Protein AF-0000000076760246 (afdb_homodimer)

Secondary structure (DSSP, 8-state):
--EEEEEEEEEEEETTEEEEEEEEEEEETT-EEEEEE-TTSSHHHHHHHHTTSS--SEEEEEETTEETTT-HHHHHTTEEEE-SS--S-TTSBHHHHHHHHHHHTT--HHHHHHHHHHHHHHH--GGGTTSBGGGS-HHHHHHHHHHHHHTT--SEEEEESTTTT--HHHHHHHHHHHHHHHHHH--EEEEEES-HHHHTT-SEEEEEETTEEEEEE-HHHHHHHH--EEEEEES--HHHHHTTTS-EEEETTEEEEEESSHHHHHHHHHH-GGG-SSEEEE---HHHHHHHHHT---------------/--EEEEEEEEEEEETTEEEEEEEEEEEETT-EEEEEE-TTSSHHHHHHHHTTSS--SEEEEEETTEETTT-HHHHHTTEEEE-SS--S-TTSBHHHHHHHHHHHTT--HHHHHHHHHHHHHHH--GGGTTSBGGGS-HHHHHHHHHHHHHTT--SEEEEESTTTT--HHHHHHHHHHHHHHHHHH--EEEEEES-HHHHTT-SEEEEEETTEEEEEE-HHHHHHHH--EEEEEES--HHHHHTTTS-EEEETTEEEEEESSHHHHHHHHHH-GGG-SSEEEE---HHHHHHHHHT---------------

pLDDT: mean 89.94, std 14.27, range [19.67, 98.44]

Structure (mmCIF, N/CA/C/O backbone):
data_AF-0000000076760246-model_v1
#
loop_
_entity.id
_entity.type
_entity.pdbx_description
1 polymer 'ABC transporter, ATP-binding protein'
#
loop_
_atom_site.group_PDB
_atom_site.id
_atom_site.type_symbol
_atom_site.label_atom_id
_atom_site.label_alt_id
_atom_site.label_comp_id
_atom_site.label_asym_id
_atom_site.label_entity_id
_atom_site.label_seq_id
_atom_site.pdbx_PDB_ins_code
_atom_site.Cartn_x
_atom_site.Cartn_y
_atom_site.Cartn_z
_atom_site.occupancy
_atom_site.B_iso_or_equiv
_atom_site.auth_seq_id
_atom_site.auth_comp_id
_atom_site.auth_asym_id
_atom_site.auth_atom_id
_atom_site.pdbx_PDB_model_num
ATOM 1 N N . MET A 1 1 ? -13 29.266 7.855 1 59.44 1 MET A N 1
ATOM 2 C CA . MET A 1 1 ? -11.836 28.562 8.398 1 59.44 1 MET A CA 1
ATOM 3 C C . MET A 1 1 ? -10.547 29.141 7.816 1 59.44 1 MET A C 1
ATOM 5 O O . MET A 1 1 ? -10.516 29.547 6.656 1 59.44 1 MET A O 1
ATOM 9 N N . GLU A 1 2 ? -9.516 29.375 8.695 1 86.94 2 GLU A N 1
ATOM 10 C CA . GLU A 1 2 ? -8.289 30.062 8.297 1 86.94 2 GLU A CA 1
ATOM 11 C C . GLU A 1 2 ? -7.336 29.109 7.586 1 86.94 2 GLU A C 1
ATOM 13 O O . GLU A 1 2 ? -7.293 27.922 7.898 1 86.94 2 GLU A O 1
ATOM 18 N N . ASN A 1 3 ? -6.793 29.578 6.477 1 95.38 3 ASN A N 1
ATOM 19 C CA . ASN A 1 3 ? -5.832 28.781 5.719 1 95.38 3 ASN A CA 1
ATOM 20 C C . ASN A 1 3 ? -4.477 28.719 6.418 1 95.38 3 ASN A C 1
ATOM 22 O O . ASN A 1 3 ? -3.982 29.734 6.914 1 95.38 3 ASN A O 1
ATOM 26 N N . CYS A 1 4 ? -4.02 27.531 6.547 1 97.44 4 CYS A N 1
ATOM 27 C CA . CYS A 1 4 ? -2.688 27.328 7.098 1 97.44 4 CYS A CA 1
ATOM 28 C C . CYS A 1 4 ? -1.62 27.484 6.02 1 97.44 4 CYS A C 1
ATOM 30 O O . CYS A 1 4 ? -0.562 28.062 6.266 1 97.44 4 CYS A O 1
ATOM 32 N N . ILE A 1 5 ? -1.893 26.953 4.84 1 98.12 5 ILE A N 1
ATOM 33 C CA . ILE A 1 5 ? -1.008 27.062 3.686 1 98.12 5 ILE A CA 1
ATOM 34 C C . ILE A 1 5 ? -1.774 27.641 2.504 1 98.12 5 ILE A C 1
ATOM 36 O O . ILE A 1 5 ? -2.924 27.281 2.254 1 98.12 5 ILE A O 1
ATOM 40 N N . GLU A 1 6 ? -1.141 28.609 1.823 1 98.31 6 GLU A N 1
ATOM 41 C CA . GLU A 1 6 ? -1.664 29.172 0.583 1 98.31 6 GLU A CA 1
ATOM 42 C C . GLU A 1 6 ? -0.606 29.172 -0.517 1 98.31 6 GLU A C 1
ATOM 44 O O . GLU A 1 6 ? 0.451 29.781 -0.372 1 98.31 6 GLU A O 1
ATOM 49 N N . ILE A 1 7 ? -0.864 28.453 -1.555 1 98.19 7 ILE A N 1
ATOM 50 C CA . ILE A 1 7 ? 0.007 28.391 -2.723 1 98.19 7 ILE A CA 1
ATOM 51 C C . ILE A 1 7 ? -0.695 29.031 -3.924 1 98.19 7 ILE A C 1
ATOM 53 O O . ILE A 1 7 ? -1.834 28.672 -4.242 1 98.19 7 ILE A O 1
ATOM 57 N N . GLN A 1 8 ? -0.025 29.984 -4.559 1 98.25 8 GLN A N 1
ATOM 58 C CA . GLN A 1 8 ? -0.603 30.656 -5.711 1 98.25 8 GLN A CA 1
ATOM 59 C C . GLN A 1 8 ? 0.329 30.578 -6.918 1 98.25 8 GLN A C 1
ATOM 61 O O . GLN A 1 8 ? 1.428 31.141 -6.898 1 98.25 8 GLN A O 1
ATOM 66 N N . HIS A 1 9 ? -0.128 29.938 -7.992 1 98.25 9 HIS A N 1
ATOM 67 C CA . HIS A 1 9 ? 0.515 29.859 -9.297 1 98.25 9 HIS A CA 1
ATOM 68 C C . HIS A 1 9 ? 1.987 29.484 -9.164 1 98.25 9 HIS A C 1
ATOM 70 O O . HIS A 1 9 ? 2.852 30.125 -9.766 1 98.25 9 HIS A O 1
ATOM 76 N N . LEU A 1 10 ? 2.24 28.516 -8.367 1 98.31 10 LEU A N 1
ATOM 77 C CA . LEU A 1 10 ? 3.598 28.078 -8.062 1 98.31 10 LEU A CA 1
ATOM 78 C C . LEU A 1 10 ? 4.215 27.344 -9.242 1 98.31 10 LEU A C 1
ATOM 80 O O . LEU A 1 10 ? 3.568 26.484 -9.852 1 98.31 10 LEU A O 1
ATOM 84 N N . GLN A 1 11 ? 5.449 27.734 -9.57 1 98.44 11 GLN A N 1
ATOM 85 C CA . GLN A 1 11 ? 6.148 27.125 -10.703 1 98.44 11 GLN A CA 1
ATOM 86 C C . GLN A 1 11 ? 7.598 26.812 -10.344 1 98.44 11 GLN A C 1
ATOM 88 O O . GLN A 1 11 ? 8.242 27.562 -9.609 1 98.44 11 GLN A O 1
ATOM 93 N N . LYS A 1 12 ? 8.102 25.703 -10.805 1 98.31 12 LYS A N 1
ATOM 94 C CA . LYS A 1 12 ? 9.508 25.312 -10.703 1 98.31 12 LYS A CA 1
ATOM 95 C C . LYS A 1 12 ? 9.914 24.406 -11.859 1 98.31 12 LYS A C 1
ATOM 97 O O . LYS A 1 12 ? 9.242 23.422 -12.141 1 98.31 12 LYS A O 1
ATOM 102 N N . SER A 1 13 ? 10.984 24.766 -12.484 1 97.5 13 SER A N 1
ATOM 103 C CA . SER A 1 13 ? 11.516 23.984 -13.586 1 97.5 13 SER A CA 1
ATOM 104 C C . SER A 1 13 ? 12.984 23.625 -13.367 1 97.5 13 SER A C 1
ATOM 106 O O . SER A 1 13 ? 13.703 24.359 -12.688 1 97.5 13 SER A O 1
ATOM 108 N N . PHE A 1 14 ? 13.32 22.5 -13.828 1 95.62 14 PHE A N 1
ATOM 109 C CA . PHE A 1 14 ? 14.711 22.062 -13.938 1 95.62 14 PHE A CA 1
ATOM 110 C C . PHE A 1 14 ? 15.07 21.734 -15.383 1 95.62 14 PHE A C 1
ATOM 112 O O . PHE A 1 14 ? 14.695 20.672 -15.898 1 95.62 14 PHE A O 1
ATOM 119 N N . GLY A 1 15 ? 15.789 22.594 -16.016 1 94.19 15 GLY A N 1
ATOM 120 C CA . GLY A 1 15 ? 15.984 22.422 -17.453 1 94.19 15 GLY A CA 1
ATOM 121 C C . GLY A 1 15 ? 14.688 22.438 -18.234 1 94.19 15 GLY A C 1
ATOM 122 O O . GLY A 1 15 ? 13.914 23.391 -18.141 1 94.19 15 GLY A O 1
ATOM 123 N N . THR A 1 16 ? 14.453 21.25 -18.906 1 91.94 16 THR A N 1
ATOM 124 C CA . THR A 1 16 ? 13.258 21.172 -19.734 1 91.94 16 THR A CA 1
ATOM 125 C C . THR A 1 16 ? 12.094 20.547 -18.969 1 91.94 16 THR A C 1
ATOM 127 O O . THR A 1 16 ? 10.961 20.531 -19.453 1 91.94 16 THR A O 1
ATOM 130 N N . VAL A 1 17 ? 12.344 20.188 -17.766 1 91.56 17 VAL A N 1
ATOM 131 C CA . VAL A 1 17 ? 11.312 19.516 -16.969 1 91.56 17 VAL A CA 1
ATOM 132 C C . VAL A 1 17 ? 10.586 20.547 -16.094 1 91.56 17 VAL A C 1
ATOM 134 O O . VAL A 1 17 ? 11.211 21.234 -15.297 1 91.56 17 VAL A O 1
ATOM 137 N N . HIS A 1 18 ? 9.305 20.672 -16.312 1 95.31 18 HIS A N 1
ATOM 138 C CA . HIS A 1 18 ? 8.469 21.484 -15.445 1 95.31 18 HIS A CA 1
ATOM 139 C C . HIS A 1 18 ? 7.961 20.688 -14.258 1 95.31 18 HIS A C 1
ATOM 141 O O . HIS A 1 18 ? 6.863 20.125 -14.312 1 95.31 18 HIS A O 1
ATOM 147 N N . ALA A 1 19 ? 8.664 20.703 -13.195 1 95.38 19 ALA A N 1
ATOM 148 C CA . ALA A 1 19 ? 8.383 19.859 -12.039 1 95.38 19 ALA A CA 1
ATOM 149 C C . ALA A 1 19 ? 7.113 20.312 -11.328 1 95.38 19 ALA A C 1
ATOM 151 O O . ALA A 1 19 ? 6.332 19.484 -10.844 1 95.38 19 ALA A O 1
ATOM 152 N N . VAL A 1 20 ? 6.93 21.562 -11.156 1 97.75 20 VAL A N 1
ATOM 153 C CA . VAL A 1 20 ? 5.715 22.188 -10.656 1 97.75 20 VAL A CA 1
ATOM 154 C C . VAL A 1 20 ? 5.215 23.234 -11.656 1 97.75 20 VAL A C 1
ATOM 156 O O . VAL A 1 20 ? 5.934 24.172 -11.992 1 97.75 20 VAL A O 1
ATOM 159 N N . ASN A 1 21 ? 4.004 22.984 -12.109 1 97.69 21 ASN A N 1
ATOM 160 C CA . ASN A 1 21 ? 3.496 23.734 -13.25 1 97.69 21 ASN A CA 1
ATOM 161 C C . ASN A 1 21 ? 2.186 24.453 -12.914 1 97.69 21 ASN A C 1
ATOM 163 O O . ASN A 1 21 ? 1.106 23.953 -13.258 1 97.69 21 ASN A O 1
ATOM 167 N N . ASP A 1 22 ? 2.305 25.656 -12.328 1 97.44 22 ASP A N 1
ATOM 168 C CA . ASP A 1 22 ? 1.185 26.531 -12.023 1 97.44 22 ASP A CA 1
ATOM 169 C C . ASP A 1 22 ? 0.274 25.922 -10.961 1 97.44 22 ASP A C 1
ATOM 171 O O . ASP A 1 22 ? -0.935 25.797 -11.164 1 97.44 22 ASP A O 1
ATOM 175 N N . LEU A 1 23 ? 0.842 25.609 -9.891 1 97.88 23 LEU A N 1
ATOM 176 C CA . LEU A 1 23 ? 0.142 24.938 -8.797 1 97.88 23 LEU A CA 1
ATOM 177 C C . LEU A 1 23 ? -0.487 25.969 -7.855 1 97.88 23 LEU A C 1
ATOM 179 O O . LEU A 1 23 ? 0.192 26.875 -7.383 1 97.88 23 LEU A O 1
ATOM 183 N N . SER A 1 24 ? -1.803 25.906 -7.664 1 98.38 24 SER A N 1
ATOM 184 C CA . SER A 1 24 ? -2.516 26.703 -6.672 1 98.38 24 SER A CA 1
ATOM 185 C C . SER A 1 24 ? -3.373 25.828 -5.766 1 98.38 24 SER A C 1
ATOM 187 O O . SER A 1 24 ? -4.141 24.984 -6.25 1 98.38 24 SER A O 1
ATOM 189 N N . LEU A 1 25 ? -3.174 25.969 -4.445 1 97.31 25 LEU A N 1
ATOM 190 C CA . LEU A 1 25 ? -3.986 25.203 -3.506 1 97.31 25 LEU A CA 1
ATOM 191 C C . LEU A 1 25 ? -3.984 25.859 -2.127 1 97.31 25 LEU A C 1
ATOM 193 O O . LEU A 1 25 ? -3.199 26.781 -1.871 1 97.31 25 LEU A O 1
ATOM 197 N N . GLN A 1 26 ? -4.934 25.438 -1.35 1 97.75 26 GLN A N 1
ATOM 198 C CA . GLN A 1 26 ? -5.055 25.906 0.028 1 97.75 26 GLN A CA 1
ATOM 199 C C . GLN A 1 26 ? -5.219 24.734 0.992 1 97.75 26 GLN A C 1
ATOM 201 O O . GLN A 1 26 ? -5.848 23.734 0.653 1 97.75 26 GLN A O 1
ATOM 206 N N . VAL A 1 27 ? -4.605 24.859 2.123 1 97.81 27 VAL A N 1
ATOM 207 C CA . VAL A 1 27 ? -4.75 23.891 3.209 1 97.81 27 VAL A CA 1
ATOM 208 C C . VAL A 1 27 ? -5.34 24.578 4.438 1 97.81 27 VAL A C 1
ATOM 210 O O . VAL A 1 27 ? -4.797 25.578 4.914 1 97.81 27 VAL A O 1
ATOM 213 N N . LYS A 1 28 ? -6.395 24.047 5.008 1 96.88 28 LYS A N 1
ATOM 214 C CA . LYS A 1 28 ? -7.066 24.641 6.164 1 96.88 28 LYS A CA 1
ATOM 215 C C . LYS A 1 28 ? -6.391 24.219 7.465 1 96.88 28 LYS A C 1
ATOM 217 O O . LYS A 1 28 ? -5.809 23.141 7.551 1 96.88 28 LYS A O 1
ATOM 222 N N . GLN A 1 29 ? -6.52 25.094 8.391 1 96.25 29 GLN A N 1
ATOM 223 C CA . GLN A 1 29 ? -5.992 24.781 9.711 1 96.25 29 GLN A CA 1
ATOM 224 C C . GLN A 1 29 ? -6.668 23.547 10.297 1 96.25 29 GLN A C 1
ATOM 226 O O . GLN A 1 29 ? -7.891 23.391 10.203 1 96.25 29 GLN A O 1
ATOM 231 N N . GLY A 1 30 ? -5.852 22.641 10.773 1 94.19 30 GLY A N 1
ATOM 232 C CA . GLY A 1 30 ? -6.367 21.469 11.461 1 94.19 30 GLY A CA 1
ATOM 233 C C . GLY A 1 30 ? -6.703 20.312 10.531 1 94.19 30 GLY A C 1
ATOM 234 O O . GLY A 1 30 ? -7.066 19.234 10.977 1 94.19 30 GLY A O 1
ATOM 235 N N . GLU A 1 31 ? -6.477 20.531 9.297 1 94.25 31 GLU A N 1
ATOM 236 C CA . GLU A 1 31 ? -6.891 19.5 8.336 1 94.25 31 GLU A CA 1
ATOM 237 C C . GLU A 1 31 ? -5.754 18.531 8.047 1 94.25 31 GLU A C 1
ATOM 239 O O . GLU A 1 31 ? -4.582 18.891 8.133 1 94.25 31 GLU A O 1
ATOM 244 N N . LEU A 1 32 ? -6.141 17.281 7.828 1 95.62 32 LEU A N 1
ATOM 245 C CA . LEU A 1 32 ? -5.238 16.312 7.195 1 95.62 32 LEU A CA 1
ATOM 246 C C . LEU A 1 32 ? -5.328 16.406 5.676 1 95.62 32 LEU A C 1
ATOM 248 O O . LEU A 1 32 ? -6.301 15.938 5.078 1 95.62 32 LEU A O 1
ATOM 252 N N . PHE A 1 33 ? -4.312 17.062 5.102 1 97.12 33 PHE A N 1
ATOM 253 C CA . PHE A 1 33 ? -4.266 17.328 3.668 1 97.12 33 PHE A CA 1
ATOM 254 C C . PHE A 1 33 ? -3.354 16.344 2.961 1 97.12 33 PHE A C 1
ATOM 256 O O . PHE A 1 33 ? -2.176 16.219 3.309 1 97.12 33 PHE A O 1
ATOM 263 N N . ALA A 1 34 ? -3.93 15.625 1.967 1 96.69 34 ALA A N 1
ATOM 264 C CA . ALA A 1 34 ? -3.141 14.633 1.237 1 96.69 34 ALA A CA 1
ATOM 265 C C . ALA A 1 34 ? -2.768 15.148 -0.151 1 96.69 34 ALA A C 1
ATOM 267 O O . ALA A 1 34 ? -3.641 15.516 -0.939 1 96.69 34 ALA A O 1
ATOM 268 N N . PHE A 1 35 ? -1.534 15.227 -0.356 1 96.62 35 PHE A N 1
ATOM 269 C CA . PHE A 1 35 ? -0.924 15.555 -1.64 1 96.62 35 PHE A CA 1
ATOM 270 C C . PHE A 1 35 ? -0.485 14.289 -2.367 1 96.62 35 PHE A C 1
ATOM 272 O O . PHE A 1 35 ? 0.632 13.805 -2.168 1 96.62 35 PHE A O 1
ATOM 279 N N . LEU A 1 36 ? -1.397 13.867 -3.254 1 94.25 36 LEU A N 1
ATOM 280 C CA . LEU A 1 36 ? -1.299 12.523 -3.824 1 94.25 36 LEU A CA 1
ATOM 281 C C . LEU A 1 36 ? -0.756 12.578 -5.25 1 94.25 36 LEU A C 1
ATOM 283 O O . LEU A 1 36 ? -1.145 13.445 -6.031 1 94.25 36 LEU A O 1
ATOM 287 N N . GLY A 1 37 ? 0.137 11.664 -5.605 1 89.19 37 GLY A N 1
ATOM 288 C CA . GLY A 1 37 ? 0.708 11.547 -6.938 1 89.19 37 GLY A CA 1
ATOM 289 C C . GLY A 1 37 ? 1.782 10.484 -7.035 1 89.19 37 GLY A C 1
ATOM 290 O O . GLY A 1 37 ? 2.33 10.047 -6.02 1 89.19 37 GLY A O 1
ATOM 291 N N . ILE A 1 38 ? 2.068 10.133 -8.25 1 85.44 38 ILE A N 1
ATOM 292 C CA . ILE A 1 38 ? 3.104 9.125 -8.477 1 85.44 38 ILE A CA 1
ATOM 293 C C . ILE A 1 38 ? 4.48 9.766 -8.32 1 85.44 38 ILE A C 1
ATOM 295 O O . ILE A 1 38 ? 4.594 10.977 -8.141 1 85.44 38 ILE A O 1
ATOM 299 N N . ASN A 1 39 ? 5.469 8.891 -8.352 1 81.31 39 ASN A N 1
ATOM 300 C CA . ASN A 1 39 ? 6.824 9.422 -8.273 1 81.31 39 ASN A CA 1
ATOM 301 C C . ASN A 1 39 ? 7.141 10.336 -9.453 1 81.31 39 ASN A C 1
ATOM 303 O O . ASN A 1 39 ? 6.824 10 -10.602 1 81.31 39 ASN A O 1
ATOM 307 N N . GLY A 1 40 ? 7.645 11.469 -9.18 1 83.81 40 GLY A N 1
ATOM 308 C CA . GLY A 1 40 ? 7.973 12.43 -10.219 1 83.81 40 GLY A CA 1
ATOM 309 C C . GLY A 1 40 ? 6.852 13.414 -10.5 1 83.81 40 GLY A C 1
ATOM 310 O O . GLY A 1 40 ? 6.996 14.312 -11.328 1 83.81 40 GLY A O 1
ATOM 311 N N . ALA A 1 41 ? 5.828 13.336 -9.742 1 89.44 41 ALA A N 1
ATOM 312 C CA . ALA A 1 41 ? 4.656 14.164 -10.008 1 89.44 41 ALA A CA 1
ATOM 313 C C . ALA A 1 41 ? 4.875 15.602 -9.531 1 89.44 41 ALA A C 1
ATOM 315 O O . ALA A 1 41 ? 4.09 16.5 -9.844 1 89.44 41 ALA A O 1
ATOM 316 N N . GLY A 1 42 ? 5.93 15.836 -8.75 1 93.81 42 GLY A N 1
ATOM 317 C CA . GLY A 1 42 ? 6.223 17.172 -8.258 1 93.81 42 GLY A CA 1
ATOM 318 C C . GLY A 1 42 ? 6.043 17.312 -6.762 1 93.81 42 GLY A C 1
ATOM 319 O O . GLY A 1 42 ? 6.16 18.422 -6.219 1 93.81 42 GLY A O 1
ATOM 320 N N . LYS A 1 43 ? 5.715 16.219 -6.051 1 95 43 LYS A N 1
ATOM 321 C CA . LYS A 1 43 ? 5.41 16.25 -4.621 1 95 43 LYS A CA 1
ATOM 322 C C . LYS A 1 43 ? 6.605 16.766 -3.82 1 95 43 LYS A C 1
ATOM 324 O O . LYS A 1 43 ? 6.492 17.75 -3.09 1 95 43 LYS A O 1
ATOM 329 N N . SER A 1 44 ? 7.777 16.156 -4.02 1 93.69 44 SER A N 1
ATOM 330 C CA . SER A 1 44 ? 8.969 16.516 -3.252 1 93.69 44 SER A CA 1
ATOM 331 C C . SER A 1 44 ? 9.438 17.922 -3.598 1 93.69 44 SER A C 1
ATOM 333 O O . SER A 1 44 ? 9.898 18.656 -2.725 1 93.69 44 SER A O 1
ATOM 335 N N . THR A 1 45 ? 9.367 18.312 -4.859 1 95.94 45 THR A N 1
ATOM 336 C CA . THR A 1 45 ? 9.734 19.672 -5.273 1 95.94 45 THR A CA 1
ATOM 337 C C . THR A 1 45 ? 8.867 20.703 -4.559 1 95.94 45 THR A C 1
ATOM 339 O O . THR A 1 45 ? 9.375 21.703 -4.055 1 95.94 45 THR A O 1
ATOM 342 N N . THR A 1 46 ? 7.625 20.391 -4.461 1 97.38 46 THR A N 1
ATOM 343 C CA . THR A 1 46 ? 6.703 21.281 -3.766 1 97.38 46 THR A CA 1
ATOM 344 C C . THR A 1 46 ? 7.055 21.391 -2.285 1 97.38 46 THR A C 1
ATOM 346 O O . THR A 1 46 ? 7.133 22.484 -1.729 1 97.38 46 THR A O 1
ATOM 349 N N . ILE A 1 47 ? 7.324 20.266 -1.669 1 96.69 47 ILE A N 1
ATOM 350 C CA . ILE A 1 47 ? 7.676 20.234 -0.253 1 96.69 47 ILE A CA 1
ATOM 351 C C . ILE A 1 47 ? 8.945 21.047 -0.015 1 96.69 47 ILE A C 1
ATOM 353 O O . ILE A 1 47 ? 9.031 21.812 0.95 1 96.69 47 ILE A O 1
ATOM 357 N N . SER A 1 48 ? 9.883 20.922 -0.879 1 96 48 SER A N 1
ATOM 358 C CA . SER A 1 48 ? 11.141 21.641 -0.737 1 96 48 SER A CA 1
ATOM 359 C C . SER A 1 48 ? 10.906 23.156 -0.781 1 96 48 SER A C 1
ATOM 361 O O . SER A 1 48 ? 11.555 23.906 -0.046 1 96 48 SER A O 1
ATOM 363 N N . MET A 1 49 ? 10.031 23.547 -1.614 1 96.88 49 MET A N 1
ATOM 364 C CA . MET A 1 49 ? 9.711 24.969 -1.693 1 96.88 49 MET A CA 1
ATOM 365 C C . MET A 1 49 ? 8.961 25.422 -0.449 1 96.88 49 MET A C 1
ATOM 367 O O . MET A 1 49 ? 9.211 26.516 0.071 1 96.88 49 MET A O 1
ATOM 371 N N . LEU A 1 50 ? 8.078 24.578 0.114 1 96.88 50 LEU A N 1
ATOM 372 C CA . LEU A 1 50 ? 7.348 24.891 1.338 1 96.88 50 LEU A CA 1
ATOM 373 C C . LEU A 1 50 ? 8.305 25.047 2.518 1 96.88 50 LEU A C 1
ATOM 375 O O . LEU A 1 50 ? 8.078 25.891 3.393 1 96.88 50 LEU A O 1
ATOM 379 N N . CYS A 1 51 ? 9.367 24.281 2.453 1 94.81 51 CYS A N 1
ATOM 380 C CA . CYS A 1 51 ? 10.305 24.266 3.568 1 94.81 51 CYS A CA 1
ATOM 381 C C . CYS A 1 51 ? 11.406 25.297 3.377 1 94.81 51 CYS A C 1
ATOM 383 O O . CYS A 1 51 ? 12.289 25.438 4.227 1 94.81 51 CYS A O 1
ATOM 385 N N . GLY A 1 52 ? 11.438 25.969 2.26 1 93.5 52 GLY A N 1
ATOM 386 C CA . GLY A 1 52 ? 12.43 26.984 1.996 1 93.5 52 GLY A CA 1
ATOM 387 C C . GLY A 1 52 ? 13.75 26.438 1.506 1 93.5 52 GLY A C 1
ATOM 388 O O . GLY A 1 52 ? 14.75 27.156 1.458 1 93.5 52 GLY A O 1
ATOM 389 N N . GLN A 1 53 ? 13.789 25.188 1.162 1 93.5 53 GLN A N 1
ATOM 390 C CA . GLN A 1 53 ? 15.008 24.547 0.694 1 93.5 53 GLN A CA 1
ATOM 391 C C . GLN A 1 53 ? 15.219 24.781 -0.801 1 93.5 53 GLN A C 1
ATOM 393 O O . GLN A 1 53 ? 16.312 24.562 -1.32 1 93.5 53 GLN A O 1
ATOM 398 N N . LEU A 1 54 ? 14.188 25.156 -1.463 1 95.69 54 LEU A N 1
ATOM 399 C CA . LEU A 1 54 ? 14.195 25.422 -2.896 1 95.69 54 LEU A CA 1
ATOM 400 C C . LEU A 1 54 ? 13.391 26.672 -3.221 1 95.69 54 LEU A C 1
ATOM 402 O O . LEU A 1 54 ? 12.305 26.875 -2.684 1 95.69 54 LEU A O 1
ATOM 406 N N . ARG A 1 55 ? 13.969 27.531 -4.055 1 96.88 55 ARG A N 1
ATOM 407 C CA . ARG A 1 55 ? 13.266 28.734 -4.473 1 96.88 55 ARG A CA 1
ATOM 408 C C . ARG A 1 55 ? 12.383 28.453 -5.688 1 96.88 55 ARG A C 1
ATOM 410 O O . ARG A 1 55 ? 12.82 27.812 -6.641 1 96.88 55 ARG A O 1
ATOM 417 N N . GLN A 1 56 ? 11.234 28.938 -5.656 1 97.81 56 GLN A N 1
ATOM 418 C CA . GLN A 1 56 ? 10.336 28.797 -6.797 1 97.81 56 GLN A CA 1
ATOM 419 C C . GLN A 1 56 ? 10.727 29.75 -7.926 1 97.81 56 GLN A C 1
ATOM 421 O O . GLN A 1 56 ? 11.367 30.781 -7.688 1 97.81 56 GLN A O 1
ATOM 426 N N . ASP A 1 57 ? 10.32 29.359 -9.117 1 98.06 57 ASP A N 1
ATOM 427 C CA . ASP A 1 57 ? 10.555 30.219 -10.273 1 98.06 57 ASP A CA 1
ATOM 428 C C . ASP A 1 57 ? 9.5 31.312 -10.359 1 98.06 57 ASP A C 1
ATOM 430 O O . ASP A 1 57 ? 9.797 32.438 -10.781 1 98.06 57 ASP A O 1
ATOM 434 N N . ALA A 1 58 ? 8.328 31.016 -10.039 1 98.06 58 ALA A N 1
ATOM 435 C CA . ALA A 1 58 ? 7.199 31.938 -10.039 1 98.06 58 ALA A CA 1
ATOM 436 C C . ALA A 1 58 ? 6.137 31.516 -9.023 1 98.06 58 ALA A C 1
ATOM 438 O O . ALA A 1 58 ? 6.195 30.422 -8.477 1 98.06 58 ALA A O 1
ATOM 439 N N . GLY A 1 59 ? 5.277 32.406 -8.703 1 98 59 GLY A N 1
ATOM 440 C CA . GLY A 1 59 ? 4.211 32.156 -7.742 1 98 59 GLY A CA 1
ATOM 441 C C . GLY A 1 59 ? 4.605 32.469 -6.312 1 98 59 GLY A C 1
ATOM 442 O O . GLY A 1 59 ? 5.633 33.125 -6.074 1 98 59 GLY A O 1
ATOM 443 N N . SER A 1 60 ? 3.701 32.094 -5.398 1 97.75 60 SER A N 1
ATOM 444 C CA . SER A 1 60 ? 3.971 32.406 -4.004 1 97.75 60 SER A CA 1
ATOM 445 C C . SER A 1 60 ? 3.447 31.328 -3.072 1 97.75 60 SER A C 1
ATOM 447 O O . SER A 1 60 ? 2.529 30.578 -3.43 1 97.75 60 SER A O 1
ATOM 449 N N . VAL A 1 61 ? 4.113 31.234 -1.968 1 97.75 61 VAL A N 1
ATOM 450 C CA . VAL A 1 61 ? 3.717 30.328 -0.901 1 97.75 61 VAL A CA 1
ATOM 451 C C . VAL A 1 61 ? 3.664 31.078 0.428 1 97.75 61 VAL A C 1
ATOM 453 O O . VAL A 1 61 ? 4.621 31.766 0.801 1 97.75 61 VAL A O 1
ATOM 456 N N . ARG A 1 62 ? 2.545 30.953 1.06 1 97.75 62 ARG A N 1
ATOM 457 C CA . ARG A 1 62 ? 2.396 31.5 2.402 1 97.75 62 ARG A CA 1
ATOM 458 C C . ARG A 1 62 ? 2.008 30.422 3.402 1 97.75 62 ARG A C 1
ATOM 460 O O . ARG A 1 62 ? 1.194 29.547 3.094 1 97.75 62 ARG A O 1
ATOM 467 N N . ILE A 1 63 ? 2.596 30.453 4.535 1 97.69 63 ILE A N 1
ATOM 468 C CA . ILE A 1 63 ? 2.291 29.562 5.648 1 97.69 63 ILE A CA 1
ATOM 469 C C . ILE A 1 63 ? 1.917 30.391 6.879 1 97.69 63 ILE A C 1
ATOM 471 O O . ILE A 1 63 ? 2.707 31.203 7.352 1 97.69 63 ILE A O 1
ATOM 475 N N . GLN A 1 64 ? 0.756 30.203 7.301 1 95.44 64 GLN A N 1
ATOM 476 C CA . GLN A 1 64 ? 0.23 31 8.406 1 95.44 64 GLN A CA 1
ATOM 477 C C . GLN A 1 64 ? 0.377 32.5 8.125 1 95.44 64 GLN A C 1
ATOM 479 O O . GLN A 1 64 ? 0.848 33.25 8.984 1 95.44 64 GLN A O 1
ATOM 484 N N . GLY A 1 65 ? 0.177 32.781 6.973 1 95.44 65 GLY A N 1
ATOM 485 C CA . GLY A 1 65 ? 0.162 34.188 6.566 1 95.44 65 GLY A CA 1
ATOM 486 C C . GLY A 1 65 ? 1.542 34.719 6.25 1 95.44 65 GLY A C 1
ATOM 487 O O . GLY A 1 65 ? 1.678 35.875 5.793 1 95.44 65 GLY A O 1
ATOM 488 N N . LYS A 1 66 ? 2.533 34 6.418 1 96.81 66 LYS A N 1
ATOM 489 C CA . LYS A 1 66 ? 3.906 34.469 6.211 1 96.81 66 LYS A CA 1
ATOM 490 C C . LYS A 1 66 ? 4.48 33.906 4.91 1 96.81 66 LYS A C 1
ATOM 492 O O . LYS A 1 66 ? 4.23 32.75 4.559 1 96.81 66 LYS A O 1
ATOM 497 N N . ASP A 1 67 ? 5.273 34.75 4.285 1 96.94 67 ASP A N 1
ATOM 498 C CA . ASP A 1 67 ? 5.84 34.375 2.988 1 96.94 67 ASP A CA 1
ATOM 499 C C . ASP A 1 67 ? 7.09 33.531 3.152 1 96.94 67 ASP A C 1
ATOM 501 O O . ASP A 1 67 ? 7.98 33.844 3.932 1 96.94 67 ASP A O 1
ATOM 505 N N . THR A 1 68 ? 7.234 32.406 2.354 1 95.94 68 THR A N 1
ATOM 506 C CA . THR A 1 68 ? 8.32 31.453 2.543 1 95.94 68 THR A CA 1
ATOM 507 C C . THR A 1 68 ? 9.648 32.031 2.062 1 95.94 68 THR A C 1
ATOM 509 O O . THR A 1 68 ? 10.711 31.547 2.438 1 95.94 68 THR A O 1
ATOM 512 N N . LEU A 1 69 ? 9.656 33.062 1.255 1 95.06 69 LEU A N 1
ATOM 513 C CA . LEU A 1 69 ? 10.898 33.688 0.777 1 95.06 69 LEU A CA 1
ATOM 514 C C . LEU A 1 69 ? 11.367 34.781 1.733 1 95.06 69 LEU A C 1
ATOM 516 O O . LEU A 1 69 ? 12.57 35 1.856 1 95.06 69 LEU A O 1
ATOM 520 N N . GLU A 1 70 ? 10.43 35.344 2.506 1 95.38 70 GLU A N 1
ATOM 521 C CA . GLU A 1 70 ? 10.766 36.5 3.311 1 95.38 70 GLU A CA 1
ATOM 522 C C . GLU A 1 70 ? 10.797 36.156 4.797 1 95.38 70 GLU A C 1
ATOM 524 O O . GLU A 1 70 ? 11.539 36.781 5.57 1 95.38 70 GLU A O 1
ATOM 529 N N . ASP A 1 71 ? 10.016 35.219 5.199 1 96.62 71 ASP A N 1
ATOM 530 C CA . ASP A 1 71 ? 9.75 35.062 6.629 1 96.62 71 ASP A CA 1
ATOM 531 C C . ASP A 1 71 ? 10.117 33.656 7.105 1 96.62 71 ASP A C 1
ATOM 533 O O . ASP A 1 71 ? 9.539 33.156 8.062 1 96.62 71 ASP A O 1
ATOM 537 N N . MET A 1 72 ? 11 32.969 6.504 1 95.5 72 MET A N 1
ATOM 538 C CA . MET A 1 72 ? 11.281 31.562 6.75 1 95.5 72 MET A CA 1
ATOM 539 C C . MET A 1 72 ? 11.711 31.344 8.195 1 95.5 72 MET A C 1
ATOM 541 O O . MET A 1 72 ? 11.328 30.344 8.82 1 95.5 72 MET A O 1
ATOM 545 N N . PRO A 1 73 ? 12.523 32.188 8.828 1 94.88 73 PRO A N 1
ATOM 546 C CA . PRO A 1 73 ? 12.891 31.953 10.227 1 94.88 73 PRO A CA 1
ATOM 547 C C . PRO A 1 73 ? 11.68 31.891 11.156 1 94.88 73 PRO A C 1
ATOM 549 O O . PRO A 1 73 ? 11.633 31.062 12.062 1 94.88 73 PRO A O 1
ATOM 552 N N . GLN A 1 74 ? 10.727 32.719 10.852 1 95.94 74 GLN A N 1
ATOM 553 C CA . GLN A 1 74 ? 9.508 32.688 11.648 1 95.94 74 GLN A CA 1
ATOM 554 C C . GLN A 1 74 ? 8.672 31.438 11.336 1 95.94 74 GLN A C 1
ATOM 556 O O . GLN A 1 74 ? 8.117 30.828 12.25 1 95.94 74 GLN A O 1
ATOM 561 N N . ILE A 1 75 ? 8.602 31.094 10.094 1 96.81 75 ILE A N 1
ATOM 562 C CA . ILE A 1 75 ? 7.832 29.938 9.656 1 96.81 75 ILE A CA 1
ATOM 563 C C . ILE A 1 75 ? 8.398 28.672 10.297 1 96.81 75 ILE A C 1
ATOM 565 O O . ILE A 1 75 ? 7.648 27.797 10.758 1 96.81 75 ILE A O 1
ATOM 569 N N . ARG A 1 76 ? 9.633 28.594 10.461 1 95.5 76 ARG A N 1
ATOM 570 C CA . ARG A 1 76 ? 10.32 27.406 10.969 1 95.5 76 ARG A CA 1
ATOM 571 C C . ARG A 1 76 ? 9.938 27.141 12.422 1 95.5 76 ARG A C 1
ATOM 573 O O . ARG A 1 76 ? 9.961 25.984 12.867 1 95.5 76 ARG A O 1
ATOM 580 N N . GLN A 1 77 ? 9.555 28.125 13.07 1 95.44 77 GLN A N 1
ATOM 581 C CA . GLN A 1 77 ? 9.18 27.969 14.477 1 95.44 77 GLN A CA 1
ATOM 582 C C . GLN A 1 77 ? 7.848 27.234 14.617 1 95.44 77 GLN A C 1
ATOM 584 O O . GLN A 1 77 ? 7.535 26.703 15.68 1 95.44 77 GLN A O 1
ATOM 589 N N . SER A 1 78 ? 7.117 27.219 13.547 1 95.62 78 SER A N 1
ATOM 590 C CA . SER A 1 78 ? 5.793 26.609 13.617 1 95.62 78 SER A CA 1
ATOM 591 C C . SER A 1 78 ? 5.66 25.453 12.633 1 95.62 78 SER A C 1
ATOM 593 O O . SER A 1 78 ? 4.551 24.984 12.352 1 95.62 78 SER A O 1
ATOM 595 N N . LEU A 1 79 ? 6.793 25.031 12.133 1 97.19 79 LEU A N 1
ATOM 596 C CA . LEU A 1 79 ? 6.793 24.031 11.07 1 97.19 79 LEU A CA 1
ATOM 597 C C . LEU A 1 79 ? 7.629 22.828 11.477 1 97.19 79 LEU A C 1
ATOM 599 O O . LEU A 1 79 ? 8.789 22.969 11.867 1 97.19 79 LEU A O 1
ATOM 603 N N . GLY A 1 80 ? 7 21.656 11.516 1 97.31 80 GLY A N 1
ATOM 604 C CA . GLY A 1 80 ? 7.711 20.375 11.594 1 97.31 80 GLY A CA 1
ATOM 605 C C . GLY A 1 80 ? 7.723 19.625 10.273 1 97.31 80 GLY A C 1
ATOM 606 O O . GLY A 1 80 ? 6.738 19.656 9.531 1 97.31 80 GLY A O 1
ATOM 607 N N . VAL A 1 81 ? 8.891 18.953 10.047 1 96.69 81 VAL A N 1
ATOM 608 C CA . VAL A 1 81 ? 8.992 18.25 8.773 1 96.69 81 VAL A CA 1
ATOM 609 C C . VAL A 1 81 ? 9.602 16.859 9.016 1 96.69 81 VAL A C 1
ATOM 611 O O . VAL A 1 81 ? 10.578 16.719 9.742 1 96.69 81 VAL A O 1
ATOM 614 N N . VAL A 1 82 ? 8.922 15.906 8.438 1 95.69 82 VAL A N 1
ATOM 615 C CA . VAL A 1 82 ? 9.477 14.555 8.328 1 95.69 82 VAL A CA 1
ATOM 616 C C . VAL A 1 82 ? 9.711 14.211 6.859 1 95.69 82 VAL A C 1
ATOM 618 O O . VAL A 1 82 ? 8.758 14.086 6.086 1 95.69 82 VAL A O 1
ATOM 621 N N . PHE A 1 83 ? 10.93 13.992 6.543 1 91.62 83 PHE A N 1
ATOM 622 C CA . PHE A 1 83 ? 11.289 13.672 5.164 1 91.62 83 PHE A CA 1
ATOM 623 C C . PHE A 1 83 ? 11.211 12.172 4.918 1 91.62 83 PHE A C 1
ATOM 625 O O . PHE A 1 83 ? 11.172 11.383 5.863 1 91.62 83 PHE A O 1
ATOM 632 N N . GLN A 1 84 ? 11.156 11.867 3.648 1 84.88 84 GLN A N 1
ATOM 633 C CA . GLN A 1 84 ? 11.141 10.461 3.273 1 84.88 84 GLN A CA 1
ATOM 634 C C . GLN A 1 84 ? 12.375 9.734 3.803 1 84.88 84 GLN A C 1
ATOM 636 O O . GLN A 1 84 ? 12.266 8.656 4.387 1 84.88 84 GLN A O 1
ATOM 641 N N . HIS A 1 85 ? 13.492 10.398 3.6 1 85.44 85 HIS A N 1
ATOM 642 C CA . HIS A 1 85 ? 14.727 9.875 4.18 1 85.44 85 HIS A CA 1
ATOM 643 C C . HIS A 1 85 ? 15.031 10.547 5.512 1 85.44 85 HIS A C 1
ATOM 645 O O . HIS A 1 85 ? 14.953 11.773 5.625 1 85.44 85 HIS A O 1
ATOM 651 N N . SER A 1 86 ? 15.375 9.703 6.422 1 90.06 86 SER A N 1
ATOM 652 C CA . SER A 1 86 ? 15.625 10.211 7.77 1 90.06 86 SER A CA 1
ATOM 653 C C . SER A 1 86 ? 16.812 11.164 7.789 1 90.06 86 SER A C 1
ATOM 655 O O . SER A 1 86 ? 17.812 10.93 7.102 1 90.06 86 SER A O 1
ATOM 657 N N . VAL A 1 87 ? 16.75 12.156 8.672 1 89.81 87 VAL A N 1
ATOM 658 C CA . VAL A 1 87 ? 17.828 13.133 8.805 1 89.81 87 VAL A CA 1
ATOM 659 C C . VAL A 1 87 ? 18.547 12.93 10.133 1 89.81 87 VAL A C 1
ATOM 661 O O . VAL A 1 87 ? 19.422 13.719 10.5 1 89.81 87 VAL A O 1
ATOM 664 N N . LEU A 1 88 ? 18.188 11.961 10.812 1 94.12 88 LEU A N 1
ATOM 665 C CA . LEU A 1 88 ? 18.797 11.672 12.109 1 94.12 88 LEU A CA 1
ATOM 666 C C . LEU A 1 88 ? 20.25 11.258 11.945 1 94.12 88 LEU A C 1
ATOM 668 O O . LEU A 1 88 ? 20.609 10.594 10.969 1 94.12 88 LEU A O 1
ATOM 672 N N . ASP A 1 89 ? 21.078 11.68 12.953 1 95.75 89 ASP A N 1
ATOM 673 C CA . ASP A 1 89 ? 22.469 11.234 13 1 95.75 89 ASP A CA 1
ATOM 674 C C . ASP A 1 89 ? 22.562 9.781 13.469 1 95.75 89 ASP A C 1
ATOM 676 O O . ASP A 1 89 ? 22.344 9.484 14.641 1 95.75 89 ASP A O 1
ATOM 680 N N . LYS A 1 90 ? 23.016 8.969 12.688 1 94.94 90 LYS A N 1
ATOM 681 C CA . LYS A 1 90 ? 23 7.527 12.922 1 94.94 90 LYS A CA 1
ATOM 682 C C . LYS A 1 90 ? 23.984 7.133 14.023 1 94.94 90 LYS A C 1
ATOM 684 O O . LYS A 1 90 ? 23.828 6.082 14.648 1 94.94 90 LYS A O 1
ATOM 689 N N . GLN A 1 91 ? 24.984 7.934 14.234 1 95.81 91 GLN A N 1
ATOM 690 C CA . GLN A 1 91 ? 26.031 7.602 15.195 1 95.81 91 GLN A CA 1
ATOM 691 C C . GLN A 1 91 ? 25.641 8.039 16.609 1 95.81 91 GLN A C 1
ATOM 693 O O . GLN A 1 91 ? 26.219 7.57 17.594 1 95.81 91 GLN A O 1
ATOM 698 N N . LEU A 1 92 ? 24.734 8.898 16.703 1 97.19 92 LEU A N 1
ATOM 699 C CA . LEU A 1 92 ? 24.297 9.414 18.016 1 97.19 92 LEU A CA 1
ATOM 700 C C . LEU A 1 92 ? 23.141 8.594 18.562 1 97.19 92 LEU A C 1
ATOM 702 O O . LEU A 1 92 ? 22.453 7.906 17.812 1 97.19 92 LEU A O 1
ATOM 706 N N . SER A 1 93 ? 22.938 8.711 19.812 1 98 93 SER A N 1
ATOM 707 C CA . SER A 1 93 ? 21.766 8.102 20.438 1 98 93 SER A CA 1
ATOM 708 C C . SER A 1 93 ? 20.484 8.859 20.078 1 98 93 SER A C 1
ATOM 710 O O . SER A 1 93 ? 20.547 10.008 19.641 1 98 93 SER A O 1
ATOM 712 N N . VAL A 1 94 ? 19.391 8.172 20.266 1 98 94 VAL A N 1
ATOM 713 C CA . VAL A 1 94 ? 18.094 8.812 20.078 1 98 94 VAL A CA 1
ATOM 714 C C . VAL A 1 94 ? 18 10.055 20.969 1 98 94 VAL A C 1
ATOM 716 O O . VAL A 1 94 ? 17.609 11.133 20.484 1 98 94 VAL A O 1
ATOM 719 N N . LEU A 1 95 ? 18.406 9.875 22.172 1 97.94 95 LEU A N 1
ATOM 720 C CA . LEU A 1 95 ? 18.359 10.969 23.141 1 97.94 95 LEU A CA 1
ATOM 721 C C . LEU A 1 95 ? 19.188 12.156 22.656 1 97.94 95 LEU A C 1
ATOM 723 O O . LEU A 1 95 ? 18.719 13.297 22.688 1 97.94 95 LEU A O 1
ATOM 727 N N . ASP A 1 96 ? 20.344 11.906 22.188 1 97.94 96 ASP A N 1
ATOM 728 C CA . ASP A 1 96 ? 21.234 12.984 21.75 1 97.94 96 ASP A CA 1
ATOM 729 C C . ASP A 1 96 ? 20.672 13.664 20.5 1 97.94 96 ASP A C 1
ATOM 731 O O . ASP A 1 96 ? 20.781 14.883 20.344 1 97.94 96 ASP A O 1
ATOM 735 N N . ASN A 1 97 ? 20.141 12.898 19.625 1 98.12 97 ASN A N 1
ATOM 736 C CA . ASN A 1 97 ? 19.469 13.477 18.453 1 98.12 97 ASN A CA 1
ATOM 737 C C . ASN A 1 97 ? 18.359 14.438 18.859 1 98.12 97 ASN A C 1
ATOM 739 O O . ASN A 1 97 ? 18.281 15.547 18.328 1 98.12 97 ASN A O 1
ATOM 743 N N . LEU A 1 98 ? 17.562 14 19.797 1 98.06 98 LEU A N 1
ATOM 744 C CA . LEU A 1 98 ? 16.422 14.805 20.234 1 98.06 98 LEU A CA 1
ATOM 745 C C . LEU A 1 98 ? 16.891 16.031 21 1 98.06 98 LEU A C 1
ATOM 747 O O . LEU A 1 98 ? 16.344 17.125 20.828 1 98.06 98 LEU A O 1
ATOM 751 N N . LYS A 1 99 ? 17.906 15.875 21.797 1 97.88 99 LYS A N 1
ATOM 752 C CA . LYS A 1 99 ? 18.438 16.984 22.562 1 97.88 99 LYS A CA 1
ATOM 753 C C . LYS A 1 99 ? 19 18.078 21.641 1 97.88 99 LYS A C 1
ATOM 755 O O . LYS A 1 99 ? 18.75 19.266 21.859 1 97.88 99 LYS A O 1
ATOM 760 N N . THR A 1 100 ? 19.688 17.594 20.688 1 97 100 THR A N 1
ATOM 761 C CA . THR A 1 100 ? 20.297 18.531 19.75 1 97 100 THR A CA 1
ATOM 762 C C . THR A 1 100 ? 19.219 19.328 19.016 1 97 100 THR A C 1
ATOM 764 O O . THR A 1 100 ? 19.328 20.547 18.891 1 97 100 THR A O 1
ATOM 767 N N . ARG A 1 101 ? 18.219 18.672 18.625 1 96.69 101 ARG A N 1
ATOM 768 C CA . ARG A 1 101 ? 17.109 19.344 17.922 1 96.69 101 ARG A CA 1
ATOM 769 C C . ARG A 1 101 ? 16.391 20.312 18.844 1 96.69 101 ARG A C 1
ATOM 771 O O . ARG A 1 101 ? 16.109 21.453 18.469 1 96.69 101 ARG A O 1
ATOM 778 N N . ALA A 1 102 ? 16.094 19.891 20.031 1 97.56 102 ALA A N 1
ATOM 779 C CA . ALA A 1 102 ? 15.375 20.703 21 1 97.56 102 ALA A CA 1
ATOM 780 C C . ALA A 1 102 ? 16.141 21.984 21.344 1 97.56 102 ALA A C 1
ATOM 782 O O . ALA A 1 102 ? 15.555 23.062 21.453 1 97.56 102 ALA A O 1
ATOM 783 N N . ALA A 1 103 ? 17.438 21.828 21.391 1 97.12 103 ALA A N 1
ATOM 784 C CA . ALA A 1 103 ? 18.297 22.953 21.766 1 97.12 103 ALA A CA 1
ATOM 785 C C . ALA A 1 103 ? 18.219 24.062 20.719 1 97.12 103 ALA A C 1
ATOM 787 O O . ALA A 1 103 ? 18.312 25.25 21.047 1 97.12 103 ALA A O 1
ATOM 788 N N . LEU A 1 104 ? 18.031 23.672 19.516 1 95.38 104 LEU A N 1
ATOM 789 C CA . LEU A 1 104 ? 17.938 24.641 18.438 1 95.38 104 LEU A CA 1
ATOM 790 C C . LEU A 1 104 ? 16.719 25.547 18.609 1 95.38 104 LEU A C 1
ATOM 792 O O . LEU A 1 104 ? 16.672 26.656 18.078 1 95.38 104 LEU A O 1
ATOM 796 N N . TYR A 1 105 ? 15.797 25.078 19.422 1 96.44 105 TYR A N 1
ATOM 797 C CA . TYR A 1 105 ? 14.578 25.844 19.656 1 96.44 105 TYR A CA 1
ATOM 798 C C . TYR A 1 105 ? 14.539 26.375 21.078 1 96.44 105 TYR A C 1
ATOM 800 O O . TYR A 1 105 ? 13.484 26.797 21.562 1 96.44 105 TYR A O 1
ATOM 808 N N . GLY A 1 106 ? 15.617 26.188 21.75 1 96.25 106 GLY A N 1
ATOM 809 C CA . GLY A 1 106 ? 15.742 26.719 23.094 1 96.25 106 GLY A CA 1
ATOM 810 C C . GLY A 1 106 ? 15.102 25.844 24.141 1 96.25 106 GLY A C 1
ATOM 811 O O . GLY A 1 106 ? 14.852 26.281 25.266 1 96.25 106 GLY A O 1
ATOM 812 N N . ILE A 1 107 ? 14.781 24.734 23.812 1 97.62 107 ILE A N 1
ATOM 813 C CA . ILE A 1 107 ? 14.18 23.797 24.75 1 97.62 107 ILE A CA 1
ATOM 814 C C . ILE A 1 107 ? 15.273 22.953 25.406 1 97.62 107 ILE A C 1
ATOM 816 O O . ILE A 1 107 ? 15.805 22.016 24.781 1 97.62 107 ILE A O 1
ATOM 820 N N . THR A 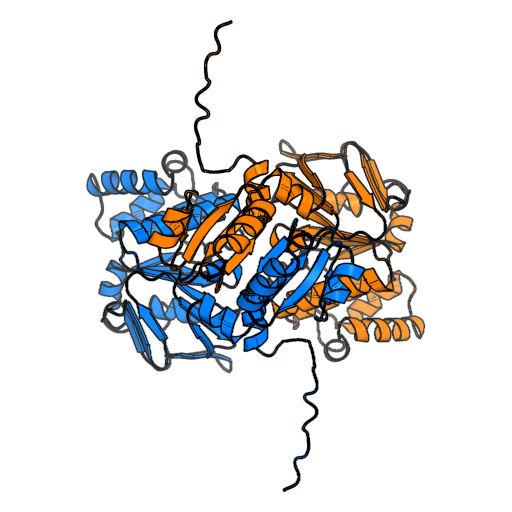1 108 ? 15.609 23.266 26.688 1 97 108 THR A N 1
ATOM 821 C CA . THR A 1 108 ? 16.688 22.594 27.406 1 97 108 THR A CA 1
ATOM 822 C C . THR A 1 108 ? 16.281 22.344 28.859 1 97 108 THR A C 1
ATOM 824 O O . THR A 1 108 ? 15.211 22.766 29.297 1 97 108 THR A O 1
ATOM 827 N N . GLY A 1 109 ? 17.031 21.516 29.531 1 96.31 109 GLY A N 1
ATOM 828 C CA . GLY A 1 109 ? 16.844 21.297 30.969 1 96.31 109 GLY A CA 1
ATOM 829 C C . GLY A 1 109 ? 15.5 20.672 31.297 1 96.31 109 GLY A C 1
ATOM 830 O O . GLY A 1 109 ? 15.133 19.641 30.734 1 96.31 109 GLY A O 1
ATOM 831 N N . ARG A 1 110 ? 14.812 21.406 32.125 1 97.06 110 ARG A N 1
ATOM 832 C CA . ARG A 1 110 ? 13.539 20.891 32.625 1 97.06 110 ARG A CA 1
ATOM 833 C C . ARG A 1 110 ? 12.492 20.859 31.5 1 97.06 110 ARG A C 1
ATOM 835 O O . ARG A 1 110 ? 11.672 19.953 31.438 1 97.06 110 ARG A O 1
ATOM 842 N N . ALA A 1 111 ? 12.578 21.891 30.719 1 97.12 111 ALA A N 1
ATOM 843 C CA . ALA A 1 111 ? 11.625 21.953 29.609 1 97.12 111 ALA A CA 1
ATOM 844 C C . ALA A 1 111 ? 11.789 20.766 28.656 1 97.12 111 ALA A C 1
ATOM 846 O O . ALA A 1 111 ? 10.805 20.219 28.172 1 97.12 111 ALA A O 1
ATOM 847 N N . PHE A 1 112 ? 12.992 20.422 28.422 1 97.81 112 PHE A N 1
ATOM 848 C CA . PHE A 1 112 ? 13.281 19.266 27.578 1 97.81 112 PHE A CA 1
ATOM 849 C C . PHE A 1 112 ? 12.719 18 28.203 1 97.81 112 PHE A C 1
ATOM 851 O O . PHE A 1 112 ? 12.055 17.203 27.516 1 97.81 112 PHE A O 1
ATOM 858 N N . GLN A 1 113 ? 12.992 17.812 29.438 1 97.38 113 GLN A N 1
ATOM 859 C CA . GLN A 1 113 ? 12.555 16.594 30.125 1 97.38 113 GLN A CA 1
ATOM 860 C C . GLN A 1 113 ? 11.031 16.484 30.125 1 97.38 113 GLN A C 1
ATOM 862 O O . GLN A 1 113 ? 10.484 15.414 29.875 1 97.38 113 GLN A O 1
ATOM 867 N N . LYS A 1 114 ? 10.422 17.547 30.375 1 97 114 LYS A N 1
ATOM 868 C CA . LYS A 1 114 ? 8.961 17.562 30.375 1 97 114 LYS A CA 1
ATOM 869 C C . LYS A 1 114 ? 8.414 17.203 29 1 97 114 LYS A C 1
ATOM 871 O O . LYS A 1 114 ? 7.508 16.375 28.875 1 97 114 LYS A O 1
ATOM 876 N N . ARG A 1 115 ? 9 17.844 28.016 1 96.5 115 ARG A N 1
ATOM 877 C CA . ARG A 1 115 ? 8.555 17.594 26.656 1 96.5 115 ARG A CA 1
ATOM 878 C C . ARG A 1 115 ? 8.836 16.156 26.234 1 96.5 115 ARG A C 1
ATOM 880 O O . ARG A 1 115 ? 8.016 15.531 25.562 1 96.5 115 ARG A O 1
ATOM 887 N N . LEU A 1 116 ? 9.93 15.656 26.641 1 97 116 LEU A N 1
ATOM 888 C CA . LEU A 1 116 ? 10.297 14.273 26.328 1 97 116 LEU A CA 1
ATOM 889 C C . LEU A 1 116 ? 9.289 13.305 26.922 1 97 116 LEU A C 1
ATOM 891 O O . LEU A 1 116 ? 8.914 12.312 26.281 1 97 116 LEU A O 1
ATOM 895 N N . ILE A 1 117 ? 8.812 13.539 28.094 1 95.88 117 ILE A N 1
ATOM 896 C CA . ILE A 1 117 ? 7.832 12.695 28.781 1 95.88 117 ILE A CA 1
ATOM 897 C C . ILE A 1 117 ? 6.52 12.711 28 1 95.88 117 ILE A C 1
ATOM 899 O O . ILE A 1 117 ? 5.898 11.664 27.797 1 95.88 117 ILE A O 1
ATOM 903 N N . GLU A 1 118 ? 6.125 13.859 27.547 1 93.31 118 GLU A N 1
ATOM 904 C CA . GLU A 1 118 ? 4.91 13.984 26.75 1 93.31 118 GLU A CA 1
ATOM 905 C C . GLU A 1 118 ? 5.012 13.172 25.453 1 93.31 118 GLU A C 1
ATOM 907 O O . GLU A 1 118 ? 4.074 12.461 25.094 1 93.31 118 GLU A O 1
ATOM 912 N N . LEU A 1 119 ? 6.121 13.312 24.812 1 93 119 LEU A N 1
ATOM 913 C CA . LEU A 1 119 ? 6.309 12.641 23.531 1 93 119 LEU A CA 1
ATOM 914 C C . LEU A 1 119 ? 6.426 11.133 23.719 1 93 119 LEU A C 1
ATOM 916 O O . LEU A 1 119 ? 6.012 10.359 22.859 1 93 119 LEU A O 1
ATOM 920 N N . ASP A 1 120 ? 7.02 10.75 24.828 1 93.31 120 ASP A N 1
ATOM 921 C CA . ASP A 1 120 ? 7.117 9.328 25.141 1 93.31 120 ASP A CA 1
ATOM 922 C C . ASP A 1 120 ? 5.734 8.695 25.25 1 93.31 120 ASP A C 1
ATOM 924 O O . ASP A 1 120 ? 5.52 7.566 24.797 1 93.31 120 ASP A O 1
ATOM 928 N N . LYS A 1 121 ? 4.828 9.359 25.812 1 89.12 121 LYS A N 1
ATOM 929 C CA . LYS A 1 121 ? 3.463 8.867 25.953 1 89.12 121 LYS A CA 1
ATOM 930 C C . LYS A 1 121 ? 2.809 8.672 24.594 1 89.12 121 LYS A C 1
ATOM 932 O O . LYS A 1 121 ? 2.002 7.758 24.406 1 89.12 121 LYS A O 1
ATOM 937 N N . LEU A 1 122 ? 3.254 9.445 23.703 1 85.44 122 LEU A N 1
ATOM 938 C CA . LEU A 1 122 ? 2.631 9.445 22.391 1 85.44 122 LEU A CA 1
ATOM 939 C C . LEU A 1 122 ? 3.344 8.469 21.453 1 85.44 122 LEU A C 1
ATOM 941 O O . LEU A 1 122 ? 2.701 7.805 20.641 1 85.44 122 LEU A O 1
ATOM 945 N N . LEU A 1 123 ? 4.695 8.344 21.578 1 89.06 123 LEU A N 1
ATOM 946 C CA . LEU A 1 123 ? 5.492 7.684 20.547 1 89.06 123 LEU A CA 1
ATOM 947 C C . LEU A 1 123 ? 6.27 6.512 21.125 1 89.06 123 LEU A C 1
ATOM 949 O O . LEU A 1 123 ? 7.012 5.832 20.422 1 89.06 123 LEU A O 1
ATOM 953 N N . GLU A 1 124 ? 6.148 6.301 22.406 1 87.75 124 GLU A N 1
ATOM 954 C CA . GLU A 1 124 ? 6.805 5.18 23.078 1 87.75 124 GLU A CA 1
ATOM 955 C C . GLU A 1 124 ? 8.312 5.203 22.828 1 87.75 124 GLU A C 1
ATOM 957 O O . GLU A 1 124 ? 8.891 4.211 22.375 1 87.75 124 GLU A O 1
ATOM 962 N N . LEU A 1 125 ? 8.922 6.215 23.328 1 93 125 LEU A N 1
ATOM 963 C CA . LEU A 1 125 ? 10.328 6.484 23.047 1 93 125 LEU A CA 1
ATOM 964 C C . LEU A 1 125 ? 11.227 5.914 24.141 1 93 125 LEU A C 1
ATOM 966 O O . LEU A 1 125 ? 12.422 5.727 23.922 1 93 125 LEU A O 1
ATOM 970 N N . LYS A 1 126 ? 10.719 5.656 25.25 1 92.19 126 LYS A N 1
ATOM 971 C CA . LYS A 1 126 ? 11.469 5.418 26.484 1 92.19 126 LYS A CA 1
ATOM 972 C C . LYS A 1 126 ? 12.523 4.34 26.281 1 92.19 126 LYS A C 1
ATOM 974 O O . LYS A 1 126 ? 13.695 4.543 26.609 1 92.19 126 LYS A O 1
ATOM 979 N N . LEU A 1 127 ? 12.188 3.268 25.625 1 91.56 127 LEU A N 1
ATOM 980 C CA . LEU A 1 127 ? 13.086 2.127 25.5 1 91.56 127 LEU A CA 1
ATOM 981 C C . LEU A 1 127 ? 14.109 2.365 24.391 1 91.56 127 LEU A C 1
ATOM 983 O O . LEU A 1 127 ? 15.086 1.62 24.281 1 91.56 127 LEU A O 1
ATOM 987 N N . LEU A 1 128 ? 13.961 3.439 23.672 1 95.25 128 LEU A N 1
ATOM 988 C CA . LEU A 1 128 ? 14.812 3.664 22.516 1 95.25 128 LEU A CA 1
ATOM 989 C C . LEU A 1 128 ? 15.828 4.77 22.781 1 95.25 128 LEU A C 1
ATOM 991 O O . LEU A 1 128 ? 16.797 4.938 22.031 1 95.25 128 LEU A O 1
ATOM 995 N N . LEU A 1 129 ? 15.688 5.449 23.844 1 96.69 129 LEU A N 1
ATOM 996 C CA . LEU A 1 129 ? 16.391 6.711 24.062 1 96.69 129 LEU A CA 1
ATOM 997 C C . LEU A 1 129 ? 17.906 6.496 24.094 1 96.69 129 LEU A C 1
ATOM 999 O O . LEU A 1 129 ? 18.656 7.316 23.578 1 96.69 129 LEU A O 1
ATOM 1003 N N . LYS A 1 130 ? 18.328 5.398 24.594 1 96.5 130 LYS A N 1
ATOM 1004 C CA . LYS A 1 130 ? 19.766 5.18 24.781 1 96.5 130 LYS A CA 1
ATOM 1005 C C . LYS A 1 130 ? 20.375 4.48 23.578 1 96.5 130 LYS A C 1
ATOM 1007 O O . LYS A 1 130 ? 21.594 4.41 23.453 1 96.5 130 LYS A O 1
ATOM 1012 N N . ARG A 1 131 ? 19.578 4.066 22.719 1 96.19 131 ARG A N 1
ATOM 1013 C CA . ARG A 1 131 ? 20.078 3.336 21.547 1 96.19 131 ARG A CA 1
ATOM 1014 C C . ARG A 1 131 ? 20.594 4.297 20.484 1 96.19 131 ARG A C 1
ATOM 1016 O O . ARG A 1 131 ? 20.062 5.402 20.328 1 96.19 131 ARG A O 1
ATOM 1023 N N . SER A 1 132 ? 21.625 3.77 19.812 1 96.81 132 SER A N 1
ATOM 1024 C CA . SER A 1 132 ? 22.062 4.52 18.641 1 96.81 132 SER A CA 1
ATOM 1025 C C . SER A 1 132 ? 21.031 4.438 17.516 1 96.81 132 SER A C 1
ATOM 1027 O O . SER A 1 132 ? 20.438 3.377 17.281 1 96.81 132 SER A O 1
ATOM 1029 N N . VAL A 1 133 ? 20.859 5.492 16.75 1 95.88 133 VAL A N 1
ATOM 1030 C CA . VAL A 1 133 ? 19.844 5.578 15.703 1 95.88 133 VAL A CA 1
ATOM 1031 C C . VAL A 1 133 ? 20.141 4.559 14.609 1 95.88 133 VAL A C 1
ATOM 1033 O O . VAL A 1 133 ? 19.219 3.967 14.039 1 95.88 133 VAL A O 1
ATOM 1036 N N . GLY A 1 134 ? 21.391 4.391 14.312 1 93.62 134 GLY A N 1
ATOM 1037 C CA . GLY A 1 134 ? 21.781 3.457 13.273 1 93.62 134 GLY A CA 1
ATOM 1038 C C . GLY A 1 134 ? 21.344 2.031 13.539 1 93.62 134 GLY A C 1
ATOM 1039 O O . GLY A 1 134 ? 21.281 1.212 12.625 1 93.62 134 GLY A O 1
ATOM 1040 N N . LYS A 1 135 ? 21 1.699 14.75 1 91.62 135 LYS A N 1
ATOM 1041 C CA . LYS A 1 135 ? 20.641 0.341 15.148 1 91.62 135 LYS A CA 1
ATOM 1042 C C . LYS A 1 135 ? 19.125 0.167 15.203 1 91.62 135 LYS A C 1
ATOM 1044 O O . LYS A 1 135 ? 18.641 -0.921 15.508 1 91.62 135 LYS A O 1
ATOM 1049 N N . LEU A 1 136 ? 18.453 1.188 14.914 1 91.44 136 LEU A N 1
ATOM 1050 C CA . LEU A 1 136 ? 16.984 1.146 14.992 1 91.44 136 LEU A CA 1
ATOM 1051 C C . LEU A 1 136 ? 16.406 0.519 13.734 1 91.44 136 LEU A C 1
ATOM 1053 O O . LEU A 1 136 ? 16.984 0.629 12.648 1 91.44 136 LEU A O 1
ATOM 1057 N N . SER A 1 137 ? 15.234 -0.143 13.953 1 80.12 137 SER A N 1
ATOM 1058 C CA . SER A 1 137 ? 14.453 -0.556 12.789 1 80.12 137 SER A CA 1
ATOM 1059 C C . SER A 1 137 ? 13.875 0.649 12.055 1 80.12 137 SER A C 1
ATOM 1061 O O . SER A 1 137 ? 13.883 1.764 12.586 1 80.12 137 SER A O 1
ATOM 1063 N N . GLY A 1 138 ? 13.406 0.435 10.836 1 82.56 138 GLY A N 1
ATOM 1064 C CA . GLY A 1 138 ? 12.789 1.501 10.062 1 82.56 138 GLY A CA 1
ATOM 1065 C C . GLY A 1 138 ? 11.617 2.152 10.781 1 82.56 138 GLY A C 1
ATOM 1066 O O . GLY A 1 138 ? 11.508 3.381 10.805 1 82.56 138 GLY A O 1
ATOM 1067 N N . GLY A 1 139 ? 10.789 1.304 11.391 1 83.44 139 GLY A N 1
ATOM 1068 C CA . GLY A 1 139 ? 9.648 1.822 12.125 1 83.44 139 GLY A CA 1
ATOM 1069 C C . GLY A 1 139 ? 10.039 2.621 13.352 1 83.44 139 GLY A C 1
ATOM 1070 O O . GLY A 1 139 ? 9.445 3.664 13.641 1 83.44 139 GLY A O 1
ATOM 1071 N N . GLN A 1 140 ? 11.008 2.102 14.055 1 86.31 140 GLN A N 1
ATOM 1072 C CA . GLN A 1 140 ? 11.523 2.834 15.211 1 86.31 140 GLN A CA 1
ATOM 1073 C C . GLN A 1 140 ? 12.102 4.18 14.789 1 86.31 140 GLN A C 1
ATOM 1075 O O . GLN A 1 140 ? 11.82 5.207 15.406 1 86.31 140 GLN A O 1
ATOM 1080 N N . ARG A 1 141 ? 12.82 4.141 13.805 1 92.88 141 ARG A N 1
ATOM 1081 C CA . ARG A 1 141 ? 13.438 5.359 13.297 1 92.88 141 ARG A CA 1
ATOM 1082 C C . ARG A 1 141 ? 12.383 6.379 12.883 1 92.88 141 ARG A C 1
ATOM 1084 O O . ARG A 1 141 ? 12.531 7.574 13.148 1 92.88 141 ARG A O 1
ATOM 1091 N N . ARG A 1 142 ? 11.375 5.91 12.312 1 90.75 142 ARG A N 1
ATOM 1092 C CA . ARG A 1 142 ? 10.312 6.809 11.867 1 90.75 142 ARG A CA 1
ATOM 1093 C C . ARG A 1 142 ? 9.633 7.48 13.055 1 90.75 142 ARG A C 1
ATOM 1095 O O . ARG A 1 142 ? 9.297 8.664 13 1 90.75 142 ARG A O 1
ATOM 1102 N N . ARG A 1 143 ? 9.453 6.797 14.078 1 89.38 143 ARG A N 1
ATOM 1103 C CA . ARG A 1 143 ? 8.875 7.367 15.297 1 89.38 143 ARG A CA 1
ATOM 1104 C C . ARG A 1 143 ? 9.766 8.484 15.844 1 89.38 143 ARG A C 1
ATOM 1106 O O . ARG A 1 143 ? 9.258 9.516 16.281 1 89.38 143 ARG A O 1
ATOM 1113 N N . ILE A 1 144 ? 11.062 8.219 15.773 1 95.31 144 ILE A N 1
ATOM 1114 C CA . ILE A 1 144 ? 11.992 9.227 16.25 1 95.31 144 ILE A CA 1
ATOM 1115 C C . ILE A 1 144 ? 11.977 10.43 15.312 1 95.31 144 ILE A C 1
ATOM 1117 O O . ILE A 1 144 ? 12.062 11.578 15.758 1 95.31 144 ILE A O 1
ATOM 1121 N N . ASP A 1 145 ? 11.867 10.141 14.008 1 96.19 145 ASP A N 1
ATOM 1122 C CA . ASP A 1 145 ? 11.75 11.234 13.047 1 96.19 145 ASP A CA 1
ATOM 1123 C C . ASP A 1 145 ? 10.578 12.148 13.391 1 96.19 145 ASP A C 1
ATOM 1125 O O . ASP A 1 145 ? 10.703 13.367 13.344 1 96.19 145 ASP A O 1
ATOM 1129 N N . ILE A 1 146 ? 9.484 11.547 13.742 1 93.88 146 ILE A N 1
ATOM 1130 C CA . ILE A 1 146 ? 8.281 12.305 14.07 1 93.88 146 ILE A CA 1
ATOM 1131 C C . ILE A 1 146 ? 8.5 13.078 15.367 1 93.88 146 ILE A C 1
ATOM 1133 O O . ILE A 1 146 ? 8.18 14.266 15.453 1 93.88 146 ILE A O 1
ATOM 1137 N N . ALA A 1 147 ? 9.055 12.414 16.344 1 95.31 147 ALA A N 1
ATOM 1138 C CA . ALA A 1 147 ? 9.344 13.086 17.609 1 95.31 147 ALA A CA 1
ATOM 1139 C C . ALA A 1 147 ? 10.211 14.32 17.391 1 95.31 147 ALA A C 1
ATOM 1141 O O . ALA A 1 147 ? 9.922 15.391 17.922 1 95.31 147 ALA A O 1
ATOM 1142 N N . ARG A 1 148 ? 11.18 14.109 16.641 1 96.94 148 ARG A N 1
ATOM 1143 C CA . ARG A 1 148 ? 12.094 15.211 16.328 1 96.94 148 ARG A CA 1
ATOM 1144 C C . ARG A 1 148 ? 11.367 16.359 15.641 1 96.94 148 ARG A C 1
ATOM 1146 O O . ARG A 1 148 ? 11.602 17.531 15.953 1 96.94 148 ARG A O 1
ATOM 1153 N N . ALA A 1 149 ? 10.492 15.984 14.781 1 96.56 149 ALA A N 1
ATOM 1154 C CA . ALA A 1 149 ? 9.797 16.984 13.969 1 96.56 149 ALA A CA 1
ATOM 1155 C C . ALA A 1 149 ? 8.805 17.781 14.812 1 96.56 149 ALA A C 1
ATOM 1157 O O . ALA A 1 149 ? 8.5 18.938 14.484 1 96.56 149 ALA A O 1
ATOM 1158 N N . ILE A 1 150 ? 8.359 17.234 15.938 1 95.69 150 ILE A N 1
ATOM 1159 C CA . ILE A 1 150 ? 7.285 17.922 16.641 1 95.69 150 ILE A CA 1
ATOM 1160 C C . ILE A 1 150 ? 7.766 18.344 18.031 1 95.69 150 ILE A C 1
ATOM 1162 O O . ILE A 1 150 ? 6.969 18.766 18.875 1 95.69 150 ILE A O 1
ATOM 1166 N N . PHE A 1 151 ? 9.023 18.219 18.266 1 96.56 151 PHE A N 1
ATOM 1167 C CA . PHE A 1 151 ? 9.539 18.5 19.594 1 96.56 151 PHE A CA 1
ATOM 1168 C C . PHE A 1 151 ? 9.211 19.922 20.016 1 96.56 151 PHE A C 1
ATOM 1170 O O . PHE A 1 151 ? 8.93 20.188 21.188 1 96.56 151 PHE A O 1
ATOM 1177 N N . HIS A 1 152 ? 9.273 20.875 19.109 1 96.31 152 HIS A N 1
ATOM 1178 C CA . HIS A 1 152 ? 9.07 22.297 19.406 1 96.31 152 HIS A CA 1
ATOM 1179 C C . HIS A 1 152 ? 7.598 22.672 19.281 1 96.31 152 HIS A C 1
ATOM 1181 O O . HIS A 1 152 ? 7.258 23.859 19.234 1 96.31 152 HIS A O 1
ATOM 1187 N N . GLN A 1 153 ? 6.754 21.719 19.109 1 94.31 153 GLN A N 1
ATOM 1188 C CA . GLN A 1 153 ? 5.305 21.859 19.125 1 94.31 153 GLN A CA 1
ATOM 1189 C C . GLN A 1 153 ? 4.824 22.75 17.969 1 94.31 153 GLN A C 1
ATOM 1191 O O . GLN A 1 153 ? 4.152 23.75 18.203 1 94.31 153 GLN A O 1
ATOM 1196 N N . PRO A 1 154 ? 5.074 22.344 16.781 1 96.5 154 PRO A N 1
ATOM 1197 C CA . PRO A 1 154 ? 4.621 23.094 15.609 1 96.5 154 PRO A CA 1
ATOM 1198 C C . PRO A 1 154 ? 3.109 23.031 15.406 1 96.5 154 PRO A C 1
ATOM 1200 O O . PRO A 1 154 ? 2.434 22.234 16.062 1 96.5 154 PRO A O 1
ATOM 1203 N N . GLN A 1 155 ? 2.639 23.938 14.5 1 95.75 155 GLN A N 1
ATOM 1204 C CA . GLN A 1 155 ? 1.224 23.953 14.148 1 95.75 155 GLN A CA 1
ATOM 1205 C C . GLN A 1 155 ? 0.983 23.234 12.812 1 95.75 155 GLN A C 1
ATOM 1207 O O . GLN A 1 155 ? -0.152 22.875 12.492 1 95.75 155 GLN A O 1
ATOM 1212 N N . LEU A 1 156 ? 2.014 23.141 12.109 1 97.94 156 LEU A N 1
ATOM 1213 C CA . LEU A 1 156 ? 1.989 22.469 10.812 1 97.94 156 LEU A CA 1
ATOM 1214 C C . LEU A 1 156 ? 3.037 21.359 10.758 1 97.94 156 LEU A C 1
ATOM 1216 O O . LEU A 1 156 ? 4.199 21.578 11.102 1 97.94 156 LEU A O 1
ATOM 1220 N N . LEU A 1 157 ? 2.588 20.188 10.422 1 97.94 157 LEU A N 1
ATOM 1221 C CA . LEU A 1 157 ? 3.475 19.047 10.234 1 97.94 157 LEU A CA 1
ATOM 1222 C C . LEU A 1 157 ? 3.436 18.562 8.789 1 97.94 157 LEU A C 1
ATOM 1224 O O . LEU A 1 157 ? 2.373 18.188 8.281 1 97.94 157 LEU A O 1
ATOM 1228 N N . ILE A 1 158 ? 4.578 18.594 8.125 1 97.94 158 ILE A N 1
ATOM 1229 C CA . ILE A 1 158 ? 4.711 18.062 6.773 1 97.94 158 ILE A CA 1
ATOM 1230 C C . ILE A 1 158 ? 5.316 16.656 6.836 1 97.94 158 ILE A C 1
ATOM 1232 O O . ILE A 1 158 ? 6.363 16.453 7.449 1 97.94 158 ILE A O 1
ATOM 1236 N N . LEU A 1 159 ? 4.594 15.734 6.254 1 96.31 159 LEU A N 1
ATOM 1237 C CA . LEU A 1 159 ? 5.043 14.352 6.176 1 96.31 159 LEU A CA 1
ATOM 1238 C C . LEU A 1 159 ? 5.273 13.938 4.727 1 96.31 159 LEU A C 1
ATOM 1240 O O . LEU A 1 159 ? 4.324 13.789 3.957 1 96.31 159 LEU A O 1
ATOM 1244 N N . ASP A 1 160 ? 6.496 13.75 4.441 1 94.62 160 ASP A N 1
ATOM 1245 C CA . ASP A 1 160 ? 6.852 13.344 3.086 1 94.62 160 ASP A CA 1
ATOM 1246 C C . ASP A 1 160 ? 6.965 11.82 2.979 1 94.62 160 ASP A C 1
ATOM 1248 O O . ASP A 1 160 ? 8.023 11.25 3.26 1 94.62 160 ASP A O 1
ATOM 1252 N N . GLU A 1 161 ? 5.848 11.156 2.568 1 90.94 161 GLU A N 1
ATOM 1253 C CA . GLU A 1 161 ? 5.746 9.711 2.406 1 90.94 161 GLU A CA 1
ATOM 1254 C C . GLU A 1 161 ? 6.164 8.977 3.682 1 90.94 161 GLU A C 1
ATOM 1256 O O . GLU A 1 161 ? 7.012 8.086 3.641 1 90.94 161 GLU A O 1
ATOM 1261 N N . PRO A 1 162 ? 5.469 9.211 4.73 1 90.06 162 PRO A N 1
ATOM 1262 C CA . PRO A 1 162 ? 5.934 8.789 6.051 1 90.06 162 PRO A CA 1
ATOM 1263 C C . PRO A 1 162 ? 5.84 7.281 6.258 1 90.06 162 PRO A C 1
ATOM 1265 O O . PRO A 1 162 ? 6.508 6.73 7.141 1 90.06 162 PRO A O 1
ATOM 1268 N N . THR A 1 163 ? 5.004 6.652 5.477 1 86.75 163 THR A N 1
ATOM 1269 C CA . THR A 1 163 ? 4.781 5.242 5.781 1 86.75 163 THR A CA 1
ATOM 1270 C C . THR A 1 163 ? 5.449 4.352 4.738 1 86.75 163 THR A C 1
ATOM 1272 O O . THR A 1 163 ? 5.312 3.127 4.777 1 86.75 163 THR A O 1
ATOM 1275 N N . THR A 1 164 ? 6.117 4.945 3.844 1 78.75 164 THR A N 1
ATOM 1276 C CA . THR A 1 164 ? 6.797 4.164 2.816 1 78.75 164 THR A CA 1
ATOM 1277 C C . THR A 1 164 ? 7.77 3.17 3.445 1 78.75 164 THR A C 1
ATOM 1279 O O . THR A 1 164 ? 8.547 3.531 4.332 1 78.75 164 THR A O 1
ATOM 1282 N N . GLY A 1 165 ? 7.676 1.952 3.07 1 72.31 165 GLY A N 1
ATOM 1283 C CA . GLY A 1 165 ? 8.617 0.937 3.516 1 72.31 165 GLY A CA 1
ATOM 1284 C C . GLY A 1 165 ? 8.305 0.404 4.902 1 72.31 165 GLY A C 1
ATOM 1285 O O . GLY A 1 165 ? 9.055 -0.416 5.438 1 72.31 165 GLY A O 1
ATOM 1286 N N . LEU A 1 166 ? 7.188 0.878 5.477 1 79.81 166 LEU A N 1
ATOM 1287 C CA . LEU A 1 166 ? 6.848 0.444 6.828 1 79.81 166 LEU A CA 1
ATOM 1288 C C . LEU A 1 166 ? 5.883 -0.735 6.797 1 79.81 166 LEU A C 1
ATOM 1290 O O . LEU A 1 166 ? 5.062 -0.846 5.879 1 79.81 166 LEU A O 1
ATOM 1294 N N . ASP A 1 167 ? 5.996 -1.56 7.816 1 76.19 167 ASP A N 1
ATOM 1295 C CA . ASP A 1 167 ? 5.051 -2.662 7.969 1 76.19 167 ASP A CA 1
ATOM 1296 C C . ASP A 1 167 ? 3.709 -2.166 8.5 1 76.19 167 ASP A C 1
ATOM 1298 O O . ASP A 1 167 ? 3.609 -1.039 8.992 1 76.19 167 ASP A O 1
ATOM 1302 N N . PRO A 1 168 ? 2.672 -2.992 8.43 1 79.12 168 PRO A N 1
ATOM 1303 C CA . PRO A 1 168 ? 1.318 -2.566 8.797 1 79.12 168 PRO A CA 1
ATOM 1304 C C . PRO A 1 168 ? 1.218 -2.096 10.242 1 79.12 168 PRO A C 1
ATOM 1306 O O . PRO A 1 168 ? 0.516 -1.123 10.531 1 79.12 168 PRO A O 1
ATOM 1309 N N . GLN A 1 169 ? 1.923 -2.766 11.07 1 77.81 169 GLN A N 1
ATOM 1310 C CA . GLN A 1 169 ? 1.856 -2.387 12.477 1 77.81 169 GLN A CA 1
ATOM 1311 C C . GLN A 1 169 ? 2.445 -0.998 12.703 1 77.81 169 GLN A C 1
ATOM 1313 O O . GLN A 1 169 ? 1.845 -0.167 13.383 1 77.81 169 GLN A O 1
ATOM 1318 N N . THR A 1 170 ? 3.586 -0.83 12.141 1 79.94 170 THR A N 1
ATOM 1319 C CA . THR A 1 170 ? 4.254 0.458 12.289 1 79.94 170 THR A CA 1
ATOM 1320 C C . THR A 1 170 ? 3.447 1.565 11.617 1 79.94 170 THR A C 1
ATOM 1322 O O . THR A 1 170 ? 3.324 2.666 12.156 1 79.94 170 THR A O 1
ATOM 1325 N N . ARG A 1 171 ? 2.922 1.251 10.5 1 85.25 171 ARG A N 1
ATOM 1326 C CA . ARG A 1 171 ? 2.074 2.219 9.812 1 85.25 171 ARG A CA 1
ATOM 1327 C C . ARG A 1 171 ? 0.901 2.643 10.688 1 85.25 171 ARG A C 1
ATOM 1329 O O . ARG A 1 171 ? 0.617 3.834 10.82 1 85.25 171 ARG A O 1
ATOM 1336 N N . LYS A 1 172 ? 0.241 1.691 11.219 1 84.25 172 LYS A N 1
ATOM 1337 C CA . LYS A 1 172 ? -0.897 1.975 12.094 1 84.25 172 LYS A CA 1
ATOM 1338 C C . LYS A 1 172 ? -0.485 2.861 13.266 1 84.25 172 LYS A C 1
ATOM 1340 O O . LYS A 1 172 ? -1.223 3.771 13.648 1 84.25 172 LYS A O 1
ATOM 1345 N N . SER A 1 173 ? 0.679 2.568 13.789 1 82.75 173 SER A N 1
ATOM 1346 C CA . SER A 1 173 ? 1.182 3.363 14.898 1 82.75 173 SER A CA 1
ATOM 1347 C C . SER A 1 173 ? 1.424 4.809 14.484 1 82.75 173 SER A C 1
ATOM 1349 O O . SER A 1 173 ? 1.097 5.738 15.227 1 82.75 173 SER A O 1
ATOM 1351 N N . VAL A 1 174 ? 1.988 4.977 13.336 1 85.56 174 VAL A N 1
ATOM 1352 C CA . VAL A 1 174 ? 2.246 6.316 12.812 1 85.56 174 VAL A CA 1
ATOM 1353 C C . VAL A 1 174 ? 0.928 7.066 12.641 1 85.56 174 VAL A C 1
ATOM 1355 O O . VAL A 1 174 ? 0.799 8.219 13.07 1 85.56 174 VAL A O 1
ATOM 1358 N N . TRP A 1 175 ? -0.017 6.445 12.141 1 88.19 175 TRP A N 1
ATOM 1359 C CA . TRP A 1 175 ? -1.31 7.078 11.891 1 88.19 175 TRP A CA 1
ATOM 1360 C C . TRP A 1 175 ? -2.018 7.402 13.203 1 88.19 175 TRP A C 1
ATOM 1362 O O . TRP A 1 175 ? -2.717 8.414 13.305 1 88.19 175 TRP A O 1
ATOM 1372 N N . ARG A 1 176 ? -1.848 6.523 14.109 1 85.94 176 ARG A N 1
ATOM 1373 C CA . ARG A 1 176 ? -2.402 6.797 15.43 1 85.94 176 ARG A CA 1
ATOM 1374 C C . ARG A 1 176 ? -1.819 8.078 16.016 1 85.94 176 ARG A C 1
ATOM 1376 O O . ARG A 1 176 ? -2.555 8.914 16.547 1 85.94 176 ARG A O 1
ATOM 1383 N N . VAL A 1 177 ? -0.58 8.18 15.906 1 86.25 177 VAL A N 1
ATOM 1384 C CA . VAL A 1 177 ? 0.1 9.367 16.422 1 86.25 177 VAL A CA 1
ATOM 1385 C C . VAL A 1 177 ? -0.402 10.609 15.703 1 86.25 177 VAL A C 1
ATOM 1387 O O . VAL A 1 177 ? -0.724 11.617 16.344 1 86.25 177 VAL A O 1
ATOM 1390 N N . ILE A 1 178 ? -0.485 10.508 14.438 1 89.56 178 ILE A N 1
ATOM 1391 C CA . ILE A 1 178 ? -0.976 11.625 13.641 1 89.56 178 ILE A CA 1
ATOM 1392 C C . ILE A 1 178 ? -2.396 11.977 14.07 1 89.56 178 ILE A C 1
ATOM 1394 O O . ILE A 1 178 ? -2.723 13.156 14.25 1 89.56 178 ILE A O 1
ATOM 1398 N N . GLY A 1 179 ? -3.178 10.984 14.25 1 89.12 179 GLY A N 1
ATOM 1399 C CA . GLY A 1 179 ? -4.543 11.203 14.711 1 89.12 179 GLY A CA 1
ATOM 1400 C C . GLY A 1 179 ? -4.613 11.906 16.062 1 89.12 179 GLY A C 1
ATOM 1401 O O . GLY A 1 179 ? -5.406 12.828 16.234 1 89.12 179 GLY A O 1
ATOM 1402 N N . GLU A 1 180 ? -3.799 11.477 16.953 1 87.5 180 GLU A N 1
ATOM 1403 C CA . GLU A 1 180 ? -3.766 12.062 18.281 1 87.5 180 GLU A CA 1
ATOM 1404 C C . GLU A 1 180 ? -3.316 13.523 18.234 1 87.5 180 GLU A C 1
ATOM 1406 O O . GLU A 1 180 ? -3.857 14.367 18.953 1 87.5 180 GLU A O 1
ATOM 1411 N N . LEU A 1 181 ? -2.385 13.758 17.469 1 89.19 181 LEU A N 1
ATOM 1412 C CA . LEU A 1 181 ? -1.893 15.125 17.328 1 89.19 181 LEU A CA 1
ATOM 1413 C C . LEU A 1 181 ? -2.98 16.047 16.766 1 89.19 181 LEU A C 1
ATOM 1415 O O . LEU A 1 181 ? -3.133 17.172 17.219 1 89.19 181 LEU A O 1
ATOM 1419 N N . ARG A 1 182 ? -3.691 15.539 15.859 1 91.5 182 ARG A N 1
ATOM 1420 C CA . ARG A 1 182 ? -4.777 16.328 15.281 1 91.5 182 ARG A CA 1
ATOM 1421 C C . ARG A 1 182 ? -5.891 16.547 16.297 1 91.5 182 ARG A C 1
ATOM 1423 O O . ARG A 1 182 ? -6.395 17.672 16.422 1 91.5 182 ARG A O 1
ATOM 1430 N N . LYS A 1 183 ? -6.246 15.555 17 1 87.81 183 LYS A N 1
ATOM 1431 C CA . LYS A 1 183 ? -7.359 15.617 17.938 1 87.81 183 LYS A CA 1
ATOM 1432 C C . LYS A 1 183 ? -7.016 16.5 19.141 1 87.81 183 LYS A C 1
ATOM 1434 O O . LYS A 1 183 ? -7.805 17.359 19.531 1 87.81 183 LYS A O 1
ATOM 1439 N N . LYS A 1 184 ? -5.828 16.359 19.641 1 87.75 184 LYS A N 1
ATOM 1440 C CA . LYS A 1 184 ? -5.469 17 20.891 1 87.75 184 LYS A CA 1
ATOM 1441 C C . LYS A 1 184 ? -4.859 18.375 20.656 1 87.75 184 LYS A C 1
ATOM 1443 O O . LYS A 1 184 ? -5.008 19.281 21.484 1 87.75 184 LYS A O 1
ATOM 1448 N N . LYS A 1 185 ? -4.191 18.516 19.547 1 88.69 185 LYS A N 1
ATOM 1449 C CA . LYS A 1 185 ? -3.443 19.75 19.359 1 88.69 185 LYS A CA 1
ATOM 1450 C C . LYS A 1 185 ? -3.945 20.516 18.141 1 88.69 185 LYS A C 1
ATOM 1452 O O . LYS A 1 185 ? -3.381 21.547 17.766 1 88.69 185 LYS A O 1
ATOM 1457 N N . HIS A 1 186 ? -4.91 20.016 17.469 1 92.25 186 HIS A N 1
ATOM 1458 C CA . HIS A 1 186 ? -5.445 20.641 16.25 1 92.25 186 HIS A CA 1
ATOM 1459 C C . HIS A 1 186 ? -4.348 20.844 15.211 1 92.25 186 HIS A C 1
ATOM 1461 O O . HIS A 1 186 ? -4.305 21.891 14.547 1 92.25 186 HIS A O 1
ATOM 1467 N N . MET A 1 187 ? -3.465 19.938 15.117 1 94.88 187 MET A N 1
ATOM 1468 C CA . MET A 1 187 ? -2.324 19.953 14.203 1 94.88 187 MET A CA 1
ATOM 1469 C C . MET A 1 187 ? -2.787 19.906 12.75 1 94.88 187 MET A C 1
ATOM 1471 O O . MET A 1 187 ? -3.686 19.125 12.414 1 94.88 187 MET A O 1
ATOM 1475 N N . THR A 1 188 ? -2.266 20.875 11.961 1 97.5 188 THR A N 1
ATOM 1476 C CA . THR A 1 188 ? -2.416 20.75 10.516 1 97.5 188 THR A CA 1
ATOM 1477 C C . THR A 1 188 ? -1.372 19.781 9.945 1 97.5 188 THR A C 1
ATOM 1479 O O . THR A 1 188 ? -0.192 19.859 10.297 1 97.5 188 THR A O 1
ATOM 1482 N N . VAL A 1 189 ? -1.838 18.844 9.102 1 97.25 189 VAL A N 1
ATOM 1483 C CA . VAL A 1 189 ? -0.914 17.859 8.555 1 97.25 189 VAL A CA 1
ATOM 1484 C C . VAL A 1 189 ? -0.955 17.906 7.027 1 97.25 189 VAL A C 1
ATOM 1486 O O . VAL A 1 189 ? -2.027 17.828 6.426 1 97.25 189 VAL A O 1
ATOM 1489 N N . PHE A 1 190 ? 0.202 18.141 6.434 1 97.94 190 PHE A N 1
ATOM 1490 C CA . PHE A 1 190 ? 0.408 18.047 4.992 1 97.94 190 PHE A CA 1
ATOM 1491 C C . PHE A 1 190 ? 1.155 16.766 4.637 1 97.94 190 PHE A C 1
ATOM 1493 O O . PHE A 1 190 ? 2.363 16.656 4.867 1 97.94 190 PHE A O 1
ATOM 1500 N N . LEU A 1 191 ? 0.41 15.852 4.012 1 96.31 191 LEU A N 1
ATOM 1501 C CA . LEU A 1 191 ? 0.933 14.516 3.742 1 96.31 191 LEU A CA 1
ATOM 1502 C C . LEU A 1 191 ? 1.134 14.305 2.244 1 96.31 191 LEU A C 1
ATOM 1504 O O . LEU A 1 191 ? 0.223 14.547 1.451 1 96.31 191 LEU A O 1
ATOM 1508 N N . THR A 1 192 ? 2.33 13.984 1.867 1 95.56 192 THR A N 1
ATOM 1509 C CA . THR A 1 192 ? 2.518 13.477 0.512 1 95.56 192 THR A CA 1
ATOM 1510 C C . THR A 1 192 ? 2.537 11.953 0.501 1 95.56 192 THR A C 1
ATOM 1512 O O . THR A 1 192 ? 3.066 11.328 1.423 1 95.56 192 THR A O 1
ATOM 1515 N N . THR A 1 193 ? 1.938 11.391 -0.478 1 91.12 193 THR A N 1
ATOM 1516 C CA . THR A 1 193 ? 1.941 9.938 -0.59 1 91.12 193 THR A CA 1
ATOM 1517 C C . THR A 1 193 ? 1.635 9.5 -2.021 1 91.12 193 THR A C 1
ATOM 1519 O O . THR A 1 193 ? 0.979 10.234 -2.768 1 91.12 193 THR A O 1
ATOM 1522 N N . HIS A 1 194 ? 2.16 8.375 -2.336 1 84.88 194 HIS A N 1
ATOM 1523 C CA . HIS A 1 194 ? 1.747 7.711 -3.568 1 84.88 194 HIS A CA 1
ATOM 1524 C C . HIS A 1 194 ? 0.836 6.523 -3.277 1 84.88 194 HIS A C 1
ATOM 1526 O O . HIS A 1 194 ? 0.422 5.812 -4.195 1 84.88 194 HIS A O 1
ATOM 1532 N N . TYR A 1 195 ? 0.542 6.344 -2.066 1 80.81 195 TYR A N 1
ATOM 1533 C CA . TYR A 1 195 ? -0.365 5.273 -1.657 1 80.81 195 TYR A CA 1
ATOM 1534 C C . TYR A 1 195 ? -1.795 5.789 -1.543 1 80.81 195 TYR A C 1
ATOM 1536 O O . TYR A 1 195 ? -2.117 6.543 -0.623 1 80.81 195 TYR A O 1
ATOM 1544 N N . MET A 1 196 ? -2.602 5.223 -2.318 1 81.62 196 MET A N 1
ATOM 1545 C CA . MET A 1 196 ? -3.971 5.711 -2.445 1 81.62 196 MET A CA 1
ATOM 1546 C C . MET A 1 196 ? -4.77 5.43 -1.177 1 81.62 196 MET A C 1
ATOM 1548 O O . MET A 1 196 ? -5.602 6.242 -0.77 1 81.62 196 MET A O 1
ATOM 1552 N N . GLU A 1 197 ? -4.449 4.387 -0.534 1 78.38 197 GLU A N 1
ATOM 1553 C CA . GLU A 1 197 ? -5.18 4.004 0.669 1 78.38 197 GLU A CA 1
ATOM 1554 C C . GLU A 1 197 ? -4.938 5 1.802 1 78.38 197 GLU A C 1
ATOM 1556 O O . GLU A 1 197 ? -5.832 5.258 2.609 1 78.38 197 GLU A O 1
ATOM 1561 N N . GLU A 1 198 ? -3.857 5.59 1.813 1 84 198 GLU A N 1
ATOM 1562 C CA . GLU A 1 198 ? -3.525 6.57 2.844 1 84 198 GLU A CA 1
ATOM 1563 C C . GLU A 1 198 ? -4.336 7.852 2.666 1 84 198 GLU A C 1
ATOM 1565 O O . GLU A 1 198 ? -4.617 8.555 3.639 1 84 198 GLU A O 1
ATOM 1570 N N . ALA A 1 199 ? -4.664 8.117 1.469 1 87.5 199 ALA A N 1
ATOM 1571 C CA . ALA A 1 199 ? -5.406 9.336 1.152 1 87.5 199 ALA A CA 1
ATOM 1572 C C . ALA A 1 199 ? -6.879 9.195 1.527 1 87.5 199 ALA A C 1
ATOM 1574 O O . ALA A 1 199 ? -7.59 10.195 1.656 1 87.5 199 ALA A O 1
ATOM 1575 N N . ALA A 1 200 ? -7.254 7.969 1.712 1 82.94 200 ALA A N 1
ATOM 1576 C CA . ALA A 1 200 ? -8.672 7.715 1.967 1 82.94 200 ALA A CA 1
ATOM 1577 C C . ALA A 1 200 ? -9.102 8.305 3.305 1 82.94 200 ALA A C 1
ATOM 1579 O O . ALA A 1 200 ? -10.266 8.68 3.479 1 82.94 200 ALA A O 1
ATOM 1580 N N . ASP A 1 201 ? -8.172 8.555 4.23 1 83 201 ASP A N 1
ATOM 1581 C CA . ASP A 1 201 ? -8.5 9.047 5.562 1 83 201 ASP A CA 1
ATOM 1582 C C . ASP A 1 201 ? -8.273 10.547 5.668 1 83 201 ASP A C 1
ATOM 1584 O O . ASP A 1 201 ? -8.508 11.148 6.723 1 83 201 ASP A O 1
ATOM 1588 N N . ALA A 1 202 ? -7.871 11.133 4.566 1 92.5 202 ALA A N 1
ATOM 1589 C CA . ALA A 1 202 ? -7.598 12.562 4.586 1 92.5 202 ALA A CA 1
ATOM 1590 C C . ALA A 1 202 ? -8.891 13.375 4.547 1 92.5 202 ALA A C 1
ATOM 1592 O O . ALA A 1 202 ? -9.93 12.867 4.117 1 92.5 202 ALA A O 1
ATOM 1593 N N . ASP A 1 203 ? -8.781 14.617 5.039 1 93.19 203 ASP A N 1
ATOM 1594 C CA . ASP A 1 203 ? -9.906 15.547 4.941 1 93.19 203 ASP A CA 1
ATOM 1595 C C . ASP A 1 203 ? -10.031 16.109 3.527 1 93.19 203 ASP A C 1
ATOM 1597 O O . ASP A 1 203 ? -11.141 16.391 3.062 1 93.19 203 ASP A O 1
ATOM 1601 N N . HIS A 1 204 ? -8.969 16.312 2.949 1 95.31 204 HIS A N 1
ATOM 1602 C CA . HIS A 1 204 ? -8.867 16.859 1.605 1 95.31 204 HIS A CA 1
ATOM 1603 C C . HIS A 1 204 ? -7.707 16.25 0.837 1 95.31 204 HIS A C 1
ATOM 1605 O O . HIS A 1 204 ? -6.637 16 1.405 1 95.31 204 HIS A O 1
ATOM 1611 N N . VAL A 1 205 ? -8 15.969 -0.436 1 96.38 205 VAL A N 1
ATOM 1612 C CA . VAL A 1 205 ? -7.008 15.312 -1.283 1 96.38 205 VAL A CA 1
ATOM 1613 C C . VAL A 1 205 ? -6.797 16.125 -2.557 1 96.38 205 VAL A C 1
ATOM 1615 O O . VAL A 1 205 ? -7.758 16.656 -3.129 1 96.38 205 VAL A O 1
ATOM 1618 N N . VAL A 1 206 ? -5.559 16.266 -2.896 1 97.12 206 VAL A N 1
ATOM 1619 C CA . VAL A 1 206 ? -5.176 16.766 -4.211 1 97.12 206 VAL A CA 1
ATOM 1620 C C . VAL A 1 206 ? -4.406 15.695 -4.977 1 97.12 206 VAL A C 1
ATOM 1622 O O . VAL A 1 206 ? -3.475 15.094 -4.441 1 97.12 206 VAL A O 1
ATOM 1625 N N . ILE A 1 207 ? -4.801 15.453 -6.18 1 95.31 207 ILE A N 1
ATOM 1626 C CA . ILE A 1 207 ? -4.117 14.492 -7.035 1 95.31 207 ILE A CA 1
ATOM 1627 C C . ILE A 1 207 ? -3.246 15.227 -8.047 1 95.31 207 ILE A C 1
ATOM 1629 O O . ILE A 1 207 ? -3.752 16.031 -8.844 1 95.31 207 ILE A O 1
ATOM 1633 N N . LEU A 1 208 ? -1.995 14.883 -8 1 94.75 208 LEU A N 1
ATOM 1634 C CA . LEU A 1 208 ? -1.014 15.539 -8.859 1 94.75 208 LEU A CA 1
ATOM 1635 C C . LEU A 1 208 ? -0.567 14.609 -9.984 1 94.75 208 LEU A C 1
ATOM 1637 O O . LEU A 1 208 ? -0.388 13.406 -9.766 1 94.75 208 LEU A O 1
ATOM 1641 N N . ASP A 1 209 ? -0.394 15.258 -11.125 1 90.69 209 ASP A N 1
ATOM 1642 C CA . ASP A 1 209 ? 0.217 14.586 -12.266 1 90.69 209 ASP A CA 1
ATOM 1643 C C . ASP A 1 209 ? 1.049 15.555 -13.094 1 90.69 209 ASP A C 1
ATOM 1645 O O . ASP A 1 209 ? 0.536 16.578 -13.57 1 90.69 209 ASP A O 1
ATOM 1649 N N . GLU A 1 210 ? 2.301 15.234 -13.234 1 89.75 210 GLU A N 1
ATOM 1650 C CA . GLU A 1 210 ? 3.232 16.031 -14.023 1 89.75 210 GLU A CA 1
ATOM 1651 C C . GLU A 1 210 ? 3.205 17.5 -13.602 1 89.75 210 GLU A C 1
ATOM 1653 O O . GLU A 1 210 ? 3.088 18.391 -14.438 1 89.75 210 GLU A O 1
ATOM 1658 N N . GLY A 1 211 ? 3.125 17.719 -12.32 1 94.25 211 GLY A N 1
ATOM 1659 C CA . GLY A 1 211 ? 3.277 19.047 -11.75 1 94.25 211 GLY A CA 1
ATOM 1660 C C . GLY A 1 211 ? 1.982 19.828 -11.719 1 94.25 211 GLY A C 1
ATOM 1661 O O . GLY A 1 211 ? 1.971 21 -11.336 1 94.25 211 GLY A O 1
ATOM 1662 N N . ARG A 1 212 ? 0.895 19.156 -12.109 1 95.69 212 ARG A N 1
ATOM 1663 C CA . ARG A 1 212 ? -0.398 19.828 -12.156 1 95.69 212 ARG A CA 1
ATOM 1664 C C . ARG A 1 212 ? -1.433 19.078 -11.32 1 95.69 212 ARG A C 1
ATOM 1666 O O . ARG A 1 212 ? -1.331 17.875 -11.133 1 95.69 212 ARG A O 1
ATOM 1673 N N . ILE A 1 213 ? -2.387 19.891 -10.891 1 96.56 213 ILE A N 1
ATOM 1674 C CA . ILE A 1 213 ? -3.5 19.281 -10.164 1 96.56 213 ILE A CA 1
ATOM 1675 C C . ILE A 1 213 ? -4.516 18.719 -11.164 1 96.56 213 ILE A C 1
ATOM 1677 O O . ILE A 1 213 ? -5.012 19.453 -12.023 1 96.56 213 ILE A O 1
ATOM 1681 N N . LEU A 1 214 ? -4.84 17.531 -10.977 1 94.56 214 LEU A N 1
ATOM 1682 C CA . LEU A 1 214 ? -5.828 16.891 -11.844 1 94.56 214 LEU A CA 1
ATOM 1683 C C . LEU A 1 214 ? -7.207 16.891 -11.195 1 94.56 214 LEU A C 1
ATOM 1685 O O . LEU A 1 214 ? -8.227 16.969 -11.883 1 94.56 214 LEU A O 1
ATOM 1689 N N . ALA A 1 215 ? -7.246 16.688 -9.969 1 95.81 215 ALA A N 1
ATOM 1690 C CA . ALA A 1 215 ? -8.492 16.641 -9.203 1 95.81 215 ALA A CA 1
ATOM 1691 C C . ALA A 1 215 ? -8.234 16.969 -7.73 1 95.81 215 ALA A C 1
ATOM 1693 O O . ALA A 1 215 ? -7.129 16.766 -7.227 1 95.81 215 ALA A O 1
ATOM 1694 N N . GLU A 1 216 ? -9.242 17.484 -7.145 1 96.88 216 GLU A N 1
ATOM 1695 C CA . GLU A 1 216 ? -9.156 17.781 -5.715 1 96.88 216 GLU A CA 1
ATOM 1696 C C . GLU A 1 216 ? -10.531 17.703 -5.055 1 96.88 216 GLU A C 1
ATOM 1698 O O . GLU A 1 216 ? -11.555 17.875 -5.715 1 96.88 216 GLU A O 1
ATOM 1703 N N . GLY A 1 217 ? -10.586 17.391 -3.805 1 95.69 217 GLY A N 1
ATOM 1704 C CA . GLY A 1 217 ? -11.805 17.25 -3.016 1 95.69 217 GLY A CA 1
ATOM 1705 C C . GLY A 1 217 ? -11.648 16.297 -1.846 1 95.69 217 GLY A C 1
ATOM 1706 O O . GLY A 1 217 ? -10.539 15.883 -1.519 1 95.69 217 GLY A O 1
ATOM 1707 N N . THR A 1 218 ? -12.727 16.062 -1.192 1 94.06 218 THR A N 1
ATOM 1708 C CA . THR A 1 218 ? -12.711 15.008 -0.189 1 94.06 218 THR A CA 1
ATOM 1709 C C . THR A 1 218 ? -12.641 13.633 -0.852 1 94.06 218 THR A C 1
ATOM 1711 O O . THR A 1 218 ? -13.07 13.469 -1.997 1 94.06 218 THR A O 1
ATOM 1714 N N . PRO A 1 219 ? -12.109 12.664 -0.141 1 92.12 219 PRO A N 1
ATOM 1715 C CA . PRO A 1 219 ? -12.094 11.312 -0.711 1 92.12 219 PRO A CA 1
ATOM 1716 C C . PRO A 1 219 ? -13.477 10.844 -1.161 1 92.12 219 PRO A C 1
ATOM 1718 O O . PRO A 1 219 ? -13.617 10.281 -2.252 1 92.12 219 PRO A O 1
ATOM 1721 N N . LEU A 1 220 ? -14.453 11.164 -0.412 1 90.94 220 LEU A N 1
ATOM 1722 C CA . LEU A 1 220 ? -15.812 10.75 -0.765 1 90.94 220 LEU A CA 1
ATOM 1723 C C . LEU A 1 220 ? -16.266 11.43 -2.051 1 90.94 220 LEU A C 1
ATOM 1725 O O . LEU A 1 220 ? -16.812 10.781 -2.943 1 90.94 220 LEU A O 1
ATOM 1729 N N . GLU A 1 221 ? -16.031 12.688 -2.115 1 93.12 221 GLU A N 1
ATOM 1730 C CA . GLU A 1 221 ? -16.391 13.43 -3.312 1 93.12 221 GLU A CA 1
ATOM 1731 C C . GLU A 1 221 ? -15.703 12.875 -4.551 1 93.12 221 GLU A C 1
ATOM 1733 O O . GLU A 1 221 ? -16.328 12.703 -5.598 1 93.12 221 GLU A O 1
ATOM 1738 N N . LEU A 1 222 ? -14.477 12.578 -4.375 1 93.75 222 LEU A N 1
ATOM 1739 C CA . LEU A 1 222 ? -13.688 12.07 -5.496 1 93.75 222 LEU A CA 1
ATOM 1740 C C . LEU A 1 222 ? -14.156 10.68 -5.91 1 93.75 222 LEU A C 1
ATOM 1742 O O . LEU A 1 222 ? -14.281 10.391 -7.102 1 93.75 222 LEU A O 1
ATOM 1746 N N . LYS A 1 223 ? -14.406 9.828 -4.957 1 91.5 223 LYS A N 1
ATOM 1747 C CA . LYS A 1 223 ? -14.922 8.5 -5.258 1 91.5 223 LYS A CA 1
ATOM 1748 C C . LYS A 1 223 ? -16.266 8.578 -5.965 1 91.5 223 LYS A C 1
ATOM 1750 O O . LYS A 1 223 ? -16.5 7.887 -6.961 1 91.5 223 LYS A O 1
ATOM 1755 N N . ASN A 1 224 ? -17.125 9.469 -5.52 1 90.56 224 ASN A N 1
ATOM 1756 C CA . ASN A 1 224 ? -18.453 9.602 -6.113 1 90.56 224 ASN A CA 1
ATOM 1757 C C . ASN A 1 224 ? -18.375 10.156 -7.535 1 90.56 224 ASN A C 1
ATOM 1759 O O . ASN A 1 224 ? -19.156 9.758 -8.398 1 90.56 224 ASN A O 1
ATOM 1763 N N . ARG A 1 225 ? -17.453 10.969 -7.734 1 91.88 225 ARG A N 1
ATOM 1764 C CA . ARG A 1 225 ? -17.344 11.656 -9.016 1 91.88 225 ARG A CA 1
ATOM 1765 C C . ARG A 1 225 ? -16.672 10.766 -10.055 1 91.88 225 ARG A C 1
ATOM 1767 O O . ARG A 1 225 ? -17.031 10.797 -11.234 1 91.88 225 ARG A O 1
ATOM 1774 N N . TYR A 1 226 ? -15.719 9.93 -9.57 1 91.25 226 TYR A N 1
ATOM 1775 C CA . TYR A 1 226 ? -14.844 9.328 -10.57 1 91.25 226 TYR A CA 1
ATOM 1776 C C . TYR A 1 226 ? -14.961 7.812 -10.555 1 91.25 226 TYR A C 1
ATOM 1778 O O . TYR A 1 226 ? -14.375 7.133 -11.406 1 91.25 226 TYR A O 1
ATOM 1786 N N . THR A 1 227 ? -15.578 7.285 -9.617 1 89.12 227 THR A N 1
ATOM 1787 C CA . THR A 1 227 ? -15.703 5.836 -9.531 1 89.12 227 THR A CA 1
ATOM 1788 C C . THR A 1 227 ? -17.172 5.426 -9.383 1 89.12 227 THR A C 1
ATOM 1790 O O . THR A 1 227 ? -18.062 6.277 -9.359 1 89.12 227 THR A O 1
ATOM 1793 N N . GLY A 1 228 ? -17.422 4.09 -9.5 1 87.62 228 GLY A N 1
ATOM 1794 C CA . GLY A 1 228 ? -18.734 3.521 -9.25 1 87.62 228 GLY A CA 1
ATOM 1795 C C . GLY A 1 228 ? -18.781 2.639 -8.016 1 87.62 228 GLY A C 1
ATOM 1796 O O . GLY A 1 228 ? -17.734 2.221 -7.508 1 87.62 228 GLY A O 1
ATOM 1797 N N . ASP A 1 229 ? -20.016 2.498 -7.582 1 93.38 229 ASP A N 1
ATOM 1798 C CA . ASP A 1 229 ? -20.203 1.61 -6.438 1 93.38 229 ASP A CA 1
ATOM 1799 C C . ASP A 1 229 ? -20.266 0.151 -6.879 1 93.38 229 ASP A C 1
ATOM 1801 O O . ASP A 1 229 ? -20.734 -0.148 -7.984 1 93.38 229 ASP A O 1
ATOM 1805 N N . THR A 1 230 ? -19.766 -0.701 -6.035 1 95.25 230 THR A N 1
ATOM 1806 C CA . THR A 1 230 ? -19.734 -2.119 -6.371 1 95.25 230 THR A CA 1
ATOM 1807 C C . THR A 1 230 ? -20.219 -2.969 -5.207 1 95.25 230 THR A C 1
ATOM 1809 O O . THR A 1 230 ? -19.906 -2.689 -4.047 1 95.25 230 THR A O 1
ATOM 1812 N N . ILE A 1 231 ? -21 -3.973 -5.586 1 97 231 ILE A N 1
ATOM 1813 C CA . ILE A 1 231 ? -21.406 -5.004 -4.637 1 97 231 ILE A CA 1
ATOM 1814 C C . ILE A 1 231 ? -20.641 -6.297 -4.926 1 97 231 ILE A C 1
ATOM 1816 O O . ILE A 1 231 ? -20.625 -6.777 -6.062 1 97 231 ILE A O 1
ATOM 1820 N N . THR A 1 232 ? -20 -6.789 -3.961 1 95.5 232 THR A N 1
ATOM 1821 C CA . THR A 1 232 ? -19.359 -8.094 -4.086 1 95.5 232 THR A CA 1
ATOM 1822 C C . THR A 1 232 ? -20.109 -9.148 -3.283 1 95.5 232 THR A C 1
ATOM 1824 O O . THR A 1 232 ? -20.281 -9 -2.072 1 95.5 232 THR A O 1
ATOM 1827 N N . LEU A 1 233 ? -20.562 -10.18 -3.945 1 96.75 233 LEU A N 1
ATOM 1828 C CA . LEU A 1 233 ? -21.281 -11.281 -3.311 1 96.75 233 LEU A CA 1
ATOM 1829 C C . LEU A 1 233 ? -20.406 -12.523 -3.221 1 96.75 233 LEU A C 1
ATOM 1831 O O . LEU A 1 233 ? -19.781 -12.922 -4.207 1 96.75 233 LEU A O 1
ATOM 1835 N N . TYR A 1 234 ? -20.406 -12.992 -1.999 1 94.19 234 TYR A N 1
ATOM 1836 C CA . TYR A 1 234 ? -19.672 -14.242 -1.798 1 94.19 234 TYR A CA 1
ATOM 1837 C C . TYR A 1 234 ? -20.641 -15.422 -1.684 1 94.19 234 TYR A C 1
ATOM 1839 O O . TYR A 1 234 ? -21.703 -15.297 -1.091 1 94.19 234 TYR A O 1
ATOM 1847 N N . HIS A 1 235 ? -20.281 -16.547 -2.287 1 90.69 235 HIS A N 1
ATOM 1848 C CA . HIS A 1 235 ? -21.031 -17.797 -2.205 1 90.69 235 HIS A CA 1
ATOM 1849 C C . HIS A 1 235 ? -22.438 -17.641 -2.777 1 90.69 235 HIS A C 1
ATOM 1851 O O . HIS A 1 235 ? -23.375 -18.281 -2.316 1 90.69 235 HIS A O 1
ATOM 1857 N N . ALA A 1 236 ? -22.594 -16.672 -3.605 1 92.38 236 ALA A N 1
ATOM 1858 C CA . ALA A 1 236 ? -23.906 -16.5 -4.238 1 92.38 236 ALA A CA 1
ATOM 1859 C C . ALA A 1 236 ? -24.016 -17.328 -5.508 1 92.38 236 ALA A C 1
ATOM 1861 O O . ALA A 1 236 ? -23.016 -17.547 -6.207 1 92.38 236 ALA A O 1
ATOM 1862 N N . GLU A 1 237 ? -25.188 -17.797 -5.73 1 92.62 237 GLU A N 1
ATOM 1863 C CA . GLU A 1 237 ? -25.438 -18.516 -6.977 1 92.62 237 GLU A CA 1
ATOM 1864 C C . GLU A 1 237 ? -25.469 -17.547 -8.164 1 92.62 237 GLU A C 1
ATOM 1866 O O . GLU A 1 237 ? -26.203 -16.562 -8.141 1 92.62 237 GLU A O 1
ATOM 1871 N N . GLU A 1 238 ? -24.719 -17.938 -9.133 1 93.31 238 GLU A N 1
ATOM 1872 C CA . GLU A 1 238 ? -24.625 -17.047 -10.297 1 93.31 238 GLU A CA 1
ATOM 1873 C C . GLU A 1 238 ? -25.984 -16.828 -10.938 1 93.31 238 GLU A C 1
ATOM 1875 O O . GLU A 1 238 ? -26.281 -15.727 -11.414 1 93.31 238 GLU A O 1
ATOM 1880 N N . SER A 1 239 ? -26.797 -17.844 -10.922 1 94.19 239 SER A N 1
ATOM 1881 C CA . SER A 1 239 ? -28.125 -17.719 -11.516 1 94.19 239 SER A CA 1
ATOM 1882 C C . SER A 1 239 ? -28.953 -16.672 -10.797 1 94.19 239 SER A C 1
ATOM 1884 O O . SER A 1 239 ? -29.703 -15.922 -11.43 1 94.19 239 SER A O 1
ATOM 1886 N N . ALA A 1 240 ? -28.844 -16.609 -9.508 1 93.31 240 ALA A N 1
ATOM 1887 C CA . ALA A 1 240 ? -29.594 -15.633 -8.719 1 93.31 240 ALA A CA 1
ATOM 1888 C C . ALA A 1 240 ? -29.094 -14.211 -9.016 1 93.31 240 ALA A C 1
ATOM 1890 O O . ALA A 1 240 ? -29.891 -13.273 -9.07 1 93.31 240 ALA A O 1
ATOM 1891 N N . VAL A 1 241 ? -27.812 -14.094 -9.195 1 94.44 241 VAL A N 1
ATOM 1892 C CA . VAL A 1 241 ? -27.219 -12.797 -9.492 1 94.44 241 VAL A CA 1
ATOM 1893 C C . VAL A 1 241 ? -27.625 -12.344 -10.891 1 94.44 241 VAL A C 1
ATOM 1895 O O . VAL A 1 241 ? -27.938 -11.172 -11.109 1 94.44 241 VAL A O 1
ATOM 1898 N N . ALA A 1 242 ? -27.594 -13.32 -11.781 1 93.75 242 ALA A N 1
ATOM 1899 C CA . ALA A 1 242 ? -28 -13.023 -13.148 1 93.75 242 ALA A CA 1
ATOM 1900 C C . ALA A 1 242 ? -29.453 -12.531 -13.195 1 93.75 242 ALA A C 1
ATOM 1902 O O . ALA A 1 242 ? -29.797 -11.688 -14.023 1 93.75 242 ALA A O 1
ATOM 1903 N N . ALA A 1 243 ? -30.234 -13 -12.312 1 92.44 243 ALA A N 1
ATOM 1904 C CA . ALA A 1 243 ? -31.656 -12.672 -12.289 1 92.44 243 ALA A CA 1
ATOM 1905 C C . ALA A 1 243 ? -31.875 -11.219 -11.867 1 92.44 243 ALA A C 1
ATOM 1907 O O . ALA A 1 243 ? -32.938 -10.656 -12.102 1 92.44 243 ALA A O 1
ATOM 1908 N N . LEU A 1 244 ? -30.906 -10.594 -11.227 1 91.81 244 LEU A N 1
ATOM 1909 C CA . LEU A 1 244 ? -31.031 -9.195 -10.82 1 91.81 244 LEU A CA 1
ATOM 1910 C C . LEU A 1 244 ? -31.047 -8.281 -12.039 1 91.81 244 LEU A C 1
ATOM 1912 O O . LEU A 1 244 ? -31.453 -7.117 -11.945 1 91.81 244 LEU A O 1
ATOM 1916 N N . GLY A 1 245 ? -30.5 -8.719 -13.18 1 90.62 245 GLY A N 1
ATOM 1917 C CA . GLY A 1 245 ? -30.531 -7.965 -14.422 1 90.62 245 GLY A CA 1
ATOM 1918 C C . GLY A 1 245 ? -29.484 -6.875 -14.492 1 90.62 245 GLY A C 1
ATOM 1919 O O . GLY A 1 245 ? -29.625 -5.918 -15.258 1 90.62 245 GLY A O 1
ATOM 1920 N N . LEU A 1 246 ? -28.516 -6.941 -13.648 1 93 246 LEU A N 1
ATOM 1921 C CA . LEU A 1 246 ? -27.422 -5.973 -13.641 1 93 246 LEU A CA 1
ATOM 1922 C C . LEU A 1 246 ? -26.141 -6.605 -14.141 1 93 246 LEU A C 1
ATOM 1924 O O . LEU A 1 246 ? -25.953 -7.82 -14.031 1 93 246 LEU A O 1
ATOM 1928 N N . PRO A 1 247 ? -25.297 -5.738 -14.711 1 93.06 247 PRO A N 1
ATOM 1929 C CA . PRO A 1 247 ? -24 -6.27 -15.117 1 93.06 247 PRO A CA 1
ATOM 1930 C C . PRO A 1 247 ? -23.188 -6.805 -13.938 1 93.06 247 PRO A C 1
ATOM 1932 O O . PRO A 1 247 ? -23.172 -6.199 -12.859 1 93.06 247 PRO A O 1
ATOM 1935 N N . TYR A 1 248 ? -22.609 -8.008 -14.125 1 94 248 TYR A N 1
ATOM 1936 C CA . TYR A 1 248 ? -21.766 -8.578 -13.078 1 94 248 TYR A CA 1
ATOM 1937 C C . TYR A 1 248 ? -20.562 -9.312 -13.68 1 94 248 TYR A C 1
ATOM 1939 O O . TYR A 1 248 ? -20.562 -9.641 -14.867 1 94 248 TYR A O 1
ATOM 1947 N N . GLU A 1 249 ? -19.516 -9.414 -12.93 1 90.44 249 GLU A N 1
ATOM 1948 C CA . GLU A 1 249 ? -18.312 -10.141 -13.32 1 90.44 249 GLU A CA 1
ATOM 1949 C C . GLU A 1 249 ? -17.859 -11.102 -12.227 1 90.44 249 GLU A C 1
ATOM 1951 O O . GLU A 1 249 ? -18.078 -10.844 -11.039 1 90.44 249 GLU A O 1
ATOM 1956 N N . LYS A 1 250 ? -17.328 -12.156 -12.703 1 85.75 250 LYS A N 1
ATOM 1957 C CA . LYS A 1 250 ? -16.75 -13.117 -11.766 1 85.75 250 LYS A CA 1
ATOM 1958 C C . LYS A 1 250 ? -15.32 -12.75 -11.398 1 85.75 250 LYS A C 1
ATOM 1960 O O . LYS A 1 250 ? -14.484 -12.539 -12.281 1 85.75 250 LYS A O 1
ATOM 1965 N N . VAL A 1 251 ? -15.023 -12.602 -10.148 1 78.75 251 VAL A N 1
ATOM 1966 C CA . VAL A 1 251 ? -13.68 -12.328 -9.641 1 78.75 251 VAL A CA 1
ATOM 1967 C C . VAL A 1 251 ? -13.305 -13.383 -8.602 1 78.75 251 VAL A C 1
ATOM 1969 O O . VAL A 1 251 ? -13.664 -13.258 -7.43 1 78.75 251 VAL A O 1
ATOM 1972 N N . GLY A 1 252 ? -12.484 -14.242 -9 1 72.5 252 GLY A N 1
ATOM 1973 C CA . GLY A 1 252 ? -12.242 -15.375 -8.117 1 72.5 252 GLY A CA 1
ATOM 1974 C C . GLY A 1 252 ? -13.508 -16.156 -7.797 1 72.5 252 GLY A C 1
ATOM 1975 O O . GLY A 1 252 ? -14.234 -16.578 -8.695 1 72.5 252 GLY A O 1
ATOM 1976 N N . ALA A 1 253 ? -13.703 -16.25 -6.492 1 77.38 253 ALA A N 1
ATOM 1977 C CA . ALA A 1 253 ? -14.867 -17.016 -6.055 1 77.38 253 ALA A CA 1
ATOM 1978 C C . ALA A 1 253 ? -16.047 -16.094 -5.77 1 77.38 253 ALA A C 1
ATOM 1980 O O . ALA A 1 253 ? -17.094 -16.531 -5.293 1 77.38 253 ALA A O 1
ATOM 1981 N N . ALA A 1 254 ? -15.875 -14.859 -6.152 1 90.12 254 ALA A N 1
ATOM 1982 C CA . ALA A 1 254 ? -16.906 -13.875 -5.836 1 90.12 254 ALA A CA 1
ATOM 1983 C C . ALA A 1 254 ? -17.547 -13.328 -7.109 1 90.12 254 ALA A C 1
ATOM 1985 O O . ALA A 1 254 ? -17.016 -13.5 -8.203 1 90.12 254 ALA A O 1
ATOM 1986 N N . LEU A 1 255 ? -18.781 -12.812 -6.957 1 94.88 255 LEU A N 1
ATOM 1987 C CA . LEU A 1 255 ? -19.484 -12.102 -8.023 1 94.88 255 LEU A CA 1
ATOM 1988 C C . LEU A 1 255 ? -19.594 -10.617 -7.711 1 94.88 255 LEU A C 1
ATOM 1990 O O . LEU A 1 255 ? -20.047 -10.234 -6.629 1 94.88 255 LEU A O 1
ATOM 1994 N N . GLN A 1 256 ? -19.109 -9.844 -8.602 1 94.5 256 GLN A N 1
ATOM 1995 C CA . GLN A 1 256 ? -19.125 -8.398 -8.398 1 94.5 256 GLN A CA 1
ATOM 1996 C C . GLN A 1 256 ? -20.172 -7.727 -9.297 1 94.5 256 GLN A C 1
ATOM 1998 O O . GLN A 1 256 ? -20.188 -7.949 -10.508 1 94.5 256 GLN A O 1
ATOM 2003 N N . ILE A 1 257 ? -21.016 -6.914 -8.656 1 96 257 ILE A N 1
ATOM 2004 C CA . ILE A 1 257 ? -22.094 -6.219 -9.359 1 96 257 ILE A CA 1
ATOM 2005 C C . ILE A 1 257 ? -21.828 -4.711 -9.328 1 96 257 ILE A C 1
ATOM 2007 O O . ILE A 1 257 ? -21.609 -4.133 -8.266 1 96 257 ILE A O 1
ATOM 2011 N N . ALA A 1 258 ? -21.844 -4.129 -10.5 1 93.06 258 ALA A N 1
ATOM 2012 C CA . ALA A 1 258 ? -21.75 -2.676 -10.578 1 93.06 258 ALA A CA 1
ATOM 2013 C C . ALA A 1 258 ? -23.125 -2.023 -10.367 1 93.06 258 ALA A C 1
ATOM 2015 O O . ALA A 1 258 ? -24.109 -2.434 -10.977 1 93.06 258 ALA A O 1
ATOM 2016 N N . VAL A 1 259 ? -23.188 -1.043 -9.477 1 94.38 259 VAL A N 1
ATOM 2017 C CA . VAL A 1 259 ? -24.422 -0.3 -9.25 1 94.38 259 VAL A CA 1
ATOM 2018 C C . VAL A 1 259 ? -24.156 1.198 -9.375 1 94.38 259 VAL A C 1
ATOM 2020 O O . VAL A 1 259 ? -23.047 1.662 -9.125 1 94.38 259 VAL A O 1
ATOM 2023 N N . PRO A 1 260 ? -25.094 1.94 -9.789 1 89.75 260 PRO A N 1
ATOM 2024 C CA . PRO A 1 260 ? -24.875 3.381 -9.953 1 89.75 260 PRO A CA 1
ATOM 2025 C C . PRO A 1 260 ? -24.609 4.094 -8.633 1 89.75 260 PRO A C 1
ATOM 2027 O O . PRO A 1 260 ? -23.875 5.086 -8.609 1 89.75 260 PRO A O 1
ATOM 2030 N N . ASP A 1 261 ? -25.266 3.635 -7.605 1 91.75 261 ASP A N 1
ATOM 2031 C CA . ASP A 1 261 ? -25.062 4.203 -6.277 1 91.75 261 ASP A CA 1
ATOM 2032 C C . ASP A 1 261 ? -25.5 3.234 -5.188 1 91.75 261 ASP A C 1
ATOM 2034 O O . ASP A 1 261 ? -26.062 2.172 -5.48 1 91.75 261 ASP A O 1
ATOM 2038 N N . THR A 1 262 ? -25.219 3.648 -3.967 1 95.19 262 THR A N 1
ATOM 2039 C CA . THR A 1 262 ? -25.5 2.744 -2.857 1 95.19 262 THR A CA 1
ATOM 2040 C C . THR A 1 262 ? -27 2.711 -2.553 1 95.19 262 THR A C 1
ATOM 2042 O O . THR A 1 262 ? -27.484 1.788 -1.896 1 95.19 262 THR A O 1
ATOM 2045 N N . ARG A 1 263 ? -27.766 3.645 -3.043 1 94.69 263 ARG A N 1
ATOM 2046 C CA . ARG A 1 263 ? -29.219 3.568 -2.918 1 94.69 263 ARG A CA 1
ATOM 2047 C C . ARG A 1 263 ? -29.766 2.369 -3.682 1 94.69 263 ARG A C 1
ATOM 2049 O O . ARG A 1 263 ? -30.688 1.7 -3.215 1 94.69 263 ARG A O 1
ATOM 2056 N N . THR A 1 264 ? -29.172 2.188 -4.816 1 95.31 264 THR A N 1
ATOM 2057 C CA . THR A 1 264 ? -29.547 1.021 -5.605 1 95.31 264 THR A CA 1
ATOM 2058 C C . THR A 1 264 ? -29.219 -0.268 -4.859 1 95.31 264 THR A C 1
ATOM 2060 O O . THR A 1 264 ? -30 -1.225 -4.891 1 95.31 264 THR A O 1
ATOM 2063 N N . ALA A 1 265 ? -28.094 -0.291 -4.234 1 96.75 265 ALA A N 1
ATOM 2064 C CA . ALA A 1 265 ? -27.719 -1.456 -3.438 1 96.75 265 ALA A CA 1
ATOM 2065 C C . ALA A 1 265 ? -28.75 -1.729 -2.348 1 96.75 265 ALA A C 1
ATOM 2067 O O . ALA A 1 265 ? -29.141 -2.879 -2.131 1 96.75 265 ALA A O 1
ATOM 2068 N N . THR A 1 266 ? -29.156 -0.667 -1.718 1 97.69 266 THR A N 1
ATOM 2069 C CA . THR A 1 266 ? -30.172 -0.788 -0.68 1 97.69 266 THR A CA 1
ATOM 2070 C C . THR A 1 266 ? -31.469 -1.37 -1.251 1 97.69 266 THR A C 1
ATOM 2072 O O . THR A 1 266 ? -32.062 -2.254 -0.646 1 97.69 266 THR A O 1
ATOM 2075 N N . GLN A 1 267 ? -31.844 -0.928 -2.398 1 96.69 267 GLN A N 1
ATOM 2076 C CA . GLN A 1 267 ? -33.062 -1.429 -3.043 1 96.69 267 GLN A CA 1
ATOM 2077 C C . GLN A 1 267 ? -32.938 -2.916 -3.363 1 96.69 267 GLN A C 1
ATOM 2079 O O . GLN A 1 267 ? -33.875 -3.68 -3.166 1 96.69 267 GLN A O 1
ATOM 2084 N N . LEU A 1 268 ? -31.812 -3.293 -3.826 1 96.56 268 LEU A N 1
ATOM 2085 C CA . LEU A 1 268 ? -31.578 -4.699 -4.145 1 96.56 268 LEU A CA 1
ATOM 2086 C C . LEU A 1 268 ? -31.672 -5.562 -2.891 1 96.56 268 LEU A C 1
ATOM 2088 O O . LEU A 1 268 ? -32.219 -6.66 -2.928 1 96.56 268 LEU A O 1
ATOM 2092 N N . ILE A 1 269 ? -31.109 -5.027 -1.829 1 97.19 269 ILE A N 1
ATOM 2093 C CA . ILE A 1 269 ? -31.125 -5.754 -0.563 1 97.19 269 ILE A CA 1
ATOM 2094 C C . ILE A 1 269 ? -32.562 -5.891 -0.061 1 97.19 269 ILE A C 1
ATOM 2096 O O . ILE A 1 269 ? -32.969 -6.949 0.425 1 97.19 269 ILE A O 1
ATOM 2100 N N . LEU A 1 270 ? -33.344 -4.859 -0.194 1 96.88 270 LEU A N 1
ATOM 2101 C CA . LEU A 1 270 ? -34.75 -4.883 0.219 1 96.88 270 LEU A CA 1
ATOM 2102 C C . LEU A 1 270 ? -35.531 -5.891 -0.607 1 96.88 270 LEU A C 1
ATOM 2104 O O . LEU A 1 270 ? -36.438 -6.555 -0.088 1 96.88 270 LEU A O 1
ATOM 2108 N N . GLN A 1 271 ? -35.156 -6.07 -1.847 1 95.12 271 GLN A N 1
ATOM 2109 C CA . GLN A 1 271 ? -35.906 -6.926 -2.77 1 95.12 271 GLN A CA 1
ATOM 2110 C C . GLN A 1 271 ? -35.5 -8.391 -2.594 1 95.12 271 GLN A C 1
ATOM 2112 O O . GLN A 1 271 ? -36.344 -9.281 -2.664 1 95.12 271 GLN A O 1
ATOM 2117 N N . GLN A 1 272 ? -34.25 -8.594 -2.393 1 95.06 272 GLN A N 1
ATOM 2118 C CA . GLN A 1 272 ? -33.75 -9.969 -2.297 1 95.06 272 GLN A CA 1
ATOM 2119 C C . GLN A 1 272 ? -32.75 -10.117 -1.144 1 95.06 272 GLN A C 1
ATOM 2121 O O . GLN A 1 272 ? -31.609 -10.492 -1.354 1 95.06 272 GLN A O 1
ATOM 2126 N N . PRO A 1 273 ? -33.281 -9.984 0.03 1 95.56 273 PRO A N 1
ATOM 2127 C CA . PRO A 1 273 ? -32.375 -10.023 1.181 1 95.56 273 PRO A CA 1
ATOM 2128 C C . PRO A 1 273 ? -31.625 -11.344 1.304 1 95.56 273 PRO A C 1
ATOM 2130 O O . PRO A 1 273 ? -30.531 -11.391 1.862 1 95.56 273 PRO A O 1
ATOM 2133 N N . GLU A 1 274 ? -32.094 -12.445 0.769 1 94.12 274 GLU A N 1
ATOM 2134 C CA . GLU A 1 274 ? -31.5 -13.773 0.896 1 94.12 274 GLU A CA 1
ATOM 2135 C C . GLU A 1 274 ? -30.188 -13.859 0.133 1 94.12 274 GLU A C 1
ATOM 2137 O O . GLU A 1 274 ? -29.344 -14.711 0.433 1 94.12 274 GLU A O 1
ATOM 2142 N N . LEU A 1 275 ? -30.062 -12.961 -0.808 1 95.19 275 LEU A N 1
ATOM 2143 C CA . LEU A 1 275 ? -28.844 -12.953 -1.618 1 95.19 275 LEU A CA 1
ATOM 2144 C C . LEU A 1 275 ? -27.703 -12.25 -0.884 1 95.19 275 LEU A C 1
ATOM 2146 O O . LEU A 1 275 ? -26.531 -12.414 -1.235 1 95.19 275 LEU A O 1
ATOM 2150 N N . PHE A 1 276 ? -28.078 -11.477 0.106 1 96.38 276 PHE A N 1
ATOM 2151 C CA . PHE A 1 276 ? -27.094 -10.602 0.753 1 96.38 276 PHE A CA 1
ATOM 2152 C C . PHE A 1 276 ? -26.781 -11.094 2.162 1 96.38 276 PHE A C 1
ATOM 2154 O O . PHE A 1 276 ? -27.047 -10.391 3.141 1 96.38 276 PHE A O 1
ATOM 2161 N N . THR A 1 277 ? -26.141 -12.242 2.182 1 93.75 277 THR A N 1
ATOM 2162 C CA . THR A 1 277 ? -25.766 -12.867 3.441 1 93.75 277 THR A CA 1
ATOM 2163 C C . THR A 1 277 ? -24.25 -12.75 3.672 1 93.75 277 THR A C 1
ATOM 2165 O O . THR A 1 277 ? -23.797 -12.734 4.816 1 93.75 277 THR A O 1
ATOM 2168 N N . ASP A 1 278 ? -23.469 -12.75 2.629 1 94.88 278 ASP A N 1
ATOM 2169 C CA . ASP A 1 278 ? -22.016 -12.602 2.611 1 94.88 278 ASP A CA 1
ATOM 2170 C C . ASP A 1 278 ? -21.578 -11.711 1.452 1 94.88 278 ASP A C 1
ATOM 2172 O O . ASP A 1 278 ? -21.484 -12.172 0.312 1 94.88 278 ASP A O 1
ATOM 2176 N N . TYR A 1 279 ? -21.359 -10.391 1.888 1 96.5 279 TYR A N 1
ATOM 2177 C CA . TYR A 1 279 ? -21.172 -9.445 0.79 1 96.5 279 TYR A CA 1
ATOM 2178 C C . TYR A 1 279 ? -20.438 -8.195 1.263 1 96.5 279 TYR A C 1
ATOM 2180 O O . TYR A 1 279 ? -20.188 -8.039 2.457 1 96.5 279 TYR A O 1
ATOM 2188 N N . GLU A 1 280 ? -20.031 -7.402 0.377 1 96.5 280 GLU A N 1
ATOM 2189 C CA . GLU A 1 280 ? -19.438 -6.086 0.599 1 96.5 280 GLU A CA 1
ATOM 2190 C C . GLU A 1 280 ? -20.062 -5.043 -0.334 1 96.5 280 GLU A C 1
ATOM 2192 O O . GLU A 1 280 ? -20.516 -5.375 -1.432 1 96.5 280 GLU A O 1
ATOM 2197 N N . ILE A 1 281 ? -20.203 -3.893 0.123 1 97.19 281 ILE A N 1
ATOM 2198 C CA . ILE A 1 281 ? -20.562 -2.725 -0.673 1 97.19 281 ILE A CA 1
ATOM 2199 C C . ILE A 1 281 ? -19.469 -1.662 -0.55 1 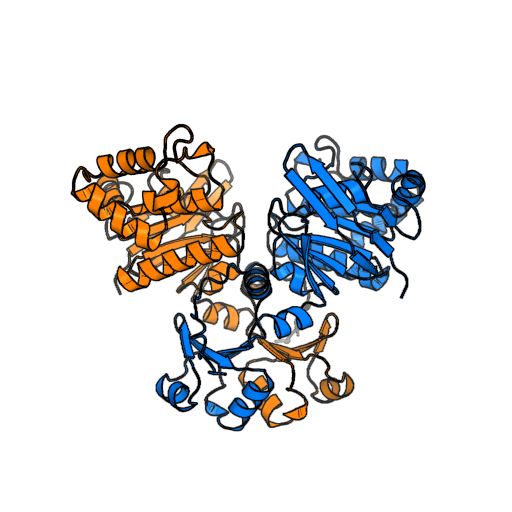97.19 281 ILE A C 1
ATOM 2201 O O . ILE A 1 281 ? -19.25 -1.116 0.533 1 97.19 281 ILE A O 1
ATOM 2205 N N . ILE A 1 282 ? -18.875 -1.297 -1.712 1 93.88 282 ILE A N 1
ATOM 2206 C CA . ILE A 1 282 ? -17.734 -0.387 -1.677 1 93.88 282 ILE A CA 1
ATOM 2207 C C . ILE A 1 282 ? -17.938 0.728 -2.701 1 93.88 282 ILE A C 1
ATOM 2209 O O . ILE A 1 282 ? -18.375 0.476 -3.822 1 93.88 282 ILE A O 1
ATOM 2213 N N . LYS A 1 283 ? -17.781 2.059 -2.373 1 91.12 283 LYS A N 1
ATOM 2214 C CA . LYS A 1 283 ? -17.906 3.213 -3.258 1 91.12 283 LYS A CA 1
ATOM 2215 C C . LYS A 1 283 ? -16.672 3.371 -4.141 1 91.12 283 LYS A C 1
ATOM 2217 O O . LYS A 1 283 ? -16.578 4.332 -4.906 1 91.12 283 LYS A O 1
ATOM 2222 N N . GLY A 1 284 ? -15.844 2.424 -4.242 1 85.12 284 GLY A N 1
ATOM 2223 C CA . GLY A 1 284 ? -14.625 2.508 -5.035 1 85.12 284 GLY A CA 1
ATOM 2224 C C . GLY A 1 284 ? -13.383 2.73 -4.191 1 85.12 284 GLY A C 1
ATOM 2225 O O . GLY A 1 284 ? -13.477 2.902 -2.975 1 85.12 284 GLY A O 1
ATOM 2226 N N . ARG A 1 285 ? -12.266 2.738 -4.891 1 85.88 285 ARG A N 1
ATOM 2227 C CA . ARG A 1 285 ? -10.977 2.953 -4.234 1 85.88 285 ARG A CA 1
ATOM 2228 C C . ARG A 1 285 ? -10.273 4.176 -4.801 1 85.88 285 ARG A C 1
ATOM 2230 O O . ARG A 1 285 ? -10.555 4.602 -5.922 1 85.88 285 ARG A O 1
ATOM 2237 N N . MET A 1 286 ? -9.445 4.742 -4.012 1 88.69 286 MET A N 1
ATOM 2238 C CA . MET A 1 286 ? -8.703 5.914 -4.469 1 88.69 286 MET A CA 1
ATOM 2239 C C . MET A 1 286 ? -7.82 5.562 -5.66 1 88.69 286 MET A C 1
ATOM 2241 O O . MET A 1 286 ? -7.57 6.41 -6.523 1 88.69 286 MET A O 1
ATOM 2245 N N . ASP A 1 287 ? -7.43 4.328 -5.758 1 86.75 287 ASP A N 1
ATOM 2246 C CA . ASP A 1 287 ? -6.707 3.861 -6.938 1 86.75 287 ASP A CA 1
ATOM 2247 C C . ASP A 1 287 ? -7.539 4.062 -8.203 1 86.75 287 ASP A C 1
ATOM 2249 O O . ASP A 1 287 ? -7.02 4.512 -9.227 1 86.75 287 ASP A O 1
ATOM 2253 N N . ASP A 1 288 ? -8.781 3.771 -8.078 1 86.94 288 ASP A N 1
ATOM 2254 C CA . ASP A 1 288 ? -9.68 3.904 -9.227 1 86.94 288 ASP A CA 1
ATOM 2255 C C . ASP A 1 288 ? -9.898 5.371 -9.586 1 86.94 288 ASP A C 1
ATOM 2257 O O . ASP A 1 288 ? -9.992 5.719 -10.766 1 86.94 288 ASP A O 1
ATOM 2261 N N . VAL A 1 289 ? -9.992 6.145 -8.539 1 90.94 289 VAL A N 1
ATOM 2262 C CA . VAL A 1 289 ? -10.117 7.578 -8.773 1 90.94 289 VAL A CA 1
ATOM 2263 C C . VAL A 1 289 ? -8.906 8.078 -9.555 1 90.94 289 VAL A C 1
ATOM 2265 O O . VAL A 1 289 ? -9.055 8.773 -10.562 1 90.94 289 VAL A O 1
ATOM 2268 N N . PHE A 1 290 ? -7.777 7.691 -9.141 1 88.25 290 PHE A N 1
ATOM 2269 C CA . PHE A 1 290 ? -6.531 8.117 -9.773 1 88.25 290 PHE A CA 1
ATOM 2270 C C . PHE A 1 290 ? -6.496 7.688 -11.234 1 88.25 290 PHE A C 1
ATOM 2272 O O . PHE A 1 290 ? -6.152 8.484 -12.117 1 88.25 290 PHE A O 1
ATOM 2279 N N . LEU A 1 291 ? -6.801 6.512 -11.438 1 87.69 291 LEU A N 1
ATOM 2280 C CA . LEU A 1 291 ? -6.805 5.984 -12.797 1 87.69 291 LEU A CA 1
ATOM 2281 C C . LEU A 1 291 ? -7.801 6.742 -13.672 1 87.69 291 LEU A C 1
ATOM 2283 O O . LEU A 1 291 ? -7.508 7.051 -14.828 1 87.69 291 LEU A O 1
ATOM 2287 N N . ALA A 1 292 ? -8.906 7.055 -13.141 1 88.81 292 ALA A N 1
ATOM 2288 C CA . ALA A 1 292 ? -9.938 7.773 -13.875 1 88.81 292 ALA A CA 1
ATOM 2289 C C . ALA A 1 292 ? -9.484 9.188 -14.234 1 88.81 292 ALA A C 1
ATOM 2291 O O . ALA A 1 292 ? -9.672 9.641 -15.359 1 88.81 292 ALA A O 1
ATOM 2292 N N . VAL A 1 293 ? -8.898 9.82 -13.297 1 90.75 293 VAL A N 1
ATOM 2293 C CA . VAL A 1 293 ? -8.555 11.227 -13.461 1 90.75 293 VAL A CA 1
ATOM 2294 C C . VAL A 1 293 ? -7.352 11.352 -14.398 1 90.75 293 VAL A C 1
ATOM 2296 O O . VAL A 1 293 ? -7.215 12.344 -15.109 1 90.75 293 VAL A O 1
ATOM 2299 N N . THR A 1 294 ? -6.523 10.367 -14.367 1 85.62 294 THR A N 1
ATOM 2300 C CA . THR A 1 294 ? -5.324 10.438 -15.188 1 85.62 294 THR A CA 1
ATOM 2301 C C . THR A 1 294 ? -5.594 9.859 -16.578 1 85.62 294 THR A C 1
ATOM 2303 O O . THR A 1 294 ? -4.781 10.023 -17.484 1 85.62 294 THR A O 1
ATOM 2306 N N . GLY A 1 295 ? -6.812 9.445 -16.891 1 72.62 295 GLY A N 1
ATOM 2307 C CA . GLY A 1 295 ? -7.18 8.891 -18.188 1 72.62 295 GLY A CA 1
ATOM 2308 C C . GLY A 1 295 ? -6.516 7.559 -18.469 1 72.62 295 GLY A C 1
ATOM 2309 O O . GLY A 1 295 ? -6.496 7.102 -19.625 1 72.62 295 GLY A O 1
ATOM 2310 N N . LYS A 1 296 ? -5.875 7.137 -17.719 1 62.69 296 LYS A N 1
ATOM 2311 C CA . LYS A 1 296 ? -5.133 5.895 -17.922 1 62.69 296 LYS A CA 1
ATOM 2312 C C . LYS A 1 296 ? -6.008 4.68 -17.641 1 62.69 296 LYS A C 1
ATOM 2314 O O . LYS A 1 296 ? -5.504 3.611 -17.297 1 62.69 296 LYS A O 1
ATOM 2319 N N . ASN A 1 297 ? -7.426 4.953 -17.734 1 54.41 297 ASN A N 1
ATOM 2320 C CA . ASN A 1 297 ? -8.328 3.812 -17.594 1 54.41 297 ASN A CA 1
ATOM 2321 C C . ASN A 1 297 ? -8.164 2.83 -18.766 1 54.41 297 ASN A C 1
ATOM 2323 O O . ASN A 1 297 ? -8.039 3.24 -19.906 1 54.41 297 ASN A O 1
ATOM 2327 N N . MET A 1 298 ? -7.711 1.804 -18.688 1 42.97 298 MET A N 1
ATOM 2328 C CA . MET A 1 298 ? -7.582 0.814 -19.75 1 42.97 298 MET A CA 1
ATOM 2329 C C . MET A 1 298 ? -8.914 0.592 -20.453 1 42.97 298 MET A C 1
ATOM 2331 O O . MET A 1 298 ? -9.008 -0.204 -21.391 1 42.97 298 MET A O 1
ATOM 2335 N N . GLY A 1 299 ? -10.141 0.587 -19.875 1 38.69 299 GLY A N 1
ATOM 2336 C CA . GLY A 1 299 ? -11.234 0.14 -20.719 1 38.69 299 GLY A CA 1
ATOM 2337 C C . GLY A 1 299 ? -11.609 1.146 -21.797 1 38.69 299 GLY A C 1
ATOM 2338 O O . GLY A 1 299 ? -11.836 2.318 -21.5 1 38.69 299 GLY A O 1
ATOM 2339 N N . GLY A 1 300 ? -11.109 1.092 -23.031 1 33.66 300 GLY A N 1
ATOM 2340 C CA . GLY A 1 300 ? -11.695 1.595 -24.266 1 33.66 300 GLY A CA 1
ATOM 2341 C C . GLY A 1 300 ? -13.203 1.456 -24.297 1 33.66 300 GLY A C 1
ATOM 2342 O O . GLY A 1 300 ? -13.727 0.428 -24.734 1 33.66 300 GLY A O 1
ATOM 2343 N N . ALA A 1 301 ? -14.148 1.715 -23.516 1 29.81 301 ALA A N 1
ATOM 2344 C CA . ALA A 1 301 ? -15.414 1.921 -24.219 1 29.81 301 ALA A CA 1
ATOM 2345 C C . ALA A 1 301 ? -15.297 3.031 -25.25 1 29.81 301 ALA A C 1
ATOM 2347 O O . ALA A 1 301 ? -14.914 4.156 -24.922 1 29.81 301 ALA A O 1
ATOM 2348 N N . ASP A 1 302 ? -15.094 2.744 -26.531 1 29.81 302 ASP A N 1
ATOM 2349 C CA . ASP A 1 302 ? -15.523 3.502 -27.703 1 29.81 302 ASP A CA 1
ATOM 2350 C C . ASP A 1 302 ? -16.875 4.168 -27.469 1 29.81 302 ASP A C 1
ATOM 2352 O O . ASP A 1 302 ? -17.875 3.484 -27.219 1 29.81 302 ASP A O 1
ATOM 2356 N N . ASN A 1 303 ? -17.047 5.191 -26.844 1 28.72 303 ASN A N 1
ATOM 2357 C CA . ASN A 1 303 ? -18.188 6.043 -27.172 1 28.72 303 ASN A CA 1
ATOM 2358 C C . ASN A 1 303 ? -18.438 6.066 -28.688 1 28.72 303 ASN A C 1
ATOM 2360 O O . ASN A 1 303 ? -17.594 6.539 -29.453 1 28.72 303 ASN A O 1
ATOM 2364 N N . VAL A 1 304 ? -19.422 5.191 -29.312 1 27.62 304 VAL A N 1
ATOM 2365 C CA . VAL A 1 304 ? -20.172 5.418 -30.531 1 27.62 304 VAL A CA 1
ATOM 2366 C C . VAL A 1 304 ? -20.719 6.844 -30.547 1 27.62 304 VAL A C 1
ATOM 2368 O O . VAL A 1 304 ? -21.5 7.23 -29.688 1 27.62 304 VAL A O 1
ATOM 2371 N N . GLU A 1 305 ? -20.016 7.812 -30.953 1 26.33 305 GLU A N 1
ATOM 2372 C CA . GLU A 1 305 ? -20.484 9.086 -31.469 1 26.33 305 GLU A CA 1
ATOM 2373 C C . GLU A 1 305 ? -21.734 8.906 -32.312 1 26.33 305 GLU A C 1
ATOM 2375 O O . GLU A 1 305 ? -21.703 8.234 -33.344 1 26.33 305 GLU A O 1
ATOM 2380 N N . SER A 1 306 ? -22.922 8.656 -31.797 1 25.38 306 SER A N 1
ATOM 2381 C CA . SER A 1 306 ? -24.125 8.977 -32.562 1 25.38 306 SER A CA 1
ATOM 2382 C C . SER A 1 306 ? -24.016 10.359 -33.188 1 25.38 306 SER A C 1
ATOM 2384 O O . SER A 1 306 ? -23.594 11.32 -32.562 1 25.38 306 SER A O 1
ATOM 2386 N N . HIS A 1 307 ? -23.719 10.359 -34.594 1 25.47 307 HIS A N 1
ATOM 2387 C CA . HIS A 1 307 ? -24 11.367 -35.594 1 25.47 307 HIS A CA 1
ATOM 2388 C C . HIS A 1 307 ? -25.406 11.953 -35.406 1 25.47 307 HIS A C 1
ATOM 2390 O O . HIS A 1 307 ? -26.391 11.312 -35.75 1 25.47 307 HIS A O 1
ATOM 2396 N N . VAL A 1 308 ? -25.766 12.547 -34.5 1 21.39 308 VAL A N 1
ATOM 2397 C CA . VAL A 1 308 ? -26.922 13.406 -34.656 1 21.39 308 VAL A CA 1
ATOM 2398 C C . VAL A 1 308 ? -26.672 14.414 -35.781 1 21.39 308 VAL A C 1
ATOM 2400 O O . VAL A 1 308 ? -25.688 15.156 -35.75 1 21.39 308 VAL A O 1
ATOM 2403 N N . SER A 1 309 ? -27.109 14.102 -36.938 1 22.05 309 SER A N 1
ATOM 2404 C CA . SER A 1 309 ? -27.625 14.922 -38.031 1 22.05 309 SER A CA 1
ATOM 2405 C C . SER A 1 309 ? -28.453 16.094 -37.531 1 22.05 309 SER A C 1
ATOM 2407 O O . SER A 1 309 ? -29.438 15.898 -36.812 1 22.05 309 SER A O 1
ATOM 2409 N N . ALA A 1 310 ? -27.609 17.172 -37.375 1 19.67 310 ALA A N 1
ATOM 2410 C CA . ALA A 1 310 ? -28.219 18.359 -37.969 1 19.67 310 ALA A CA 1
ATOM 2411 C C . ALA A 1 310 ? -27.938 18.453 -39.469 1 19.67 310 ALA A C 1
ATOM 2413 O O . ALA A 1 310 ? -26.828 18.109 -39.906 1 19.67 310 ALA A O 1
ATOM 2414 N N . MET B 1 1 ? -6.922 -31.828 -6.859 1 59.47 1 MET B N 1
ATOM 2415 C CA . MET B 1 1 ? -6.094 -30.906 -7.625 1 59.47 1 MET B CA 1
ATOM 2416 C C . MET B 1 1 ? -4.613 -31.125 -7.336 1 59.47 1 MET B C 1
ATOM 2418 O O . MET B 1 1 ? -4.242 -31.484 -6.219 1 59.47 1 MET B O 1
ATOM 2422 N N . GLU B 1 2 ? -3.766 -31.141 -8.43 1 87.06 2 GLU B N 1
ATOM 2423 C CA . GLU B 1 2 ? -2.354 -31.5 -8.305 1 87.06 2 GLU B CA 1
ATOM 2424 C C . GLU B 1 2 ? -1.534 -30.328 -7.781 1 87.06 2 GLU B C 1
ATOM 2426 O O . GLU B 1 2 ? -1.853 -29.172 -8.062 1 87.06 2 GLU B O 1
ATOM 2431 N N . ASN B 1 3 ? -0.676 -30.609 -6.824 1 95.31 3 ASN B N 1
ATOM 2432 C CA . ASN B 1 3 ? 0.198 -29.594 -6.262 1 95.31 3 ASN B CA 1
ATOM 2433 C C . ASN B 1 3 ? 1.315 -29.219 -7.227 1 95.31 3 ASN B C 1
ATOM 2435 O O . ASN B 1 3 ? 1.928 -30.094 -7.848 1 95.31 3 ASN B O 1
ATOM 2439 N N . CYS B 1 4 ? 1.428 -27.969 -7.43 1 97.44 4 CYS B N 1
ATOM 2440 C CA . CYS B 1 4 ? 2.521 -27.453 -8.242 1 97.44 4 CYS B CA 1
ATOM 2441 C C . CYS B 1 4 ? 3.795 -27.312 -7.422 1 97.44 4 CYS B C 1
ATOM 2443 O O . CYS B 1 4 ? 4.887 -27.625 -7.898 1 97.44 4 CYS B O 1
ATOM 2445 N N . ILE B 1 5 ? 3.658 -26.828 -6.18 1 98.12 5 ILE B N 1
ATOM 2446 C CA . ILE B 1 5 ? 4.77 -26.688 -5.242 1 98.12 5 ILE B CA 1
ATOM 2447 C C . ILE B 1 5 ? 4.441 -27.422 -3.943 1 98.12 5 ILE B C 1
ATOM 2449 O O . ILE B 1 5 ? 3.316 -27.328 -3.441 1 98.12 5 ILE B O 1
ATOM 2453 N N . GLU B 1 6 ? 5.414 -28.172 -3.439 1 98.31 6 GLU B N 1
ATOM 2454 C CA . GLU B 1 6 ? 5.324 -28.812 -2.133 1 98.31 6 GLU B CA 1
ATOM 2455 C C . GLU B 1 6 ? 6.555 -28.516 -1.283 1 98.31 6 GLU B C 1
ATOM 2457 O O . GLU B 1 6 ? 7.676 -28.859 -1.667 1 98.31 6 GLU B O 1
ATOM 2462 N N . ILE B 1 7 ? 6.363 -27.875 -0.198 1 98.19 7 ILE B N 1
ATOM 2463 C CA . ILE B 1 7 ? 7.422 -27.562 0.76 1 98.19 7 ILE B CA 1
ATOM 2464 C C . ILE B 1 7 ? 7.164 -28.312 2.066 1 98.19 7 ILE B C 1
ATOM 2466 O O . ILE B 1 7 ? 6.07 -28.25 2.625 1 98.19 7 ILE B O 1
ATOM 2470 N N . GLN B 1 8 ? 8.164 -29.047 2.523 1 98.25 8 GLN B N 1
ATOM 2471 C CA . GLN B 1 8 ? 8.031 -29.828 3.754 1 98.25 8 GLN B CA 1
ATOM 2472 C C . GLN B 1 8 ? 9.148 -29.484 4.738 1 98.25 8 GLN B C 1
ATOM 2474 O O . GLN B 1 8 ? 10.32 -29.766 4.473 1 98.25 8 GLN B O 1
ATOM 2479 N N . HIS B 1 9 ? 8.789 -28.938 5.898 1 98.25 9 HIS B N 1
ATOM 2480 C CA . HIS B 1 9 ? 9.656 -28.672 7.043 1 98.25 9 HIS B CA 1
ATOM 2481 C C . HIS B 1 9 ? 10.93 -27.953 6.609 1 98.25 9 HIS B C 1
ATOM 2483 O O . HIS B 1 9 ? 12.031 -28.344 7 1 98.25 9 HIS B O 1
ATOM 2489 N N . LEU B 1 10 ? 10.766 -26.969 5.805 1 98.31 10 LEU B N 1
ATOM 2490 C CA . LEU B 1 10 ? 11.875 -26.234 5.223 1 98.31 10 LEU B CA 1
ATOM 2491 C C . LEU B 1 10 ? 12.531 -25.328 6.266 1 98.31 10 LEU B C 1
ATOM 2493 O O . LEU B 1 10 ? 11.844 -24.641 7.023 1 98.31 10 LEU B O 1
ATOM 2497 N N . GLN B 1 11 ? 13.867 -25.391 6.316 1 98.44 11 GLN B N 1
ATOM 2498 C CA . GLN B 1 11 ? 14.617 -24.609 7.285 1 98.44 11 GLN B CA 1
ATOM 2499 C C . GLN B 1 11 ? 15.828 -23.953 6.637 1 98.44 11 GLN B C 1
ATOM 2501 O O . GLN B 1 11 ? 16.469 -24.547 5.766 1 98.44 11 GLN B O 1
ATOM 2506 N N . LYS B 1 12 ? 16.125 -22.75 7.004 1 98.38 12 LYS B N 1
ATOM 2507 C CA . LYS B 1 12 ? 17.344 -22.047 6.613 1 98.38 12 LYS B CA 1
ATOM 2508 C C . LYS B 1 12 ? 17.766 -21.031 7.676 1 98.38 12 LYS B C 1
ATOM 2510 O O . LYS B 1 12 ? 16.938 -20.219 8.125 1 98.38 12 LYS B O 1
ATOM 2515 N N . SER B 1 13 ? 18.984 -21.094 8.055 1 97.5 13 SER B N 1
ATOM 2516 C CA . SER B 1 13 ? 19.531 -20.156 9.047 1 97.5 13 SER B CA 1
ATOM 2517 C C . SER B 1 13 ? 20.781 -19.469 8.531 1 97.5 13 SER B C 1
ATOM 2519 O O . SER B 1 13 ? 21.5 -20.016 7.699 1 97.5 13 SER B O 1
ATOM 2521 N N . PHE B 1 14 ? 20.922 -18.281 8.938 1 95.62 14 PHE B N 1
ATOM 2522 C CA . PHE B 1 14 ? 22.156 -17.516 8.758 1 95.62 14 PHE B CA 1
ATOM 2523 C C . PHE B 1 14 ? 22.719 -17.078 10.102 1 95.62 14 PHE B C 1
ATOM 2525 O O . PHE B 1 14 ? 22.219 -16.125 10.711 1 95.62 14 PHE B O 1
ATOM 2532 N N . GLY B 1 15 ? 23.734 -17.703 10.555 1 94.25 15 GLY B N 1
ATOM 2533 C CA . GLY B 1 15 ? 24.188 -17.453 11.914 1 94.25 15 GLY B CA 1
ATOM 2534 C C . GLY B 1 15 ? 23.125 -17.766 12.953 1 94.25 15 GLY B C 1
ATOM 2535 O O . GLY B 1 15 ? 22.594 -18.891 13 1 94.25 15 GLY B O 1
ATOM 2536 N N . THR B 1 16 ? 22.75 -16.656 13.695 1 91.94 16 THR B N 1
ATOM 2537 C CA . THR B 1 16 ? 21.781 -16.844 14.766 1 91.94 16 THR B CA 1
ATOM 2538 C C . THR B 1 16 ? 20.359 -16.562 14.266 1 91.94 16 THR B C 1
ATOM 2540 O O . THR B 1 16 ? 19.391 -16.797 14.977 1 91.94 16 THR B O 1
ATOM 2543 N N . VAL B 1 17 ? 20.266 -16.172 13.047 1 91.62 17 VAL B N 1
ATOM 2544 C CA . VAL B 1 17 ? 18.953 -15.797 12.508 1 91.62 17 VAL B CA 1
ATOM 2545 C C . VAL B 1 17 ? 18.328 -16.984 11.781 1 91.62 17 VAL B C 1
ATOM 2547 O O . VAL B 1 17 ? 18.922 -17.531 10.852 1 91.62 17 VAL B O 1
ATOM 2550 N N . HIS B 1 18 ? 17.203 -17.438 12.266 1 95.38 18 HIS B N 1
ATOM 2551 C CA . HIS B 1 18 ? 16.438 -18.453 11.57 1 95.38 18 HIS B CA 1
ATOM 2552 C C . HIS B 1 18 ? 15.5 -17.844 10.539 1 95.38 18 HIS B C 1
ATOM 2554 O O . HIS B 1 18 ? 14.328 -17.578 10.836 1 95.38 18 HIS B O 1
ATOM 2560 N N . ALA B 1 19 ? 15.938 -17.703 9.352 1 95.38 19 ALA B N 1
ATOM 2561 C CA . ALA B 1 19 ? 15.219 -16.984 8.305 1 95.38 19 ALA B CA 1
ATOM 2562 C C . ALA B 1 19 ? 13.977 -17.75 7.863 1 95.38 19 ALA B C 1
ATOM 2564 O O . ALA B 1 19 ? 12.938 -17.156 7.586 1 95.38 19 ALA B O 1
ATOM 2565 N N . VAL B 1 20 ? 14.086 -19.016 7.711 1 97.75 20 VAL B N 1
ATOM 2566 C CA . VAL B 1 20 ? 12.984 -19.938 7.461 1 97.75 20 VAL B CA 1
ATOM 2567 C C . VAL B 1 20 ? 12.977 -21.047 8.516 1 97.75 20 VAL B C 1
ATOM 2569 O O . VAL B 1 20 ? 13.961 -21.766 8.672 1 97.75 20 VAL B O 1
ATOM 2572 N N . ASN B 1 21 ? 11.875 -21.094 9.227 1 97.75 21 ASN B N 1
ATOM 2573 C CA . ASN B 1 21 ? 11.82 -21.906 10.43 1 97.75 21 ASN B CA 1
ATOM 2574 C C . ASN B 1 21 ? 10.688 -22.922 10.359 1 97.75 21 ASN B C 1
ATOM 2576 O O . ASN B 1 21 ? 9.617 -22.703 10.938 1 97.75 21 ASN B O 1
ATOM 2580 N N . ASP B 1 22 ? 10.969 -24.078 9.727 1 97.44 22 ASP B N 1
ATOM 2581 C CA . ASP B 1 22 ? 10.055 -25.219 9.648 1 97.44 22 ASP B CA 1
ATOM 2582 C C . ASP B 1 22 ? 8.82 -24.875 8.82 1 97.44 22 ASP B C 1
ATOM 2584 O O . ASP B 1 22 ? 7.688 -25.047 9.281 1 97.44 22 ASP B O 1
ATOM 2588 N N . LEU B 1 23 ? 9.047 -24.469 7.668 1 97.88 23 LEU B N 1
ATOM 2589 C CA . LEU B 1 23 ? 7.992 -24.016 6.766 1 97.88 23 LEU B CA 1
ATOM 2590 C C . LEU B 1 23 ? 7.449 -25.188 5.949 1 97.88 23 LEU B C 1
ATOM 2592 O O . LEU B 1 23 ? 8.219 -25.922 5.32 1 97.88 23 LEU B O 1
ATOM 2596 N N . SER B 1 24 ? 6.156 -25.453 6.027 1 98.38 24 SER B N 1
ATOM 2597 C CA . SER B 1 24 ? 5.465 -26.438 5.191 1 98.38 24 SER B CA 1
ATOM 2598 C C . SER B 1 24 ? 4.246 -25.812 4.512 1 98.38 24 SER B C 1
ATOM 2600 O O . SER B 1 24 ? 3.42 -25.188 5.172 1 98.38 24 SER B O 1
ATOM 2602 N N . LEU B 1 25 ? 4.176 -25.953 3.186 1 97.31 25 LEU B N 1
ATOM 2603 C CA . LEU B 1 25 ? 3.02 -25.438 2.461 1 97.31 25 LEU B CA 1
ATOM 2604 C C . LEU B 1 25 ? 2.893 -26.109 1.095 1 97.31 25 LEU B C 1
ATOM 2606 O O . LEU B 1 25 ? 3.807 -26.797 0.653 1 97.31 25 LEU B O 1
ATOM 2610 N N . GLN B 1 26 ? 1.743 -25.953 0.538 1 97.75 26 GLN B N 1
ATOM 2611 C CA . GLN B 1 26 ? 1.452 -26.469 -0.796 1 97.75 26 GLN B CA 1
ATOM 2612 C C . GLN B 1 26 ? 0.801 -25.391 -1.669 1 97.75 26 GLN B C 1
ATOM 2614 O O . GLN B 1 26 ? 0.034 -24.562 -1.176 1 97.75 26 GLN B O 1
ATOM 2619 N N . VAL B 1 27 ? 1.165 -25.391 -2.908 1 97.88 27 VAL B N 1
ATOM 2620 C CA . VAL B 1 27 ? 0.559 -24.531 -3.91 1 97.88 27 VAL B CA 1
ATOM 2621 C C . VAL B 1 27 ? -0.09 -25.375 -5.004 1 97.88 27 VAL B C 1
ATOM 2623 O O . VAL B 1 27 ? 0.568 -26.219 -5.617 1 97.88 27 VAL B O 1
ATOM 2626 N N . LYS B 1 28 ? -1.34 -25.109 -5.316 1 96.88 28 LYS B N 1
ATOM 2627 C CA . LYS B 1 28 ? -2.076 -25.875 -6.316 1 96.88 28 LYS B CA 1
ATOM 2628 C C . LYS B 1 28 ? -1.816 -25.344 -7.723 1 96.88 28 LYS B C 1
ATOM 2630 O O . LYS B 1 28 ? -1.549 -24.156 -7.898 1 96.88 28 LYS B O 1
ATOM 2635 N N . GLN B 1 29 ? -1.919 -26.25 -8.633 1 96.31 29 GLN B N 1
ATOM 2636 C CA . GLN B 1 29 ? -1.779 -25.859 -10.023 1 96.31 29 GLN B CA 1
ATOM 2637 C C . GLN B 1 29 ? -2.85 -24.844 -10.414 1 96.31 29 GLN B C 1
ATOM 2639 O O . GLN B 1 29 ? -4.02 -24.984 -10.062 1 96.31 29 GLN B O 1
ATOM 2644 N N . GLY B 1 30 ? -2.398 -23.766 -11.023 1 94.31 30 GLY B N 1
ATOM 2645 C CA . GLY B 1 30 ? -3.32 -22.781 -11.555 1 94.31 30 GLY B CA 1
ATOM 2646 C C . GLY B 1 30 ? -3.723 -21.734 -10.539 1 94.31 30 GLY B C 1
ATOM 2647 O O . GLY B 1 30 ? -4.43 -20.781 -10.875 1 94.31 30 GLY B O 1
ATOM 2648 N N . GLU B 1 31 ? -3.201 -21.828 -9.391 1 94.31 31 GLU B N 1
ATOM 2649 C CA . GLU B 1 31 ? -3.643 -20.922 -8.344 1 94.31 31 GLU B CA 1
ATOM 2650 C C . GLU B 1 31 ? -2.744 -19.688 -8.266 1 94.31 31 GLU B C 1
ATOM 2652 O O . GLU B 1 31 ? -1.562 -19.75 -8.609 1 94.31 31 GLU B O 1
ATOM 2657 N N . LEU B 1 32 ? -3.367 -18.578 -7.941 1 95.69 32 LEU B N 1
ATOM 2658 C CA . LEU B 1 32 ? -2.615 -17.406 -7.488 1 95.69 32 LEU B CA 1
ATOM 2659 C C . LEU B 1 32 ? -2.354 -17.469 -5.988 1 95.69 32 LEU B C 1
ATOM 2661 O O . LEU B 1 32 ? -3.26 -17.25 -5.184 1 95.69 32 LEU B O 1
ATOM 2665 N N . PHE B 1 33 ? -1.113 -17.844 -5.66 1 97.12 33 PHE B N 1
ATOM 2666 C CA . PHE B 1 33 ? -0.7 -18.047 -4.277 1 97.12 33 PHE B CA 1
ATOM 2667 C C . PHE B 1 33 ? 0.072 -16.844 -3.754 1 97.12 33 PHE B C 1
ATOM 2669 O O . PHE B 1 33 ? 1.079 -16.438 -4.344 1 97.12 33 PHE B O 1
ATOM 2676 N N . ALA B 1 34 ? -0.432 -16.281 -2.631 1 96.75 34 ALA B N 1
ATOM 2677 C CA . ALA B 1 34 ? 0.228 -15.109 -2.061 1 96.75 34 ALA B CA 1
ATOM 2678 C C . ALA B 1 34 ? 1.002 -15.477 -0.797 1 96.75 34 ALA B C 1
ATOM 2680 O O . ALA B 1 34 ? 0.435 -16.031 0.147 1 96.75 34 ALA B O 1
ATOM 2681 N N . PHE B 1 35 ? 2.232 -15.242 -0.858 1 96.69 35 PHE B N 1
ATOM 2682 C CA . PHE B 1 35 ? 3.162 -15.375 0.257 1 96.69 35 PHE B CA 1
ATOM 2683 C C . PHE B 1 35 ? 3.422 -14.023 0.911 1 96.69 35 PHE B C 1
ATOM 2685 O O . PHE B 1 35 ? 4.32 -13.289 0.493 1 96.69 35 PHE B O 1
ATOM 2692 N N . LEU B 1 36 ? 2.645 -13.812 1.99 1 94.25 36 LEU B N 1
ATOM 2693 C CA . LEU B 1 36 ? 2.529 -12.477 2.562 1 94.25 36 LEU B CA 1
ATOM 2694 C C . LEU B 1 36 ? 3.357 -12.359 3.838 1 94.25 36 LEU B C 1
ATOM 2696 O O . LEU B 1 36 ? 3.365 -13.273 4.664 1 94.25 36 LEU B O 1
ATOM 2700 N N . GLY B 1 37 ? 4.062 -11.234 4.02 1 89.19 37 GLY B N 1
ATOM 2701 C CA . GLY B 1 37 ? 4.855 -10.945 5.203 1 89.19 37 GLY B CA 1
ATOM 2702 C C . GLY B 1 37 ? 5.629 -9.648 5.102 1 89.19 37 GLY B C 1
ATOM 2703 O O . GLY B 1 37 ? 5.824 -9.117 4.004 1 89.19 37 GLY B O 1
ATOM 2704 N N . ILE B 1 38 ? 6.07 -9.203 6.227 1 85.38 38 ILE B N 1
ATOM 2705 C CA . ILE B 1 38 ? 6.848 -7.969 6.258 1 85.38 38 ILE B CA 1
ATOM 2706 C C . ILE B 1 38 ? 8.273 -8.25 5.793 1 85.38 38 ILE B C 1
ATOM 2708 O O . ILE B 1 38 ? 8.641 -9.398 5.555 1 85.38 38 ILE B O 1
ATOM 2712 N N . ASN B 1 39 ? 9.008 -7.164 5.637 1 81.44 39 ASN B N 1
ATOM 2713 C CA . ASN B 1 39 ? 10.398 -7.352 5.258 1 81.44 39 ASN B CA 1
ATOM 2714 C C . ASN B 1 39 ? 11.172 -8.125 6.32 1 81.44 39 ASN B C 1
ATOM 2716 O O . ASN B 1 39 ? 11.031 -7.863 7.512 1 81.44 39 ASN B O 1
ATOM 2720 N N . GLY B 1 40 ? 11.883 -9.109 5.914 1 83.94 40 GLY B N 1
ATOM 2721 C CA . GLY B 1 40 ? 12.648 -9.938 6.828 1 83.94 40 GLY B CA 1
ATOM 2722 C C . GLY B 1 40 ? 11.883 -11.156 7.309 1 83.94 40 GLY B C 1
ATOM 2723 O O . GLY B 1 40 ? 12.414 -11.977 8.07 1 83.94 40 GLY B O 1
ATOM 2724 N N . ALA B 1 41 ? 10.734 -11.352 6.793 1 89.56 41 ALA B N 1
ATOM 2725 C CA . ALA B 1 41 ? 9.883 -12.438 7.277 1 89.56 41 ALA B CA 1
ATOM 2726 C C . ALA B 1 41 ? 10.336 -13.781 6.723 1 89.56 41 ALA B C 1
ATOM 2728 O O . ALA B 1 41 ? 9.883 -14.836 7.176 1 89.56 41 ALA B O 1
ATOM 2729 N N . GLY B 1 42 ? 11.227 -13.781 5.727 1 93.88 42 GLY B N 1
ATOM 2730 C CA . GLY B 1 42 ? 11.727 -15.016 5.152 1 93.88 42 GLY B CA 1
ATOM 2731 C C . GLY B 1 42 ? 11.281 -15.242 3.723 1 93.88 42 GLY B C 1
ATOM 2732 O O . GLY B 1 42 ? 11.539 -16.297 3.139 1 93.88 42 GLY B O 1
ATOM 2733 N N . LYS B 1 43 ? 10.539 -14.273 3.129 1 95 43 LYS B N 1
ATOM 2734 C CA . LYS B 1 43 ? 9.961 -14.422 1.796 1 95 43 LYS B CA 1
ATOM 2735 C C . LYS B 1 43 ? 11.047 -14.648 0.749 1 95 43 LYS B C 1
ATOM 2737 O O . LYS B 1 43 ? 11.031 -15.648 0.034 1 95 43 LYS B O 1
ATOM 2742 N N . SER B 1 44 ? 12.047 -13.758 0.704 1 93.75 44 SER B N 1
ATOM 2743 C CA . SER B 1 44 ? 13.102 -13.836 -0.305 1 93.75 44 SER B CA 1
ATOM 2744 C C . SER B 1 44 ? 13.969 -15.07 -0.107 1 93.75 44 SER B C 1
ATOM 2746 O O . SER B 1 44 ? 14.406 -15.695 -1.078 1 93.75 44 SER B O 1
ATOM 2748 N N . THR B 1 45 ? 14.273 -15.438 1.13 1 96 45 THR B N 1
ATOM 2749 C CA . THR B 1 45 ? 15.031 -16.641 1.418 1 96 45 THR B CA 1
ATOM 2750 C C . THR B 1 45 ? 14.312 -17.875 0.873 1 96 45 THR B C 1
ATOM 2752 O O . THR B 1 45 ? 14.938 -18.734 0.245 1 96 45 THR B O 1
ATOM 2755 N N . THR B 1 46 ? 13.039 -17.891 1.054 1 97.44 46 THR B N 1
ATOM 2756 C CA . THR B 1 46 ? 12.242 -19 0.546 1 97.44 46 THR B CA 1
ATOM 2757 C C . THR B 1 46 ? 12.289 -19.047 -0.979 1 97.44 46 THR B C 1
ATOM 2759 O O . THR B 1 46 ? 12.516 -20.109 -1.567 1 97.44 46 THR B O 1
ATOM 2762 N N . ILE B 1 47 ? 12.125 -17.922 -1.607 1 96.75 47 ILE B N 1
ATOM 2763 C CA . ILE B 1 47 ? 12.148 -17.828 -3.064 1 96.75 47 ILE B CA 1
ATOM 2764 C C . ILE B 1 47 ? 13.5 -18.312 -3.588 1 96.75 47 ILE B C 1
ATOM 2766 O O . ILE B 1 47 ? 13.562 -19.062 -4.57 1 96.75 47 ILE B O 1
ATOM 2770 N N . SER B 1 48 ? 14.539 -17.922 -2.936 1 96.06 48 SER B N 1
ATOM 2771 C CA . SER B 1 48 ? 15.875 -18.328 -3.359 1 96.06 48 SER B CA 1
ATOM 2772 C C . SER B 1 48 ? 16.031 -19.844 -3.311 1 96.06 48 SER B C 1
ATOM 2774 O O . SER B 1 48 ? 16.672 -20.438 -4.188 1 96.06 48 SER B O 1
ATOM 2776 N N . MET B 1 49 ? 15.484 -20.422 -2.326 1 96.94 49 MET B N 1
ATOM 2777 C CA . MET B 1 49 ? 15.539 -21.875 -2.221 1 96.94 49 MET B CA 1
ATOM 2778 C C . MET B 1 49 ? 14.68 -22.547 -3.289 1 96.94 49 MET B C 1
ATOM 2780 O O . MET B 1 49 ? 15.07 -23.547 -3.881 1 96.94 49 MET B O 1
ATOM 2784 N N . LEU B 1 50 ? 13.523 -21.953 -3.631 1 96.94 50 LEU B N 1
ATOM 2785 C CA . LEU B 1 50 ? 12.641 -22.469 -4.676 1 96.94 50 LEU B CA 1
ATOM 2786 C C . LEU B 1 50 ? 13.328 -22.422 -6.035 1 96.94 50 LEU B C 1
ATOM 2788 O O . LEU B 1 50 ? 13.133 -23.312 -6.867 1 96.94 50 LEU B O 1
ATOM 2792 N N . CYS B 1 51 ? 14.164 -21.406 -6.18 1 94.88 51 CYS B N 1
ATOM 2793 C CA . CYS B 1 51 ? 14.805 -21.188 -7.469 1 94.88 51 CYS B CA 1
ATOM 2794 C C . CYS B 1 51 ? 16.141 -21.922 -7.547 1 94.88 51 CYS B C 1
ATOM 2796 O O . CYS B 1 51 ? 16.828 -21.859 -8.57 1 94.88 51 CYS B O 1
ATOM 2798 N N . GLY B 1 52 ? 16.562 -22.516 -6.477 1 93.62 52 GLY B N 1
ATOM 2799 C CA . GLY B 1 52 ? 17.812 -23.266 -6.461 1 93.62 52 GLY B CA 1
ATOM 2800 C C . GLY B 1 52 ? 19.031 -22.391 -6.246 1 93.62 52 GLY B C 1
ATOM 2801 O O . GLY B 1 52 ? 20.172 -22.844 -6.438 1 93.62 52 GLY B O 1
ATOM 2802 N N . GLN B 1 53 ? 18.844 -21.188 -5.883 1 93.56 53 GLN B N 1
ATOM 2803 C CA . GLN B 1 53 ? 19.938 -20.25 -5.668 1 93.56 53 GLN B CA 1
ATOM 2804 C C . GLN B 1 53 ? 20.516 -20.375 -4.258 1 93.56 53 GLN B C 1
ATOM 2806 O O . GLN B 1 53 ? 21.609 -19.891 -3.977 1 93.56 53 GLN B O 1
ATOM 2811 N N . LEU B 1 54 ? 19.766 -20.969 -3.395 1 95.69 54 LEU B N 1
ATOM 2812 C CA . LEU B 1 54 ? 20.156 -21.188 -2.002 1 95.69 54 LEU B CA 1
ATOM 2813 C C . LEU B 1 54 ? 19.766 -22.594 -1.551 1 95.69 54 LEU B C 1
ATOM 2815 O O . LEU B 1 54 ? 18.672 -23.078 -1.848 1 95.69 54 LEU B O 1
ATOM 2819 N N . ARG B 1 55 ? 20.703 -23.266 -0.887 1 96.94 55 ARG B N 1
ATOM 2820 C CA . ARG B 1 55 ? 20.422 -24.594 -0.36 1 96.94 55 ARG B CA 1
ATOM 2821 C C . ARG B 1 55 ? 19.781 -24.516 1.024 1 96.94 55 ARG B C 1
ATOM 2823 O O . ARG B 1 55 ? 20.234 -23.75 1.875 1 96.94 55 ARG B O 1
ATOM 2830 N N . GLN B 1 56 ? 18.812 -25.266 1.225 1 97.88 56 GLN B N 1
ATOM 2831 C CA . GLN B 1 56 ? 18.172 -25.312 2.533 1 97.88 56 GLN B CA 1
ATOM 2832 C C . GLN B 1 56 ? 19.016 -26.109 3.529 1 97.88 56 GLN B C 1
ATOM 2834 O O . GLN B 1 56 ? 19.812 -26.953 3.135 1 97.88 56 GLN B O 1
ATOM 2839 N N . ASP B 1 57 ? 18.781 -25.781 4.793 1 98.06 57 ASP B N 1
ATOM 2840 C CA . ASP B 1 57 ? 19.453 -26.531 5.848 1 98.06 57 ASP B CA 1
ATOM 2841 C C . ASP B 1 57 ? 18.75 -27.859 6.121 1 98.06 57 ASP B C 1
ATOM 2843 O O . ASP B 1 57 ? 19.391 -28.859 6.43 1 98.06 57 ASP B O 1
ATOM 2847 N N . ALA B 1 58 ? 17.484 -27.859 6.059 1 98.06 58 ALA B N 1
ATOM 2848 C CA . ALA B 1 58 ? 16.656 -29.031 6.273 1 98.06 58 ALA B CA 1
ATOM 2849 C C . ALA B 1 58 ? 15.328 -28.906 5.523 1 98.06 58 ALA B C 1
ATOM 2851 O O . ALA B 1 58 ? 14.992 -27.844 5.02 1 98.06 58 ALA B O 1
ATOM 2852 N N . GLY B 1 59 ? 14.672 -30 5.363 1 98.06 59 GLY B N 1
ATOM 2853 C CA . GLY B 1 59 ? 13.398 -30.031 4.664 1 98.06 59 GLY B CA 1
ATOM 2854 C C . GLY B 1 59 ? 13.539 -30.281 3.174 1 98.06 59 GLY B C 1
ATOM 2855 O O . GLY B 1 59 ? 14.617 -30.656 2.703 1 98.06 59 GLY B O 1
ATOM 2856 N N . SER B 1 60 ? 12.391 -30.156 2.48 1 97.81 60 SER B N 1
ATOM 2857 C CA . SER B 1 60 ? 12.422 -30.438 1.051 1 97.81 60 SER B CA 1
ATOM 2858 C C . SER B 1 60 ? 11.461 -29.531 0.283 1 97.81 60 SER B C 1
ATOM 2860 O O . SER B 1 60 ? 10.492 -29.031 0.848 1 97.81 60 SER B O 1
ATOM 2862 N N . VAL B 1 61 ? 11.844 -29.328 -0.935 1 97.75 61 VAL B N 1
ATOM 2863 C CA . VAL B 1 61 ? 11.016 -28.562 -1.868 1 97.75 61 VAL B CA 1
ATOM 2864 C C . VAL B 1 61 ? 10.867 -29.328 -3.176 1 97.75 61 VAL B C 1
ATOM 2866 O O . VAL B 1 61 ? 11.859 -29.766 -3.766 1 97.75 61 VAL B O 1
ATOM 2869 N N . ARG B 1 62 ? 9.641 -29.5 -3.549 1 97.69 62 ARG B N 1
ATOM 2870 C CA . ARG B 1 62 ? 9.352 -30.109 -4.844 1 97.69 62 ARG B CA 1
ATOM 2871 C C . ARG B 1 62 ? 8.5 -29.188 -5.707 1 97.69 62 ARG B C 1
ATOM 2873 O O . ARG B 1 62 ? 7.586 -28.531 -5.207 1 97.69 62 ARG B O 1
ATOM 2880 N N . ILE B 1 63 ? 8.828 -29.109 -6.941 1 97.69 63 ILE B N 1
ATOM 2881 C CA . ILE B 1 63 ? 8.086 -28.344 -7.941 1 97.69 63 ILE B CA 1
ATOM 2882 C C . ILE B 1 63 ? 7.668 -29.266 -9.086 1 97.69 63 ILE B C 1
ATOM 2884 O O . ILE B 1 63 ? 8.516 -29.875 -9.742 1 97.69 63 ILE B O 1
ATOM 2888 N N . GLN B 1 64 ? 6.426 -29.391 -9.242 1 95.44 64 GLN B N 1
ATOM 2889 C CA . GLN B 1 64 ? 5.887 -30.312 -10.234 1 95.44 64 GLN B CA 1
ATOM 2890 C C . GLN B 1 64 ? 6.453 -31.719 -10.039 1 95.44 64 GLN B C 1
ATOM 2892 O O . GLN B 1 64 ? 6.898 -32.344 -11 1 95.44 64 GLN B O 1
ATOM 2897 N N . GLY B 1 65 ? 6.582 -32.031 -8.875 1 95.44 65 GLY B N 1
ATOM 2898 C CA . GLY B 1 65 ? 6.996 -33.375 -8.508 1 95.44 65 GLY B CA 1
ATOM 2899 C C . GLY B 1 65 ? 8.5 -33.562 -8.516 1 95.44 65 GLY B C 1
ATOM 2900 O O . GLY B 1 65 ? 9.008 -34.625 -8.125 1 95.44 65 GLY B O 1
ATOM 2901 N N . LYS B 1 66 ? 9.234 -32.625 -8.859 1 96.81 66 LYS B N 1
ATOM 2902 C CA . LYS B 1 66 ? 10.688 -32.719 -8.969 1 96.81 66 LYS B CA 1
ATOM 2903 C C . LYS B 1 66 ? 11.367 -32 -7.801 1 96.81 66 LYS B C 1
ATOM 2905 O O . LYS B 1 66 ? 10.922 -30.938 -7.375 1 96.81 66 LYS B O 1
ATOM 2910 N N . ASP B 1 67 ? 12.461 -32.594 -7.379 1 96.94 67 ASP B N 1
ATOM 2911 C CA . ASP B 1 67 ? 13.188 -32.062 -6.223 1 96.94 67 ASP B CA 1
ATOM 2912 C C . ASP B 1 67 ? 14.125 -30.938 -6.629 1 96.94 67 ASP B C 1
ATOM 2914 O O . ASP B 1 67 ? 14.883 -31.062 -7.594 1 96.94 67 ASP B O 1
ATOM 2918 N N . THR B 1 68 ? 14.164 -29.812 -5.852 1 96 68 THR B N 1
ATOM 2919 C CA . THR B 1 68 ? 14.914 -28.609 -6.242 1 96 68 THR B CA 1
ATOM 2920 C C . THR B 1 68 ? 16.406 -28.844 -6.07 1 96 68 THR B C 1
ATOM 2922 O O . THR B 1 68 ? 17.219 -28.109 -6.648 1 96 68 THR B O 1
ATOM 2925 N N . LEU B 1 69 ? 16.859 -29.812 -5.32 1 95.06 69 LEU B N 1
ATOM 2926 C CA . LEU B 1 69 ? 18.281 -30.094 -5.137 1 95.06 69 LEU B CA 1
ATOM 2927 C C . LEU B 1 69 ? 18.781 -31.062 -6.199 1 95.06 69 LEU B C 1
ATOM 2929 O O . LEU B 1 69 ? 19.953 -31 -6.586 1 95.06 69 LEU B O 1
ATOM 2933 N N . GLU B 1 70 ? 17.859 -31.859 -6.777 1 95.38 70 GLU B N 1
ATOM 2934 C CA . GLU B 1 70 ? 18.297 -32.938 -7.664 1 95.38 70 GLU B CA 1
ATOM 2935 C C . GLU B 1 70 ? 17.922 -32.625 -9.117 1 95.38 70 GLU B C 1
ATOM 2937 O O . GLU B 1 70 ? 18.594 -33.062 -10.039 1 95.38 70 GLU B O 1
ATOM 2942 N N . ASP B 1 71 ? 16.859 -31.906 -9.297 1 96.62 71 ASP B N 1
ATOM 2943 C CA . ASP B 1 71 ? 16.266 -31.859 -10.633 1 96.62 71 ASP B CA 1
ATOM 2944 C C . ASP B 1 71 ? 16.172 -30.438 -11.141 1 96.62 71 ASP B C 1
ATOM 2946 O O . ASP B 1 71 ? 15.289 -30.109 -11.938 1 96.62 71 ASP B O 1
ATOM 2950 N N . MET B 1 72 ? 16.969 -29.531 -10.727 1 95.56 72 MET B N 1
ATOM 2951 C CA . MET B 1 72 ? 16.828 -28.109 -10.992 1 95.56 72 MET B CA 1
ATOM 2952 C C . MET B 1 72 ? 16.875 -27.828 -12.484 1 95.56 72 MET B C 1
ATOM 2954 O O . MET B 1 72 ? 16.141 -26.969 -12.984 1 95.56 72 MET B O 1
ATOM 2958 N N . PRO B 1 73 ? 17.719 -28.453 -13.305 1 94.88 73 PRO B N 1
ATOM 2959 C CA . PRO B 1 73 ? 17.719 -28.188 -14.742 1 94.88 73 PRO B CA 1
ATOM 2960 C C . PRO B 1 73 ? 16.344 -28.438 -15.383 1 94.88 73 PRO B C 1
ATOM 2962 O O . PRO B 1 73 ? 15.914 -27.672 -16.25 1 94.88 73 PRO B O 1
ATOM 2965 N N . GLN B 1 74 ? 15.711 -29.453 -14.914 1 95.94 74 GLN B N 1
ATOM 2966 C CA . GLN B 1 74 ? 14.375 -29.75 -15.422 1 95.94 74 GLN B CA 1
ATOM 2967 C C . GLN B 1 74 ? 13.352 -28.75 -14.914 1 95.94 74 GLN B C 1
ATOM 2969 O O . GLN B 1 74 ? 12.477 -28.312 -15.664 1 95.94 74 GLN B O 1
ATOM 2974 N N . ILE B 1 75 ? 13.469 -28.391 -13.672 1 96.81 75 ILE B N 1
ATOM 2975 C CA . ILE B 1 75 ? 12.547 -27.438 -13.047 1 96.81 75 ILE B CA 1
ATOM 2976 C C . ILE B 1 75 ? 12.641 -26.094 -13.75 1 96.81 75 ILE B C 1
ATOM 2978 O O . ILE B 1 75 ? 11.625 -25.453 -14.023 1 96.81 75 ILE B O 1
ATOM 2982 N N . ARG B 1 76 ? 13.75 -25.719 -14.188 1 95.5 76 ARG B N 1
ATOM 2983 C CA . ARG B 1 76 ? 14 -24.422 -14.797 1 95.5 76 ARG B CA 1
ATOM 2984 C C . ARG B 1 76 ? 13.273 -24.297 -16.125 1 95.5 76 ARG B C 1
ATOM 2986 O O . ARG B 1 76 ? 12.922 -23.188 -16.547 1 95.5 76 ARG B O 1
ATOM 2993 N N . GLN B 1 77 ? 13.008 -25.359 -16.703 1 95.44 77 GLN B N 1
ATOM 2994 C CA . GLN B 1 77 ? 12.32 -25.344 -17.984 1 95.44 77 GLN B CA 1
ATOM 2995 C C . GLN B 1 77 ? 10.852 -24.953 -17.828 1 95.44 77 GLN B C 1
ATOM 2997 O O . GLN B 1 77 ? 10.203 -24.547 -18.781 1 95.44 77 GLN B O 1
ATOM 3002 N N . SER B 1 78 ? 10.383 -25.094 -16.625 1 95.62 78 SER B N 1
ATOM 3003 C CA . SER B 1 78 ? 8.961 -24.828 -16.406 1 95.62 78 SER B CA 1
ATOM 3004 C C . SER B 1 78 ? 8.766 -23.719 -15.367 1 95.62 78 SER B C 1
ATOM 3006 O O . SER B 1 78 ? 7.668 -23.531 -14.844 1 95.62 78 SER B O 1
ATOM 3008 N N . LEU B 1 79 ? 9.852 -23.016 -15.109 1 97.19 79 LEU B N 1
ATOM 3009 C CA . LEU B 1 79 ? 9.828 -22.016 -14.047 1 97.19 79 LEU B CA 1
ATOM 3010 C C . LEU B 1 79 ? 10.242 -20.656 -14.578 1 97.19 79 LEU B C 1
ATOM 3012 O O . LEU B 1 79 ? 11.289 -20.516 -15.211 1 97.19 79 LEU B O 1
ATOM 3016 N N . GLY B 1 80 ? 9.352 -19.672 -14.453 1 97.31 80 GLY B N 1
ATOM 3017 C CA . GLY B 1 80 ? 9.703 -18.266 -14.641 1 97.31 80 GLY B CA 1
ATOM 3018 C C . GLY B 1 80 ? 9.812 -17.5 -13.336 1 97.31 80 GLY B C 1
ATOM 3019 O O . GLY B 1 80 ? 9.047 -17.75 -12.398 1 97.31 80 GLY B O 1
ATOM 3020 N N . VAL B 1 81 ? 10.797 -16.578 -13.336 1 96.69 81 VAL B N 1
ATOM 3021 C CA . VAL B 1 81 ? 10.992 -15.82 -12.094 1 96.69 81 VAL B CA 1
ATOM 3022 C C . VAL B 1 81 ? 11.18 -14.344 -12.414 1 96.69 81 VAL B C 1
ATOM 3024 O O . VAL B 1 81 ? 11.922 -13.984 -13.336 1 96.69 81 VAL B O 1
ATOM 3027 N N . VAL B 1 82 ? 10.43 -13.562 -11.688 1 95.75 82 VAL B N 1
ATOM 3028 C CA . VAL B 1 82 ? 10.648 -12.117 -11.656 1 95.75 82 VAL B CA 1
ATOM 3029 C C . VAL B 1 82 ? 11.094 -11.688 -10.266 1 95.75 82 VAL B C 1
ATOM 3031 O O . VAL B 1 82 ? 10.328 -11.781 -9.305 1 95.75 82 VAL B O 1
ATOM 3034 N N . PHE B 1 83 ? 12.258 -11.172 -10.195 1 91.88 83 PHE B N 1
ATOM 3035 C CA . PHE B 1 83 ? 12.812 -10.742 -8.914 1 91.88 83 PHE B CA 1
ATOM 3036 C C . PHE B 1 83 ? 12.422 -9.297 -8.617 1 91.88 83 PHE B C 1
ATOM 3038 O O . PHE B 1 83 ? 11.992 -8.57 -9.516 1 91.88 83 PHE B O 1
ATOM 3045 N N . GLN B 1 84 ? 12.578 -8.984 -7.355 1 85.12 84 GLN B N 1
ATOM 3046 C CA . GLN B 1 84 ? 12.297 -7.617 -6.949 1 85.12 84 GLN B CA 1
ATOM 3047 C C . GLN B 1 84 ? 13.18 -6.625 -7.703 1 85.12 84 GLN B C 1
ATOM 3049 O O . GLN B 1 84 ? 12.688 -5.621 -8.227 1 85.12 84 GLN B O 1
ATOM 3054 N N . HIS B 1 85 ? 14.43 -6.973 -7.766 1 85.75 85 HIS B N 1
ATOM 3055 C CA . HIS B 1 85 ? 15.352 -6.184 -8.578 1 85.75 85 HIS B CA 1
ATOM 3056 C C . HIS B 1 85 ? 15.531 -6.797 -9.961 1 85.75 85 HIS B C 1
ATOM 3058 O O . HIS B 1 85 ? 15.734 -8.008 -10.086 1 85.75 85 HIS B O 1
ATOM 3064 N N . SER B 1 86 ? 15.461 -5.934 -10.891 1 90.38 86 SER B N 1
ATOM 3065 C CA . SER B 1 86 ? 15.531 -6.395 -12.273 1 90.38 86 SER B CA 1
ATOM 3066 C C . SER B 1 86 ? 16.891 -7.027 -12.57 1 90.38 86 SER B C 1
ATOM 3068 O O . SER B 1 86 ? 17.922 -6.543 -12.102 1 90.38 86 SER B O 1
ATOM 3070 N N . VAL B 1 87 ? 16.891 -8.023 -13.461 1 90.12 87 VAL B N 1
ATOM 3071 C CA . VAL B 1 87 ? 18.125 -8.711 -13.844 1 90.12 87 VAL B CA 1
ATOM 3072 C C . VAL B 1 87 ? 18.469 -8.375 -15.289 1 90.12 87 VAL B C 1
ATOM 3074 O O . VAL B 1 87 ? 19.406 -8.938 -15.852 1 90.12 87 VAL B O 1
ATOM 3077 N N . LEU B 1 88 ? 17.766 -7.543 -15.844 1 94.31 88 LEU B N 1
ATOM 3078 C CA . LEU B 1 88 ? 17.984 -7.148 -17.234 1 94.31 88 LEU B CA 1
ATOM 3079 C C . LEU B 1 88 ? 19.297 -6.398 -17.375 1 94.31 88 LEU B C 1
ATOM 3081 O O . LEU B 1 88 ? 19.688 -5.645 -16.484 1 94.31 88 LEU B O 1
ATOM 3085 N N . ASP B 1 89 ? 19.969 -6.629 -18.547 1 95.88 89 ASP B N 1
ATOM 3086 C CA . ASP B 1 89 ? 21.172 -5.863 -18.875 1 95.88 89 ASP B CA 1
ATOM 3087 C C . ASP B 1 89 ? 20.812 -4.445 -19.312 1 95.88 89 ASP B C 1
ATOM 3089 O O . ASP B 1 89 ? 20.266 -4.242 -20.406 1 95.88 89 ASP B O 1
ATOM 3093 N N . LYS B 1 90 ? 21.219 -3.535 -18.625 1 95.19 90 LYS B N 1
ATOM 3094 C CA . LYS B 1 90 ? 20.797 -2.148 -18.797 1 95.19 90 LYS B CA 1
ATOM 3095 C C . LYS B 1 90 ? 21.391 -1.556 -20.078 1 95.19 90 LYS B C 1
ATOM 3097 O O . LYS B 1 90 ? 20.859 -0.587 -20.625 1 95.19 90 LYS B O 1
ATOM 3102 N N . GLN B 1 91 ? 22.5 -2.084 -20.516 1 95.88 91 GLN B N 1
ATOM 3103 C CA . GLN B 1 91 ? 23.203 -1.53 -21.672 1 95.88 91 GLN B CA 1
ATOM 3104 C C . GLN B 1 91 ? 22.625 -2.08 -22.969 1 95.88 91 GLN B C 1
ATOM 3106 O O . GLN B 1 91 ? 22.859 -1.508 -24.047 1 95.88 91 GLN B O 1
ATOM 3111 N N . LEU B 1 92 ? 21.969 -3.148 -22.906 1 97.31 92 LEU B N 1
ATOM 3112 C CA . LEU B 1 92 ? 21.406 -3.779 -24.109 1 97.31 92 LEU B CA 1
ATOM 3113 C C . LEU B 1 92 ? 19.984 -3.285 -24.375 1 97.31 92 LEU B C 1
ATOM 3115 O O . LEU B 1 92 ? 19.328 -2.77 -23.469 1 97.31 92 LEU B O 1
ATOM 3119 N N . SER B 1 93 ? 19.562 -3.479 -25.562 1 98 93 SER B N 1
ATOM 3120 C CA . SER B 1 93 ? 18.172 -3.186 -25.906 1 98 93 SER B CA 1
ATOM 3121 C C . SER B 1 93 ? 17.219 -4.215 -25.312 1 98 93 SER B C 1
ATOM 3123 O O . SER B 1 93 ? 17.641 -5.309 -24.922 1 98 93 SER B O 1
ATOM 3125 N N . VAL B 1 94 ? 15.969 -3.824 -25.234 1 98.06 94 VAL B N 1
ATOM 3126 C CA . VAL B 1 94 ? 14.938 -4.754 -24.797 1 98.06 94 VAL B CA 1
ATOM 3127 C C . VAL B 1 94 ? 14.961 -6.008 -25.672 1 98.06 94 VAL B C 1
ATOM 3129 O O . VAL B 1 94 ? 14.969 -7.129 -25.156 1 98.06 94 VAL B O 1
ATOM 3132 N N . LEU B 1 95 ? 15.062 -5.754 -26.938 1 97.94 95 LEU B N 1
ATOM 3133 C CA . LEU B 1 95 ? 15.078 -6.852 -27.891 1 97.94 95 LEU B CA 1
ATOM 3134 C C . LEU B 1 95 ? 16.25 -7.793 -27.625 1 97.94 95 LEU B C 1
ATOM 3136 O O . LEU B 1 95 ? 16.062 -9.016 -27.594 1 97.94 95 LEU B O 1
ATOM 3140 N N . ASP B 1 96 ? 17.375 -7.266 -27.422 1 97.94 96 ASP B N 1
ATOM 3141 C CA . ASP B 1 96 ? 18.562 -8.086 -27.203 1 97.94 96 ASP B CA 1
ATOM 3142 C C . ASP B 1 96 ? 18.469 -8.852 -25.891 1 97.94 96 ASP B C 1
ATOM 3144 O O . ASP B 1 96 ? 18.906 -10 -25.797 1 97.94 96 ASP B O 1
ATOM 3148 N N . ASN B 1 97 ? 17.953 -8.219 -24.891 1 98.12 97 ASN B N 1
ATOM 3149 C CA . ASN B 1 97 ? 17.719 -8.906 -23.641 1 98.12 97 ASN B CA 1
ATOM 3150 C C . ASN B 1 97 ? 16.797 -10.117 -23.812 1 98.12 97 ASN B C 1
ATOM 3152 O O . ASN B 1 97 ? 17.094 -11.203 -23.328 1 98.12 97 ASN B O 1
ATOM 3156 N N . LEU B 1 98 ? 15.75 -9.898 -24.562 1 98.12 98 LEU B N 1
ATOM 3157 C CA . LEU B 1 98 ? 14.773 -10.969 -24.766 1 98.12 98 LEU B CA 1
ATOM 3158 C C . LEU B 1 98 ? 15.352 -12.07 -25.641 1 98.12 98 LEU B C 1
ATOM 3160 O O . LEU B 1 98 ? 15.125 -13.258 -25.391 1 98.12 98 LEU B O 1
ATOM 3164 N N . LYS B 1 99 ? 16.094 -11.688 -26.641 1 97.88 99 LYS B N 1
ATOM 3165 C CA . LYS B 1 99 ? 16.719 -12.656 -27.531 1 97.88 99 LYS B CA 1
ATOM 3166 C C . LYS B 1 99 ? 17.688 -13.555 -26.781 1 97.88 99 LYS B C 1
ATOM 3168 O O . LYS B 1 99 ? 17.703 -14.773 -26.969 1 97.88 99 LYS B O 1
ATOM 3173 N N . THR B 1 100 ? 18.438 -12.906 -25.984 1 97 100 THR B N 1
ATOM 3174 C CA . THR B 1 100 ? 19.438 -13.641 -25.219 1 97 100 THR B CA 1
ATOM 3175 C C . THR B 1 100 ? 18.766 -14.664 -24.297 1 97 100 THR B C 1
ATOM 3177 O O . THR B 1 100 ? 19.188 -15.82 -24.234 1 97 100 THR B O 1
ATOM 3180 N N . ARG B 1 101 ? 17.75 -14.266 -23.672 1 96.69 101 ARG B N 1
ATOM 3181 C CA . ARG B 1 101 ? 17.016 -15.156 -22.781 1 96.69 101 ARG B CA 1
ATOM 3182 C C . ARG B 1 101 ? 16.359 -16.297 -23.547 1 96.69 101 ARG B C 1
ATOM 3184 O O . ARG B 1 101 ? 16.453 -17.453 -23.156 1 96.69 101 ARG B O 1
ATOM 3191 N N . ALA B 1 102 ? 15.742 -15.984 -24.625 1 97.5 102 ALA B N 1
ATOM 3192 C CA . ALA B 1 102 ? 15.047 -16.969 -25.453 1 97.5 102 ALA B CA 1
ATOM 3193 C C . ALA B 1 102 ? 16.016 -18.031 -25.984 1 97.5 102 ALA B C 1
ATOM 3195 O O . ALA B 1 102 ? 15.688 -19.219 -26 1 97.5 102 ALA B O 1
ATOM 3196 N N . ALA B 1 103 ? 17.172 -17.578 -26.297 1 97.12 103 ALA B N 1
ATOM 3197 C CA . ALA B 1 103 ? 18.172 -18.469 -26.875 1 97.12 103 ALA B CA 1
ATOM 3198 C C . ALA B 1 103 ? 18.609 -19.531 -25.875 1 97.12 103 ALA B C 1
ATOM 3200 O O . ALA B 1 103 ? 18.906 -20.672 -26.266 1 97.12 103 ALA B O 1
ATOM 3201 N N . LEU B 1 104 ? 18.594 -19.172 -24.656 1 95.38 104 LEU B N 1
ATOM 3202 C CA . LEU B 1 104 ? 18.953 -20.109 -23.609 1 95.38 104 LEU B CA 1
ATOM 3203 C C . LEU B 1 104 ? 17.969 -21.281 -23.562 1 95.38 104 LEU B C 1
ATOM 3205 O O . LEU B 1 104 ? 18.312 -22.359 -23.062 1 95.38 104 LEU B O 1
ATOM 3209 N N . TYR B 1 105 ? 16.828 -21.078 -24.125 1 96.44 105 TYR B N 1
ATOM 3210 C CA . TYR B 1 105 ? 15.805 -22.109 -24.125 1 96.44 105 TYR B CA 1
ATOM 3211 C C . TYR B 1 105 ? 15.594 -22.672 -25.516 1 96.44 105 TYR B C 1
ATOM 3213 O O . TYR B 1 105 ? 14.602 -23.344 -25.781 1 96.44 105 TYR B O 1
ATOM 3221 N N . GLY B 1 106 ? 16.422 -22.234 -26.406 1 96.31 106 GLY B N 1
ATOM 3222 C CA . GLY B 1 106 ? 16.375 -22.766 -27.75 1 96.31 106 GLY B CA 1
ATOM 3223 C C . GLY B 1 106 ? 15.336 -22.094 -28.625 1 96.31 106 GLY B C 1
ATOM 3224 O O . GLY B 1 106 ? 14.969 -22.609 -29.688 1 96.31 106 GLY B O 1
ATOM 3225 N N . ILE B 1 107 ? 14.836 -21.078 -28.203 1 97.62 107 ILE B N 1
ATOM 3226 C CA . ILE B 1 107 ? 13.844 -20.344 -28.969 1 97.62 107 ILE B CA 1
ATOM 3227 C C . ILE B 1 107 ? 14.531 -19.281 -29.812 1 97.62 107 ILE B C 1
ATOM 3229 O O . ILE B 1 107 ? 14.945 -18.234 -29.297 1 97.62 107 ILE B O 1
ATOM 3233 N N . THR B 1 108 ? 14.648 -19.531 -31.141 1 97.06 108 THR B N 1
ATOM 3234 C CA . THR B 1 108 ? 15.352 -18.641 -32.062 1 97.06 108 THR B CA 1
ATOM 3235 C C . THR B 1 108 ? 14.602 -18.531 -33.375 1 97.06 108 THR B C 1
ATOM 3237 O O . THR B 1 108 ? 13.594 -19.203 -33.594 1 97.06 108 THR B O 1
ATOM 3240 N N . GLY B 1 109 ? 14.977 -17.562 -34.188 1 96.31 109 GLY B N 1
ATOM 3241 C CA . GLY B 1 109 ? 14.438 -17.422 -35.531 1 96.31 109 GLY B CA 1
ATOM 3242 C C . GLY B 1 109 ? 12.945 -17.156 -35.531 1 96.31 109 GLY B C 1
ATOM 3243 O O . GLY B 1 109 ? 12.469 -16.234 -34.875 1 96.31 109 GLY B O 1
ATOM 3244 N N . ARG B 1 110 ? 12.297 -18.047 -36.219 1 97.06 110 ARG B N 1
ATOM 3245 C CA . ARG B 1 110 ? 10.859 -17.859 -36.406 1 97.06 110 ARG B CA 1
ATOM 3246 C C . ARG B 1 110 ? 10.102 -18.062 -35.125 1 97.06 110 ARG B C 1
ATOM 3248 O O . ARG B 1 110 ? 9.117 -17.375 -34.844 1 97.06 110 ARG B O 1
ATOM 3255 N N . ALA B 1 111 ? 10.586 -19.016 -34.375 1 97.12 111 ALA B N 1
ATOM 3256 C CA . ALA B 1 111 ? 9.938 -19.297 -33.094 1 97.12 111 ALA B CA 1
ATOM 3257 C C . ALA B 1 111 ? 10.008 -18.078 -32.188 1 97.12 111 ALA B C 1
ATOM 3259 O O . ALA B 1 111 ? 9.047 -17.766 -31.484 1 97.12 111 ALA B O 1
ATOM 3260 N N . PHE B 1 112 ? 11.109 -17.438 -32.219 1 97.81 112 PHE B N 1
ATOM 3261 C CA . PHE B 1 112 ? 11.289 -16.234 -31.406 1 97.81 112 PHE B CA 1
ATOM 3262 C C . PHE B 1 112 ? 10.32 -15.148 -31.859 1 97.81 112 PHE B C 1
ATOM 3264 O O . PHE B 1 112 ? 9.641 -14.531 -31.031 1 97.81 112 PHE B O 1
ATOM 3271 N N . GLN B 1 113 ? 10.266 -14.938 -33.125 1 97.44 113 GLN B N 1
ATOM 3272 C CA . GLN B 1 113 ? 9.406 -13.891 -33.656 1 97.44 113 GLN B CA 1
ATOM 3273 C C . GLN B 1 113 ? 7.941 -14.148 -33.312 1 97.44 113 GLN B C 1
ATOM 3275 O O . GLN B 1 113 ? 7.215 -13.227 -32.938 1 97.44 113 GLN B O 1
ATOM 3280 N N . LYS B 1 114 ? 7.578 -15.328 -33.469 1 97.06 114 LYS B N 1
ATOM 3281 C CA . LYS B 1 114 ? 6.199 -15.695 -33.156 1 97.06 114 LYS B CA 1
ATOM 3282 C C . LYS B 1 114 ? 5.883 -15.445 -31.688 1 97.06 114 LYS B C 1
ATOM 3284 O O . LYS B 1 114 ? 4.848 -14.859 -31.359 1 97.06 114 LYS B O 1
ATOM 3289 N N . ARG B 1 115 ? 6.805 -15.906 -30.891 1 96.5 115 ARG B N 1
ATOM 3290 C CA . ARG B 1 115 ? 6.617 -15.742 -29.453 1 96.5 115 ARG B CA 1
ATOM 3291 C C . ARG B 1 115 ? 6.625 -14.266 -29.062 1 96.5 115 ARG B C 1
ATOM 3293 O O . ARG B 1 115 ? 5.84 -13.836 -28.219 1 96.5 115 ARG B O 1
ATOM 3300 N N . LEU B 1 116 ? 7.453 -13.523 -29.672 1 97 116 LEU B N 1
ATOM 3301 C CA . LEU B 1 116 ? 7.535 -12.094 -29.422 1 97 116 LEU B CA 1
ATOM 3302 C C . LEU B 1 116 ? 6.215 -11.406 -29.766 1 97 116 LEU B C 1
ATOM 3304 O O . LEU B 1 116 ? 5.762 -10.531 -29.016 1 97 116 LEU B O 1
ATOM 3308 N N . ILE B 1 117 ? 5.574 -11.766 -30.797 1 95.88 117 ILE B N 1
ATOM 3309 C CA . ILE B 1 117 ? 4.297 -11.211 -31.234 1 95.88 117 ILE B CA 1
ATOM 3310 C C . ILE B 1 117 ? 3.223 -11.516 -30.188 1 95.88 117 ILE B C 1
ATOM 3312 O O . ILE B 1 117 ? 2.428 -10.648 -29.828 1 95.88 117 ILE B O 1
ATOM 3316 N N . GLU B 1 118 ? 3.225 -12.711 -29.703 1 93.31 118 GLU B N 1
ATOM 3317 C CA . GLU B 1 118 ? 2.273 -13.109 -28.672 1 93.31 118 GLU B CA 1
ATOM 3318 C C . GLU B 1 118 ? 2.445 -12.266 -27.406 1 93.31 118 GLU B C 1
ATOM 3320 O O . GLU B 1 118 ? 1.463 -11.781 -26.844 1 93.31 118 GLU B O 1
ATOM 3325 N N . LEU B 1 119 ? 3.676 -12.125 -27.016 1 93 119 LEU B N 1
ATOM 3326 C CA . LEU B 1 119 ? 3.961 -11.391 -25.797 1 93 119 LEU B CA 1
ATOM 3327 C C . LEU B 1 119 ? 3.672 -9.906 -25.953 1 93 119 LEU B C 1
ATOM 3329 O O . LEU B 1 119 ? 3.271 -9.234 -25 1 93 119 LEU B O 1
ATOM 3333 N N . ASP B 1 120 ? 3.904 -9.414 -27.156 1 93.31 120 ASP B N 1
ATOM 3334 C CA . ASP B 1 120 ? 3.592 -8.016 -27.422 1 93.31 120 ASP B CA 1
ATOM 3335 C C . ASP B 1 120 ? 2.104 -7.73 -27.234 1 93.31 120 ASP B C 1
ATOM 3337 O O . ASP B 1 120 ? 1.729 -6.684 -26.703 1 93.31 120 ASP B O 1
ATOM 3341 N N . LYS B 1 121 ? 1.287 -8.609 -27.609 1 89.19 121 LYS B N 1
ATOM 3342 C CA . LYS B 1 121 ? -0.156 -8.461 -27.453 1 89.19 121 LYS B CA 1
ATOM 3343 C C . LYS B 1 121 ? -0.534 -8.391 -25.969 1 89.19 121 LYS B C 1
ATOM 3345 O O . LYS B 1 121 ? -1.479 -7.695 -25.594 1 89.19 121 LYS B O 1
ATOM 3350 N N . LEU B 1 122 ? 0.266 -9.023 -25.219 1 85.56 122 LEU B N 1
ATOM 3351 C CA . LEU B 1 122 ? -0.048 -9.133 -23.812 1 85.56 122 LEU B CA 1
ATOM 3352 C C . LEU B 1 122 ? 0.591 -7.996 -23.016 1 85.56 122 LEU B C 1
ATOM 3354 O O . LEU B 1 122 ? -0.002 -7.488 -22.062 1 85.56 122 LEU B O 1
ATOM 3358 N N . LEU B 1 123 ? 1.814 -7.547 -23.422 1 89.12 123 LEU B N 1
ATOM 3359 C CA . LEU B 1 123 ? 2.627 -6.691 -22.562 1 89.12 123 LEU B CA 1
ATOM 3360 C C . LEU B 1 123 ? 2.965 -5.383 -23.266 1 89.12 123 LEU B C 1
ATOM 3362 O O . LEU B 1 123 ? 3.656 -4.527 -22.703 1 89.12 123 LEU B O 1
ATOM 3366 N N . GLU B 1 124 ? 2.529 -5.234 -24.469 1 87.81 124 GLU B N 1
ATOM 3367 C CA . GLU B 1 124 ? 2.746 -4.004 -25.234 1 87.81 124 GLU B CA 1
ATOM 3368 C C . GLU B 1 124 ? 4.23 -3.664 -25.312 1 87.81 124 GLU B C 1
ATOM 3370 O O . GLU B 1 124 ? 4.637 -2.555 -24.969 1 87.81 124 GLU B O 1
ATOM 3375 N N . LEU B 1 125 ? 4.949 -4.52 -25.969 1 93 125 LEU B N 1
ATOM 3376 C CA . LEU B 1 125 ? 6.406 -4.438 -25.984 1 93 125 LEU B CA 1
ATOM 3377 C C . LEU B 1 125 ? 6.887 -3.691 -27.234 1 93 125 LEU B C 1
ATOM 3379 O O . LEU B 1 125 ? 8.023 -3.213 -27.266 1 93 125 LEU B O 1
ATOM 3383 N N . LYS B 1 126 ? 6.105 -3.592 -28.203 1 92.19 126 LYS B N 1
ATOM 3384 C CA . LYS B 1 126 ? 6.496 -3.209 -29.562 1 92.19 126 LYS B CA 1
ATOM 3385 C C . LYS B 1 126 ? 7.285 -1.903 -29.562 1 92.19 126 LYS B C 1
ATOM 3387 O O . LYS B 1 126 ? 8.375 -1.829 -30.125 1 92.19 126 LYS B O 1
ATOM 3392 N N . LEU B 1 127 ? 6.836 -0.927 -28.812 1 91.69 127 LEU B N 1
ATOM 3393 C CA . LEU B 1 127 ? 7.441 0.399 -28.844 1 91.69 127 LEU B CA 1
ATOM 3394 C C . LEU B 1 127 ? 8.703 0.443 -27.984 1 91.69 127 LEU B C 1
ATOM 3396 O O . LEU B 1 127 ? 9.469 1.406 -28.047 1 91.69 127 LEU B O 1
ATOM 3400 N N . LEU B 1 128 ? 8.984 -0.624 -27.281 1 95.38 128 LEU B N 1
ATOM 3401 C CA . LEU B 1 128 ? 10.094 -0.606 -26.328 1 95.38 128 LEU B CA 1
ATOM 3402 C C . LEU B 1 128 ? 11.258 -1.442 -26.844 1 95.38 128 LEU B C 1
ATOM 3404 O O . LEU B 1 128 ? 12.375 -1.35 -26.328 1 95.38 128 LEU B O 1
ATOM 3408 N N . LEU B 1 129 ? 11.078 -2.154 -27.875 1 96.75 129 LEU B N 1
ATOM 3409 C CA . LEU B 1 129 ? 11.992 -3.213 -28.281 1 96.75 129 LEU B CA 1
ATOM 3410 C C . LEU B 1 129 ? 13.367 -2.643 -28.625 1 96.75 129 LEU B C 1
ATOM 3412 O O . LEU B 1 129 ? 14.391 -3.244 -28.297 1 96.75 129 LEU B O 1
ATOM 3416 N N . LYS B 1 130 ? 13.398 -1.484 -29.172 1 96.56 130 LYS B N 1
ATOM 3417 C CA . LYS B 1 130 ? 14.656 -0.934 -29.656 1 96.56 130 LYS B CA 1
ATOM 3418 C C . LYS B 1 130 ? 15.328 -0.075 -28.578 1 96.56 130 LYS B C 1
ATOM 3420 O O . LYS B 1 130 ? 16.5 0.297 -28.719 1 96.56 130 LYS B O 1
ATOM 3425 N N . ARG B 1 131 ? 14.656 0.154 -27.547 1 96.31 131 ARG B N 1
ATOM 3426 C CA . ARG B 1 131 ? 15.195 1.008 -26.5 1 96.31 131 ARG B CA 1
ATOM 3427 C C . ARG B 1 131 ? 16.141 0.229 -25.594 1 96.31 131 ARG B C 1
ATOM 3429 O O . ARG B 1 131 ? 15.938 -0.966 -25.359 1 96.31 131 ARG B O 1
ATOM 3436 N N . SER B 1 132 ? 17.125 0.996 -25.141 1 96.94 132 SER B N 1
ATOM 3437 C CA . SER B 1 132 ? 17.969 0.397 -24.109 1 96.94 132 SER B CA 1
ATOM 3438 C C . SER B 1 132 ? 17.203 0.257 -22.797 1 96.94 132 SER B C 1
ATOM 3440 O O . SER B 1 132 ? 16.453 1.149 -22.406 1 96.94 132 SER B O 1
ATOM 3442 N N . VAL B 1 133 ? 17.469 -0.777 -22.031 1 96.06 133 VAL B N 1
ATOM 3443 C CA . VAL B 1 133 ? 16.75 -1.082 -20.797 1 96.06 133 VAL B CA 1
ATOM 3444 C C . VAL B 1 133 ? 17.016 0.009 -19.766 1 96.06 133 VAL B C 1
ATOM 3446 O O . VAL B 1 133 ? 16.125 0.374 -18.984 1 96.06 133 VAL B O 1
ATOM 3449 N N . GLY B 1 134 ? 18.219 0.472 -19.719 1 93.81 134 GLY B N 1
ATOM 3450 C CA . GLY B 1 134 ? 18.594 1.498 -18.766 1 93.81 134 GLY B CA 1
ATOM 3451 C C . GLY B 1 134 ? 17.781 2.766 -18.891 1 93.81 134 GLY B C 1
ATOM 3452 O O . GLY B 1 134 ? 17.719 3.566 -17.953 1 93.81 134 GLY B O 1
ATOM 3453 N N . LYS B 1 135 ? 17.109 2.984 -20 1 91.88 135 LYS B N 1
ATOM 3454 C CA . LYS B 1 135 ? 16.359 4.207 -20.266 1 91.88 135 LYS B CA 1
ATOM 3455 C C . LYS B 1 135 ? 14.875 4.008 -20 1 91.88 135 LYS B C 1
ATOM 3457 O O . LYS B 1 135 ? 14.078 4.934 -20.172 1 91.88 135 LYS B O 1
ATOM 3462 N N . LEU B 1 136 ? 14.539 2.859 -19.594 1 91.81 136 LEU B N 1
ATOM 3463 C CA . LEU B 1 136 ? 13.133 2.545 -19.359 1 91.81 136 LEU B CA 1
ATOM 3464 C C . LEU B 1 136 ? 12.68 3.043 -18 1 91.81 136 LEU B C 1
ATOM 3466 O O . LEU B 1 136 ? 13.484 3.102 -17.062 1 91.81 136 LEU B O 1
ATOM 3470 N N . SER B 1 137 ? 11.375 3.396 -17.938 1 80.75 137 SER B N 1
ATOM 3471 C CA . SER B 1 137 ? 10.773 3.639 -16.641 1 80.75 137 SER B CA 1
ATOM 3472 C C . SER B 1 137 ? 10.672 2.348 -15.828 1 80.75 137 SER B C 1
ATOM 3474 O O . SER B 1 137 ? 10.836 1.254 -16.375 1 80.75 137 SER B O 1
ATOM 3476 N N . GLY B 1 138 ? 10.438 2.475 -14.531 1 82.94 138 GLY B N 1
ATOM 3477 C CA . GLY B 1 138 ? 10.266 1.308 -13.672 1 82.94 138 GLY B CA 1
ATOM 3478 C C . GLY B 1 138 ? 9.164 0.376 -14.148 1 82.94 138 GLY B C 1
ATOM 3479 O O . GLY B 1 138 ? 9.352 -0.842 -14.18 1 82.94 138 GLY B O 1
ATOM 3480 N N . GLY B 1 139 ? 8.047 0.975 -14.547 1 83.94 139 GLY B N 1
ATOM 3481 C CA . GLY B 1 139 ? 6.938 0.177 -15.039 1 83.94 139 GLY B CA 1
ATOM 3482 C C . GLY B 1 139 ? 7.246 -0.53 -16.344 1 83.94 139 GLY B C 1
ATOM 3483 O O . GLY B 1 139 ? 6.875 -1.691 -16.531 1 83.94 139 GLY B O 1
ATOM 3484 N N . GLN B 1 140 ? 7.883 0.199 -17.219 1 86.75 140 GLN B N 1
ATOM 3485 C CA . GLN B 1 140 ? 8.305 -0.416 -18.484 1 86.75 140 GLN B CA 1
ATOM 3486 C C . GLN B 1 140 ? 9.273 -1.57 -18.234 1 86.75 140 GLN B C 1
ATOM 3488 O O . GLN B 1 140 ? 9.117 -2.65 -18.797 1 86.75 140 GLN B O 1
ATOM 3493 N N . ARG B 1 141 ? 10.156 -1.333 -17.406 1 93.12 141 ARG B N 1
ATOM 3494 C CA . ARG B 1 141 ? 11.141 -2.355 -17.078 1 93.12 141 ARG B CA 1
ATOM 3495 C C . ARG B 1 141 ? 10.477 -3.59 -16.484 1 93.12 141 ARG B C 1
ATOM 3497 O O . ARG B 1 141 ? 10.844 -4.723 -16.812 1 93.12 141 ARG B O 1
ATOM 3504 N N . ARG B 1 142 ? 9.523 -3.371 -15.703 1 91.06 142 ARG B N 1
ATOM 3505 C CA . ARG B 1 142 ? 8.828 -4.484 -15.078 1 91.06 142 ARG B CA 1
ATOM 3506 C C . ARG B 1 142 ? 8.094 -5.332 -16.109 1 91.06 142 ARG B C 1
ATOM 3508 O O . ARG B 1 142 ? 8.078 -6.559 -16.016 1 91.06 142 ARG B O 1
ATOM 3515 N N . ARG B 1 143 ? 7.543 -4.73 -17.047 1 89.69 143 ARG B N 1
ATOM 3516 C CA . ARG B 1 143 ? 6.883 -5.449 -18.141 1 89.69 143 ARG B CA 1
ATOM 3517 C C . ARG B 1 143 ? 7.875 -6.336 -18.891 1 89.69 143 ARG B C 1
ATOM 3519 O O . ARG B 1 143 ? 7.555 -7.477 -19.234 1 89.69 143 ARG B O 1
ATOM 3526 N N . ILE B 1 144 ? 9.055 -5.762 -19.094 1 95.5 144 ILE B N 1
ATOM 3527 C CA . ILE B 1 144 ? 10.078 -6.531 -19.781 1 95.5 144 ILE B CA 1
ATOM 3528 C C . ILE B 1 144 ? 10.555 -7.68 -18.891 1 95.5 144 ILE B C 1
ATOM 3530 O O . ILE B 1 144 ? 10.812 -8.781 -19.375 1 95.5 144 ILE B O 1
ATOM 3534 N N . ASP B 1 145 ? 10.656 -7.402 -17.594 1 96.31 145 ASP B N 1
ATOM 3535 C CA . ASP B 1 145 ? 11.008 -8.461 -16.656 1 96.31 145 ASP B CA 1
ATOM 3536 C C . ASP B 1 145 ? 10.047 -9.641 -16.766 1 96.31 145 ASP B C 1
ATOM 3538 O O . ASP B 1 145 ? 10.469 -10.797 -16.797 1 96.31 145 ASP B O 1
ATOM 3542 N N . ILE B 1 146 ? 8.797 -9.328 -16.859 1 94.06 146 ILE B N 1
ATOM 3543 C CA . ILE B 1 146 ? 7.77 -10.367 -16.953 1 94.06 146 ILE B CA 1
ATOM 3544 C C . ILE B 1 146 ? 7.891 -11.094 -18.281 1 94.06 146 ILE B C 1
ATOM 3546 O O . ILE B 1 146 ? 7.855 -12.328 -18.328 1 94.06 146 ILE B O 1
ATOM 3550 N N . ALA B 1 147 ? 8.039 -10.336 -19.344 1 95.38 147 ALA B N 1
ATOM 3551 C CA . ALA B 1 147 ? 8.211 -10.945 -20.656 1 95.38 147 ALA B CA 1
ATOM 3552 C C . ALA B 1 147 ? 9.375 -11.93 -20.656 1 95.38 147 ALA B C 1
ATOM 3554 O O . ALA B 1 147 ? 9.242 -13.055 -21.156 1 95.38 147 ALA B O 1
ATOM 3555 N N . ARG B 1 148 ? 10.398 -11.477 -20.125 1 97 148 ARG B N 1
ATOM 3556 C CA . ARG B 1 148 ? 11.594 -12.312 -20.062 1 97 148 ARG B CA 1
ATOM 3557 C C . ARG B 1 148 ? 11.328 -13.586 -19.266 1 97 148 ARG B C 1
ATOM 3559 O O . ARG B 1 148 ? 11.773 -14.672 -19.641 1 97 148 ARG B O 1
ATOM 3566 N N . ALA B 1 149 ? 10.594 -13.422 -18.219 1 96.62 149 ALA B N 1
ATOM 3567 C CA . ALA B 1 149 ? 10.344 -14.531 -17.312 1 96.62 149 ALA B CA 1
ATOM 3568 C C . ALA B 1 149 ? 9.422 -15.57 -17.953 1 96.62 149 ALA B C 1
ATOM 3570 O O . ALA B 1 149 ? 9.477 -16.75 -17.594 1 96.62 149 ALA B O 1
ATOM 3571 N N . ILE B 1 150 ? 8.625 -15.172 -18.922 1 95.69 150 ILE B N 1
ATOM 3572 C CA . ILE B 1 150 ? 7.625 -16.109 -19.422 1 95.69 150 ILE B CA 1
ATOM 3573 C C . ILE B 1 150 ? 7.891 -16.438 -20.891 1 95.69 150 ILE B C 1
ATOM 3575 O O . ILE B 1 150 ? 7.059 -17.062 -21.547 1 95.69 150 ILE B O 1
ATOM 3579 N N . PHE B 1 151 ? 9 -16.031 -21.375 1 96.56 151 PHE B N 1
ATOM 3580 C CA . PHE B 1 151 ? 9.273 -16.203 -22.797 1 96.56 151 PHE B CA 1
ATOM 3581 C C . PHE B 1 151 ? 9.219 -17.672 -23.172 1 96.56 151 PHE B C 1
ATOM 3583 O O . PHE B 1 151 ? 8.758 -18.016 -24.266 1 96.56 151 PHE B O 1
ATOM 3590 N N . HIS B 1 152 ? 9.703 -18.562 -22.328 1 96.31 152 HIS B N 1
ATOM 3591 C CA . HIS B 1 152 ? 9.781 -19.984 -22.609 1 96.31 152 HIS B CA 1
ATOM 3592 C C . HIS B 1 152 ? 8.508 -20.703 -22.188 1 96.31 152 HIS B C 1
ATOM 3594 O O . HIS B 1 152 ? 8.484 -21.938 -22.109 1 96.31 152 HIS B O 1
ATOM 3600 N N . GLN B 1 153 ? 7.523 -19.984 -21.812 1 94.25 153 GLN B N 1
ATOM 3601 C CA . GLN B 1 153 ? 6.18 -20.484 -21.531 1 94.25 153 GLN B CA 1
ATOM 3602 C C . GLN B 1 153 ? 6.188 -21.422 -20.328 1 94.25 153 GLN B C 1
ATOM 3604 O O . GLN B 1 153 ? 5.754 -22.578 -20.438 1 94.25 153 GLN B O 1
ATOM 3609 N N . PRO B 1 154 ? 6.578 -20.953 -19.203 1 96.5 154 PRO B N 1
ATOM 3610 C CA . PRO B 1 154 ? 6.582 -21.766 -17.984 1 96.5 154 PRO B CA 1
ATOM 3611 C C . PRO B 1 154 ? 5.176 -22.047 -17.469 1 96.5 154 PRO B C 1
ATOM 3613 O O . PRO B 1 154 ? 4.203 -21.453 -17.938 1 96.5 154 PRO B O 1
ATOM 3616 N N . GLN B 1 155 ? 5.148 -23.031 -16.5 1 95.75 155 GLN B N 1
ATOM 3617 C CA . GLN B 1 155 ? 3.889 -23.375 -15.859 1 95.75 155 GLN B CA 1
ATOM 3618 C C . GLN B 1 155 ? 3.771 -22.719 -14.484 1 95.75 155 GLN B C 1
ATOM 3620 O O . GLN B 1 155 ? 2.68 -22.641 -13.922 1 95.75 155 GLN B O 1
ATOM 3625 N N . LEU B 1 156 ? 4.871 -22.359 -14.016 1 97.94 156 LEU B N 1
ATOM 3626 C CA . LEU B 1 156 ? 4.961 -21.672 -12.727 1 97.94 156 LEU B CA 1
ATOM 3627 C C . LEU B 1 156 ? 5.695 -20.344 -12.859 1 97.94 156 LEU B C 1
ATOM 3629 O O . LEU B 1 156 ? 6.777 -20.281 -13.453 1 97.94 156 LEU B O 1
ATOM 3633 N N . LEU B 1 157 ? 5.059 -19.312 -12.406 1 97.94 157 LEU B N 1
ATOM 3634 C CA . LEU B 1 157 ? 5.656 -17.984 -12.383 1 97.94 157 LEU B CA 1
ATOM 3635 C C . LEU B 1 157 ? 5.809 -17.484 -10.945 1 97.94 157 LEU B C 1
ATOM 3637 O O . LEU B 1 157 ? 4.82 -17.359 -10.219 1 97.94 157 LEU B O 1
ATOM 3641 N N . ILE B 1 158 ? 7.039 -17.234 -10.531 1 98 158 ILE B N 1
ATOM 3642 C CA . ILE B 1 158 ? 7.324 -16.641 -9.227 1 98 158 ILE B CA 1
ATOM 3643 C C . ILE B 1 158 ? 7.539 -15.133 -9.375 1 98 158 ILE B C 1
ATOM 3645 O O . ILE B 1 158 ? 8.344 -14.695 -10.195 1 98 158 ILE B O 1
ATOM 3649 N N . LEU B 1 159 ? 6.758 -14.406 -8.633 1 96.38 159 LEU B N 1
ATOM 3650 C CA . LEU B 1 159 ? 6.859 -12.953 -8.609 1 96.38 159 LEU B CA 1
ATOM 3651 C C . LEU B 1 159 ? 7.285 -12.453 -7.234 1 96.38 159 LEU B C 1
ATOM 3653 O O . LEU B 1 159 ? 6.508 -12.523 -6.277 1 96.38 159 LEU B O 1
ATOM 3657 N N . ASP B 1 160 ? 8.445 -11.961 -7.207 1 94.62 160 ASP B N 1
ATOM 3658 C CA . ASP B 1 160 ? 8.969 -11.445 -5.945 1 94.62 160 ASP B CA 1
ATOM 3659 C C . ASP B 1 160 ? 8.727 -9.945 -5.824 1 94.62 160 ASP B C 1
ATOM 3661 O O . ASP B 1 160 ? 9.523 -9.141 -6.305 1 94.62 160 ASP B O 1
ATOM 3665 N N . GLU B 1 161 ? 7.602 -9.562 -5.176 1 90.94 161 GLU B N 1
ATOM 3666 C CA . GLU B 1 161 ? 7.184 -8.18 -4.957 1 90.94 161 GLU B CA 1
ATOM 3667 C C . GLU B 1 161 ? 7.125 -7.406 -6.27 1 90.94 161 GLU B C 1
ATOM 3669 O O . GLU B 1 161 ? 7.723 -6.332 -6.387 1 90.94 161 GLU B O 1
ATOM 3674 N N . PRO B 1 162 ? 6.301 -7.832 -7.156 1 90.19 162 PRO B N 1
ATOM 3675 C CA . PRO B 1 162 ? 6.359 -7.348 -8.539 1 90.19 162 PRO B CA 1
ATOM 3676 C C . PRO B 1 162 ? 5.855 -5.914 -8.68 1 90.19 162 PRO B C 1
ATOM 3678 O O . PRO B 1 162 ? 6.164 -5.242 -9.664 1 90.19 162 PRO B O 1
ATOM 3681 N N . THR B 1 163 ? 5.078 -5.484 -7.727 1 86.81 163 THR B N 1
ATOM 3682 C CA . THR B 1 163 ? 4.457 -4.18 -7.941 1 86.81 163 THR B CA 1
ATOM 3683 C C . THR B 1 163 ? 5.094 -3.125 -7.043 1 86.81 163 THR B C 1
ATOM 3685 O O . THR B 1 163 ? 4.652 -1.974 -7.02 1 86.81 163 THR B O 1
ATOM 3688 N N . THR B 1 164 ? 6.062 -3.508 -6.316 1 78.88 164 THR B N 1
ATOM 3689 C CA . THR B 1 164 ? 6.73 -2.557 -5.438 1 78.88 164 THR B CA 1
ATOM 3690 C C . THR B 1 164 ? 7.277 -1.374 -6.234 1 78.88 164 THR B C 1
ATOM 3692 O O . THR B 1 164 ? 7.914 -1.56 -7.27 1 78.88 164 THR B O 1
ATOM 3695 N N . GLY B 1 165 ? 6.957 -0.201 -5.816 1 72.5 165 GLY B N 1
ATOM 3696 C CA . GLY B 1 165 ? 7.508 1 -6.426 1 72.5 165 GLY B CA 1
ATOM 3697 C C . GLY B 1 165 ? 6.793 1.402 -7.699 1 72.5 165 GLY B C 1
ATOM 3698 O O . GLY B 1 165 ? 7.191 2.361 -8.367 1 72.5 165 GLY B O 1
ATOM 3699 N N . LEU B 1 166 ? 5.727 0.655 -8.039 1 79.94 166 LEU B N 1
ATOM 3700 C CA . LEU B 1 166 ? 5.02 0.955 -9.281 1 79.94 166 LEU B CA 1
ATOM 3701 C C . LEU B 1 166 ? 3.822 1.863 -9.016 1 79.94 166 LEU B C 1
ATOM 3703 O O . LEU B 1 166 ? 3.211 1.799 -7.949 1 79.94 166 LEU B O 1
ATOM 3707 N N . ASP B 1 167 ? 3.51 2.66 -10.016 1 76.62 167 ASP B N 1
ATOM 3708 C CA . ASP B 1 167 ? 2.312 3.494 -9.938 1 76.62 167 ASP B CA 1
ATOM 3709 C C . ASP B 1 167 ? 1.052 2.67 -10.188 1 76.62 167 ASP B C 1
ATOM 3711 O O . ASP B 1 167 ? 1.129 1.539 -10.672 1 76.62 167 ASP B O 1
ATOM 3715 N N . PRO B 1 168 ? -0.107 3.215 -9.875 1 79.38 168 PRO B N 1
ATOM 3716 C CA . PRO B 1 168 ? -1.36 2.461 -9.961 1 79.38 168 PRO B CA 1
ATOM 3717 C C . PRO B 1 168 ? -1.646 1.938 -11.359 1 79.38 168 PRO B C 1
ATOM 3719 O O . PRO B 1 168 ? -2.129 0.812 -11.523 1 79.38 168 PRO B O 1
ATOM 3722 N N . GLN B 1 169 ? -1.318 2.74 -12.305 1 78.12 169 GLN B N 1
ATOM 3723 C CA . GLN B 1 169 ? -1.588 2.316 -13.672 1 78.12 169 GLN B CA 1
ATOM 3724 C C . GLN B 1 169 ? -0.738 1.106 -14.055 1 78.12 169 GLN B C 1
ATOM 3726 O O . GLN B 1 169 ? -1.248 0.134 -14.617 1 78.12 169 GLN B O 1
ATOM 3731 N N . THR B 1 170 ? 0.5 1.235 -13.758 1 80.31 170 THR B N 1
ATOM 3732 C CA . THR B 1 170 ? 1.416 0.145 -14.078 1 80.31 170 THR B CA 1
ATOM 3733 C C . THR B 1 170 ? 1.065 -1.105 -13.273 1 80.31 170 THR B C 1
ATOM 3735 O O . THR B 1 170 ? 1.1 -2.219 -13.805 1 80.31 170 THR B O 1
ATOM 3738 N N . ARG B 1 171 ? 0.736 -0.892 -12.062 1 85.56 171 ARG B N 1
ATOM 3739 C CA . ARG B 1 171 ? 0.318 -2.016 -11.227 1 85.56 171 ARG B CA 1
ATOM 3740 C C . ARG B 1 171 ? -0.875 -2.738 -11.844 1 85.56 171 ARG B C 1
ATOM 3742 O O . ARG B 1 171 ? -0.881 -3.967 -11.938 1 85.56 171 ARG B O 1
ATOM 3749 N N . LYS B 1 172 ? -1.852 -1.994 -12.203 1 84.44 172 LYS B N 1
ATOM 3750 C CA . LYS B 1 172 ? -3.043 -2.57 -12.812 1 84.44 172 LYS B CA 1
ATOM 3751 C C . LYS B 1 172 ? -2.688 -3.363 -14.07 1 84.44 172 LYS B C 1
ATOM 3753 O O . LYS B 1 172 ? -3.244 -4.438 -14.312 1 84.44 172 LYS B O 1
ATOM 3758 N N . SER B 1 173 ? -1.771 -2.809 -14.828 1 83.06 173 SER B N 1
ATOM 3759 C CA . SER B 1 173 ? -1.339 -3.488 -16.047 1 83.06 173 SER B CA 1
ATOM 3760 C C . SER B 1 173 ? -0.669 -4.82 -15.727 1 83.06 173 SER B C 1
ATOM 3762 O O . SER B 1 173 ? -0.911 -5.82 -16.406 1 83.06 173 SER B O 1
ATOM 3764 N N . VAL B 1 174 ? 0.154 -4.816 -14.719 1 85.81 174 VAL B N 1
ATOM 3765 C CA . VAL B 1 174 ? 0.835 -6.035 -14.305 1 85.81 174 VAL B CA 1
ATOM 3766 C C . VAL B 1 174 ? -0.193 -7.078 -13.875 1 85.81 174 VAL B C 1
ATOM 3768 O O . VAL B 1 174 ? -0.127 -8.234 -14.297 1 85.81 174 VAL B O 1
ATOM 3771 N N . TRP B 1 175 ? -1.133 -6.699 -13.172 1 88.38 175 TRP B N 1
ATOM 3772 C CA . TRP B 1 175 ? -2.15 -7.617 -12.672 1 88.38 175 TRP B CA 1
ATOM 3773 C C . TRP B 1 175 ? -3.018 -8.141 -13.812 1 88.38 175 TRP B C 1
ATOM 3775 O O . TRP B 1 175 ? -3.449 -9.297 -13.789 1 88.38 175 TRP B O 1
ATOM 3785 N N . ARG B 1 176 ? -3.264 -7.273 -14.711 1 86.19 176 ARG B N 1
ATOM 3786 C CA . ARG B 1 176 ? -4 -7.711 -15.891 1 86.19 176 ARG B CA 1
ATOM 3787 C C . ARG B 1 176 ? -3.26 -8.828 -16.609 1 86.19 176 ARG B C 1
ATOM 3789 O O . ARG B 1 176 ? -3.861 -9.836 -16.984 1 86.19 176 ARG B O 1
ATOM 3796 N N . VAL B 1 177 ? -2.039 -8.617 -16.766 1 86.56 177 VAL B N 1
ATOM 3797 C CA . VAL B 1 177 ? -1.218 -9.617 -17.453 1 86.56 177 VAL B CA 1
ATOM 3798 C C . VAL B 1 177 ? -1.239 -10.922 -16.672 1 86.56 177 VAL B C 1
ATOM 3800 O O . VAL B 1 177 ? -1.435 -12 -17.25 1 86.56 177 VAL B O 1
ATOM 3803 N N . ILE B 1 178 ? -1.072 -10.812 -15.406 1 89.69 178 ILE B N 1
ATOM 3804 C CA . ILE B 1 178 ? -1.099 -12 -14.555 1 89.69 178 ILE B CA 1
ATOM 3805 C C . ILE B 1 178 ? -2.449 -12.695 -14.68 1 89.69 178 ILE B C 1
ATOM 3807 O O . ILE B 1 178 ? -2.51 -13.922 -14.828 1 89.69 178 ILE B O 1
ATOM 3811 N N . GLY B 1 179 ? -3.467 -11.922 -14.672 1 89.25 179 GLY B N 1
ATOM 3812 C CA . GLY B 1 179 ? -4.801 -12.477 -14.836 1 89.25 179 GLY B CA 1
ATOM 3813 C C . GLY B 1 179 ? -4.98 -13.203 -16.156 1 89.25 179 GLY B C 1
ATOM 3814 O O . GLY B 1 179 ? -5.543 -14.305 -16.188 1 89.25 179 GLY B O 1
ATOM 3815 N N . GLU B 1 180 ? -4.504 -12.609 -17.203 1 87.81 180 GLU B N 1
ATOM 3816 C CA . GLU B 1 180 ? -4.609 -13.211 -18.531 1 87.81 180 GLU B CA 1
ATOM 3817 C C . GLU B 1 180 ? -3.822 -14.516 -18.609 1 87.81 180 GLU B C 1
ATOM 3819 O O . GLU B 1 180 ? -4.285 -15.492 -19.203 1 87.81 180 GLU B O 1
ATOM 3824 N N . LEU B 1 181 ? -2.721 -14.508 -18.062 1 89.5 181 LEU B N 1
ATOM 3825 C CA . LEU B 1 181 ? -1.895 -15.711 -18.062 1 89.5 181 LEU B CA 1
ATOM 3826 C C . LEU B 1 181 ? -2.584 -16.844 -17.312 1 89.5 181 LEU B C 1
ATOM 3828 O O . LEU B 1 181 ? -2.549 -18 -17.75 1 89.5 181 LEU B O 1
ATOM 3832 N N . ARG B 1 182 ? -3.18 -16.516 -16.25 1 91.62 182 ARG B N 1
ATOM 3833 C CA . ARG B 1 182 ? -3.893 -17.516 -15.477 1 91.62 182 ARG B CA 1
ATOM 3834 C C . ARG B 1 182 ? -5.109 -18.047 -16.234 1 91.62 182 ARG B C 1
ATOM 3836 O O . ARG B 1 182 ? -5.348 -19.25 -16.281 1 91.62 182 ARG B O 1
ATOM 3843 N N . LYS B 1 183 ? -5.84 -17.172 -16.812 1 87.94 183 LYS B N 1
ATOM 3844 C CA . LYS B 1 183 ? -7.078 -17.531 -17.5 1 87.94 183 LYS B CA 1
ATOM 3845 C C . LYS B 1 183 ? -6.793 -18.328 -18.766 1 87.94 183 LYS B C 1
ATOM 3847 O O . LYS B 1 183 ? -7.426 -19.359 -19.016 1 87.94 183 LYS B O 1
ATOM 3852 N N . LYS B 1 184 ? -5.812 -17.922 -19.516 1 88 184 LYS B N 1
ATOM 3853 C CA . LYS B 1 184 ? -5.586 -18.5 -20.844 1 88 184 LYS B CA 1
ATOM 3854 C C . LYS B 1 184 ? -4.621 -19.672 -20.781 1 88 184 LYS B C 1
ATOM 3856 O O . LYS B 1 184 ? -4.715 -20.609 -21.578 1 88 184 LYS B O 1
ATOM 3861 N N . LYS B 1 185 ? -3.717 -19.609 -19.828 1 89 185 LYS B N 1
ATOM 3862 C CA . LYS B 1 185 ? -2.664 -20.625 -19.828 1 89 185 LYS B CA 1
ATOM 3863 C C . LYS B 1 185 ? -2.688 -21.453 -18.562 1 89 185 LYS B C 1
ATOM 3865 O O . LYS B 1 185 ? -1.819 -22.297 -18.344 1 89 185 LYS B O 1
ATOM 3870 N N . HIS B 1 186 ? -3.576 -21.188 -17.688 1 92.38 186 HIS B N 1
ATOM 3871 C CA . HIS B 1 186 ? -3.672 -21.875 -16.406 1 92.38 186 HIS B CA 1
ATOM 3872 C C . HIS B 1 186 ? -2.365 -21.781 -15.625 1 92.38 186 HIS B C 1
ATOM 3874 O O . HIS B 1 186 ? -1.932 -22.766 -15.008 1 92.38 186 HIS B O 1
ATOM 3880 N N . MET B 1 187 ? -1.736 -20.688 -15.695 1 94.94 187 MET B N 1
ATOM 3881 C CA . MET B 1 187 ? -0.457 -20.406 -15.047 1 94.94 187 MET B CA 1
ATOM 3882 C C . MET B 1 187 ? -0.599 -20.422 -13.531 1 94.94 187 MET B C 1
ATOM 3884 O O . MET B 1 187 ? -1.565 -19.891 -12.984 1 94.94 187 MET B O 1
ATOM 3888 N N . THR B 1 188 ? 0.3 -21.203 -12.898 1 97.5 188 THR B N 1
ATOM 3889 C CA . THR B 1 188 ? 0.433 -21.078 -11.453 1 97.5 188 THR B CA 1
ATOM 3890 C C . THR B 1 188 ? 1.306 -19.891 -11.086 1 97.5 188 THR B C 1
ATOM 3892 O O . THR B 1 188 ? 2.369 -19.688 -11.68 1 97.5 188 THR B O 1
ATOM 3895 N N . VAL B 1 189 ? 0.816 -19.062 -10.141 1 97.31 189 VAL B N 1
ATOM 3896 C CA . VAL B 1 189 ? 1.567 -17.859 -9.773 1 97.31 189 VAL B CA 1
ATOM 3897 C C . VAL B 1 189 ? 1.864 -17.891 -8.273 1 97.31 189 VAL B C 1
ATOM 3899 O O . VAL B 1 189 ? 0.957 -18.062 -7.453 1 97.31 189 VAL B O 1
ATOM 3902 N N . PHE B 1 190 ? 3.137 -17.812 -7.938 1 97.94 190 PHE B N 1
ATOM 3903 C CA . PHE B 1 190 ? 3.615 -17.641 -6.574 1 97.94 190 PHE B CA 1
ATOM 3904 C C . PHE B 1 190 ? 4.086 -16.203 -6.348 1 97.94 190 PHE B C 1
ATOM 3906 O O . PHE B 1 190 ? 5.156 -15.82 -6.82 1 97.94 190 PHE B O 1
ATOM 3913 N N . LEU B 1 191 ? 3.289 -15.484 -5.559 1 96.38 191 LEU B N 1
ATOM 3914 C CA . LEU B 1 191 ? 3.516 -14.055 -5.371 1 96.38 191 LEU B CA 1
ATOM 3915 C C . LEU B 1 191 ? 3.969 -13.758 -3.945 1 96.38 191 LEU B C 1
ATOM 3917 O O . LEU B 1 191 ? 3.336 -14.203 -2.984 1 96.38 191 LEU B O 1
ATOM 3921 N N . THR B 1 192 ? 5.105 -13.148 -3.814 1 95.56 192 THR B N 1
ATOM 3922 C CA . THR B 1 192 ? 5.445 -12.578 -2.516 1 95.56 192 THR B CA 1
ATOM 3923 C C . THR B 1 192 ? 5.094 -11.094 -2.467 1 95.56 192 THR B C 1
ATOM 3925 O O . THR B 1 192 ? 5.246 -10.375 -3.461 1 95.56 192 THR B O 1
ATOM 3928 N N . THR B 1 193 ? 4.602 -10.656 -1.372 1 91.12 193 THR B N 1
ATOM 3929 C CA . THR B 1 193 ? 4.273 -9.242 -1.222 1 91.12 193 THR B CA 1
ATOM 3930 C C . THR B 1 193 ? 4.184 -8.867 0.254 1 91.12 193 THR B C 1
ATOM 3932 O O . THR B 1 193 ? 3.902 -9.719 1.103 1 91.12 193 THR B O 1
ATOM 3935 N N . HIS B 1 194 ? 4.461 -7.641 0.483 1 84.94 194 HIS B N 1
ATOM 3936 C CA . HIS B 1 194 ? 4.172 -7.066 1.793 1 84.94 194 HIS B CA 1
ATOM 3937 C C . HIS B 1 194 ? 2.957 -6.145 1.733 1 84.94 194 HIS B C 1
ATOM 3939 O O . HIS B 1 194 ? 2.584 -5.535 2.738 1 84.94 194 HIS B O 1
ATOM 3945 N N . TYR B 1 195 ? 2.373 -6.062 0.606 1 80.88 195 TYR B N 1
ATOM 3946 C CA . TYR B 1 195 ? 1.165 -5.266 0.43 1 80.88 195 TYR B CA 1
ATOM 3947 C C . TYR B 1 195 ? -0.084 -6.121 0.607 1 80.88 195 TYR B C 1
ATOM 3949 O O . TYR B 1 195 ? -0.401 -6.953 -0.246 1 80.88 195 TYR B O 1
ATOM 3957 N N . MET B 1 196 ? -0.813 -5.758 1.556 1 81.69 196 MET B N 1
ATOM 3958 C CA . MET B 1 196 ? -1.958 -6.57 1.956 1 81.69 196 MET B CA 1
ATOM 3959 C C . MET B 1 196 ? -3.055 -6.527 0.897 1 81.69 196 MET B C 1
ATOM 3961 O O . MET B 1 196 ? -3.729 -7.527 0.653 1 81.69 196 MET B O 1
ATOM 3965 N N . GLU B 1 197 ? -3.148 -5.449 0.229 1 78.5 197 GLU B N 1
ATOM 3966 C CA . GLU B 1 197 ? -4.195 -5.293 -0.776 1 78.5 197 GLU B CA 1
ATOM 3967 C C . GLU B 1 197 ? -3.963 -6.219 -1.965 1 78.5 197 GLU B C 1
ATOM 3969 O O . GLU B 1 197 ? -4.918 -6.711 -2.572 1 78.5 197 GLU B O 1
ATOM 3974 N N . GLU B 1 198 ? -2.793 -6.531 -2.215 1 84.06 198 GLU B N 1
ATOM 3975 C CA . GLU B 1 198 ? -2.459 -7.422 -3.32 1 84.06 198 GLU B CA 1
ATOM 3976 C C . GLU B 1 198 ? -2.875 -8.859 -3.018 1 84.06 198 GLU B C 1
ATOM 3978 O O . GLU B 1 198 ? -3.168 -9.633 -3.93 1 84.06 198 GLU B O 1
ATOM 3983 N N . ALA B 1 199 ? -2.869 -9.164 -1.781 1 87.75 199 ALA B N 1
ATOM 3984 C CA . ALA B 1 199 ? -3.205 -10.516 -1.355 1 87.75 199 ALA B CA 1
ATOM 3985 C C . ALA B 1 199 ? -4.711 -10.75 -1.405 1 87.75 199 ALA B C 1
ATOM 3987 O O . ALA B 1 199 ? -5.168 -11.898 -1.401 1 87.75 199 ALA B O 1
ATOM 3988 N N . ALA B 1 200 ? -5.41 -9.664 -1.477 1 83.25 200 ALA B N 1
ATOM 3989 C CA . ALA B 1 200 ? -6.863 -9.766 -1.417 1 83.25 200 ALA B CA 1
ATOM 3990 C C . ALA B 1 200 ? -7.414 -10.484 -2.643 1 83.25 200 ALA B C 1
ATOM 3992 O O . ALA B 1 200 ? -8.461 -11.133 -2.57 1 83.25 200 ALA B O 1
ATOM 3993 N N . ASP B 1 201 ? -6.672 -10.516 -3.758 1 83.25 201 ASP B N 1
ATOM 3994 C CA . ASP B 1 201 ? -7.152 -11.109 -5 1 83.25 201 ASP B CA 1
ATOM 3995 C C . ASP B 1 201 ? -6.586 -12.516 -5.191 1 83.25 201 ASP B C 1
ATOM 3997 O O . ASP B 1 201 ? -6.887 -13.188 -6.184 1 83.25 201 ASP B O 1
ATOM 4001 N N . ALA B 1 202 ? -5.828 -12.953 -4.215 1 92.62 202 ALA B N 1
ATOM 4002 C CA . ALA B 1 202 ? -5.219 -14.273 -4.336 1 92.62 202 ALA B CA 1
ATOM 4003 C C . ALA B 1 202 ? -6.234 -15.375 -4.039 1 92.62 202 ALA B C 1
ATOM 4005 O O . ALA B 1 202 ? -7.25 -15.133 -3.383 1 92.62 202 ALA B O 1
ATOM 4006 N N . ASP B 1 203 ? -5.938 -16.562 -4.566 1 93.31 203 ASP B N 1
ATOM 4007 C CA . ASP B 1 203 ? -6.746 -17.734 -4.258 1 93.31 203 ASP B CA 1
ATOM 4008 C C . ASP B 1 203 ? -6.43 -18.281 -2.865 1 93.31 203 ASP B C 1
ATOM 4010 O O . ASP B 1 203 ? -7.309 -18.812 -2.184 1 93.31 203 ASP B O 1
ATOM 4014 N N . HIS B 1 204 ? -5.246 -18.203 -2.541 1 95.38 204 HIS B N 1
ATOM 4015 C CA . HIS B 1 204 ? -4.727 -18.688 -1.267 1 95.38 204 HIS B CA 1
ATOM 4016 C 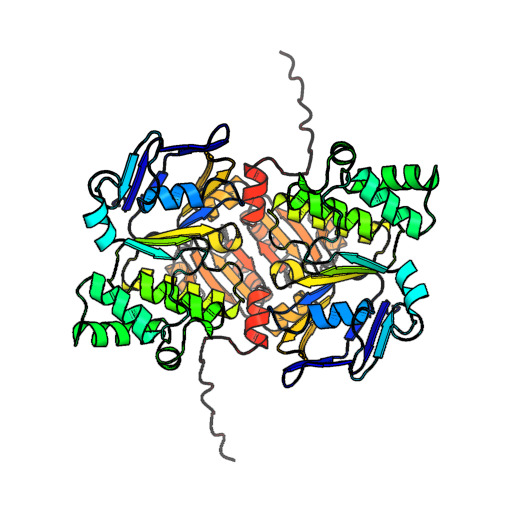C . HIS B 1 204 ? -3.617 -17.781 -0.747 1 95.38 204 HIS B C 1
ATOM 4018 O O . HIS B 1 204 ? -2.793 -17.297 -1.523 1 95.38 204 HIS B O 1
ATOM 4024 N N . VAL B 1 205 ? -3.684 -17.547 0.566 1 96.5 205 VAL B N 1
ATOM 4025 C CA . VAL B 1 205 ? -2.723 -16.656 1.2 1 96.5 205 VAL B CA 1
ATOM 4026 C C . VAL B 1 205 ? -2.055 -17.359 2.377 1 96.5 205 VAL B C 1
ATOM 4028 O O . VAL B 1 205 ? -2.709 -18.094 3.125 1 96.5 205 VAL B O 1
ATOM 4031 N N . VAL B 1 206 ? -0.782 -17.172 2.447 1 97.12 206 VAL B N 1
ATOM 4032 C CA . VAL B 1 206 ? -0.017 -17.531 3.637 1 97.12 206 VAL B CA 1
ATOM 4033 C C . VAL B 1 206 ? 0.609 -16.281 4.25 1 97.12 206 VAL B C 1
ATOM 4035 O O . VAL B 1 206 ? 1.225 -15.477 3.545 1 97.12 206 VAL B O 1
ATOM 4038 N N . ILE B 1 207 ? 0.437 -16.109 5.516 1 95.38 207 ILE B N 1
ATOM 4039 C CA . ILE B 1 207 ? 1.031 -14.992 6.23 1 95.38 207 ILE B CA 1
ATOM 4040 C C . ILE B 1 207 ? 2.25 -15.469 7.016 1 95.38 207 ILE B C 1
ATOM 4042 O O . ILE B 1 207 ? 2.137 -16.344 7.879 1 95.38 207 ILE B O 1
ATOM 4046 N N . LEU B 1 208 ? 3.344 -14.82 6.715 1 94.81 208 LEU B N 1
ATOM 4047 C CA . LEU B 1 208 ? 4.617 -15.188 7.328 1 94.81 208 LEU B CA 1
ATOM 4048 C C . LEU B 1 208 ? 5.043 -14.148 8.359 1 94.81 208 LEU B C 1
ATOM 4050 O O . LEU B 1 208 ? 4.871 -12.953 8.148 1 94.81 208 LEU B O 1
ATOM 4054 N N . ASP B 1 209 ? 5.609 -14.711 9.414 1 90.75 209 ASP B N 1
ATOM 4055 C CA . ASP B 1 209 ? 6.262 -13.875 10.422 1 90.75 209 ASP B CA 1
ATOM 4056 C C . ASP B 1 209 ? 7.469 -14.594 11.031 1 90.75 209 ASP B C 1
ATOM 4058 O O . ASP B 1 209 ? 7.336 -15.695 11.57 1 90.75 209 ASP B O 1
ATOM 4062 N N . GLU B 1 210 ? 8.602 -13.961 10.891 1 89.75 210 GLU B N 1
ATOM 4063 C CA . GLU B 1 210 ? 9.844 -14.484 11.445 1 89.75 210 GLU B CA 1
ATOM 4064 C C . GLU B 1 210 ? 10.086 -15.922 11 1 89.75 210 GLU B C 1
ATOM 4066 O O . GLU B 1 210 ? 10.375 -16.797 11.82 1 89.75 210 GLU B O 1
ATOM 4071 N N . GLY B 1 211 ? 9.797 -16.188 9.766 1 94.38 211 GLY B N 1
ATOM 4072 C CA . GLY B 1 211 ? 10.141 -17.453 9.141 1 94.38 211 GLY B CA 1
ATOM 4073 C C . GLY B 1 211 ? 9.109 -18.531 9.359 1 94.38 211 GLY B C 1
ATOM 4074 O O . GLY B 1 211 ? 9.305 -19.688 8.953 1 94.38 211 GLY B O 1
ATOM 4075 N N . ARG B 1 212 ? 7.996 -18.141 9.992 1 95.75 212 ARG B N 1
ATOM 4076 C CA . ARG B 1 212 ? 6.945 -19.109 10.289 1 95.75 212 ARG B CA 1
ATOM 4077 C C . ARG B 1 212 ? 5.609 -18.656 9.711 1 95.75 212 ARG B C 1
ATOM 4079 O O . ARG B 1 212 ? 5.363 -17.469 9.547 1 95.75 212 ARG B O 1
ATOM 4086 N N . ILE B 1 213 ? 4.809 -19.688 9.469 1 96.69 213 ILE B N 1
ATOM 4087 C CA . ILE B 1 213 ? 3.453 -19.391 9.023 1 96.69 213 ILE B CA 1
ATOM 4088 C C . ILE B 1 213 ? 2.566 -19.078 10.227 1 96.69 213 ILE B C 1
ATOM 4090 O O . ILE B 1 213 ? 2.461 -19.891 11.148 1 96.69 213 ILE B O 1
ATOM 4094 N N . LEU B 1 214 ? 1.933 -18 10.156 1 94.62 214 LEU B N 1
ATOM 4095 C CA . LEU B 1 214 ? 1.029 -17.609 11.234 1 94.62 214 LEU B CA 1
ATOM 4096 C C . LEU B 1 214 ? -0.413 -17.969 10.891 1 94.62 214 LEU B C 1
ATOM 4098 O O . LEU B 1 214 ? -1.209 -18.281 11.781 1 94.62 214 LEU B O 1
ATOM 4102 N N . ALA B 1 215 ? -0.769 -17.797 9.703 1 95.88 215 ALA B N 1
ATOM 4103 C CA . ALA B 1 215 ? -2.117 -18.094 9.219 1 95.88 215 ALA B CA 1
ATOM 4104 C C . ALA B 1 215 ? -2.113 -18.375 7.719 1 95.88 215 ALA B C 1
ATOM 4106 O O . ALA B 1 215 ? -1.227 -17.922 6.996 1 95.88 215 ALA B O 1
ATOM 4107 N N . GLU B 1 216 ? -3.055 -19.141 7.348 1 96.88 216 GLU B N 1
ATOM 4108 C CA . GLU B 1 216 ? -3.211 -19.438 5.926 1 96.88 216 GLU B CA 1
ATOM 4109 C C . GLU B 1 216 ? -4.672 -19.719 5.574 1 96.88 216 GLU B C 1
ATOM 4111 O O . GLU B 1 216 ? -5.457 -20.109 6.438 1 96.88 216 GLU B O 1
ATOM 4116 N N . GLY B 1 217 ? -5.074 -19.469 4.375 1 95.81 217 GLY B N 1
ATOM 4117 C CA . GLY B 1 217 ? -6.422 -19.656 3.869 1 95.81 217 GLY B CA 1
ATOM 4118 C C . GLY B 1 217 ? -6.762 -18.719 2.721 1 95.81 217 GLY B C 1
ATOM 4119 O O . GLY B 1 217 ? -5.883 -18.047 2.178 1 95.81 217 GLY B O 1
ATOM 4120 N N . THR B 1 218 ? -7.977 -18.781 2.307 1 94.19 218 THR B N 1
ATOM 4121 C CA . THR B 1 218 ? -8.43 -17.781 1.35 1 94.19 218 THR B CA 1
ATOM 4122 C C . THR B 1 218 ? -8.57 -16.422 2.021 1 94.19 218 THR B C 1
ATOM 4124 O O . THR B 1 218 ? -8.766 -16.344 3.234 1 94.19 218 THR B O 1
ATOM 4127 N N . PRO B 1 219 ? -8.453 -15.359 1.244 1 92.38 219 PRO B N 1
ATOM 4128 C CA . PRO B 1 219 ? -8.641 -14.031 1.834 1 92.38 219 PRO B CA 1
ATOM 4129 C C . PRO B 1 219 ? -9.969 -13.906 2.582 1 92.38 219 PRO B C 1
ATOM 4131 O O . PRO B 1 219 ? -10.008 -13.367 3.693 1 92.38 219 PRO B O 1
ATOM 4134 N N . LEU B 1 220 ? -10.984 -14.469 2.051 1 91.06 220 LEU B N 1
ATOM 4135 C CA . LEU B 1 220 ? -12.289 -14.391 2.695 1 91.06 220 LEU B CA 1
ATOM 4136 C C . LEU B 1 220 ? -12.281 -15.133 4.027 1 91.06 220 LEU B C 1
ATOM 4138 O O . LEU B 1 220 ? -12.773 -14.617 5.035 1 91.06 220 LEU B O 1
ATOM 4142 N N . GLU B 1 221 ? -11.727 -16.281 4.004 1 93.19 221 GLU B N 1
ATOM 4143 C CA . GLU B 1 221 ? -11.633 -17.078 5.23 1 93.19 221 GLU B CA 1
ATOM 4144 C C . GLU B 1 221 ? -10.852 -16.328 6.309 1 93.19 221 GLU B C 1
ATOM 4146 O O . GL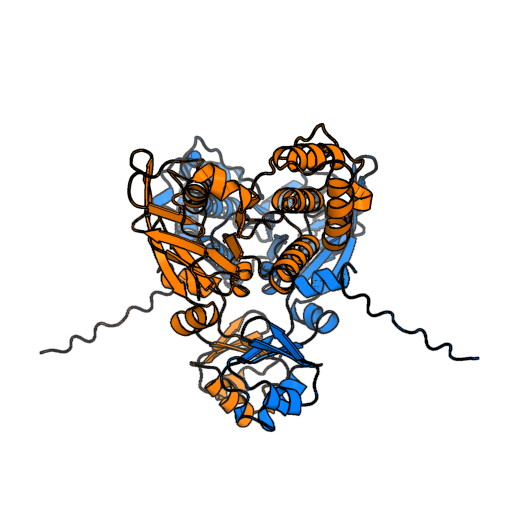U B 1 221 ? -11.258 -16.297 7.469 1 93.19 221 GLU B O 1
ATOM 4151 N N . LEU B 1 222 ? -9.797 -15.75 5.883 1 93.94 222 LEU B N 1
ATOM 4152 C CA . LEU B 1 222 ? -8.938 -15.039 6.82 1 93.94 222 LEU B CA 1
ATOM 4153 C C . LEU B 1 222 ? -9.641 -13.797 7.363 1 93.94 222 LEU B C 1
ATOM 4155 O O . LEU B 1 222 ? -9.57 -13.516 8.562 1 93.94 222 LEU B O 1
ATOM 4159 N N . LYS B 1 223 ? -10.281 -13.055 6.52 1 91.56 223 LYS B N 1
ATOM 4160 C CA . LYS B 1 223 ? -11.031 -11.883 6.957 1 91.56 223 LYS B CA 1
ATOM 4161 C C . LYS B 1 223 ? -12.141 -12.273 7.934 1 91.56 223 LYS B C 1
ATOM 4163 O O . LYS B 1 223 ? -12.312 -11.625 8.977 1 91.56 223 LYS B O 1
ATOM 4168 N N . ASN B 1 224 ? -12.828 -13.352 7.656 1 90.62 224 ASN B N 1
ATOM 4169 C CA . ASN B 1 224 ? -13.922 -13.789 8.516 1 90.62 224 ASN B CA 1
ATOM 4170 C C . ASN B 1 224 ? -13.414 -14.266 9.867 1 90.62 224 ASN B C 1
ATOM 4172 O O . ASN B 1 224 ? -14.062 -14.055 10.891 1 90.62 224 ASN B O 1
ATOM 4176 N N . ARG B 1 225 ? -12.297 -14.836 9.844 1 92 225 ARG B N 1
ATOM 4177 C CA . ARG B 1 225 ? -11.75 -15.438 11.055 1 92 225 ARG B CA 1
ATOM 4178 C C . ARG B 1 225 ? -11.109 -14.383 11.953 1 92 225 ARG B C 1
ATOM 4180 O O . ARG B 1 225 ? -11.195 -14.477 13.18 1 92 225 ARG B O 1
ATOM 4187 N N . TYR B 1 226 ? -10.523 -13.352 11.297 1 91.31 226 TYR B N 1
ATOM 4188 C CA . TYR B 1 226 ? -9.625 -12.531 12.094 1 91.31 226 TYR B CA 1
ATOM 4189 C C . TYR B 1 226 ? -10.109 -11.086 12.148 1 91.31 226 TYR B C 1
ATOM 4191 O O . TYR B 1 226 ? -9.547 -10.266 12.875 1 91.31 226 TYR B O 1
ATOM 4199 N N . THR B 1 227 ? -11.039 -10.75 11.383 1 89.25 227 THR B N 1
ATOM 4200 C CA . THR B 1 227 ? -11.523 -9.375 11.367 1 89.25 227 THR B CA 1
ATOM 4201 C C . THR B 1 227 ? -13.039 -9.336 11.539 1 89.25 227 THR B C 1
ATOM 4203 O O . THR B 1 227 ? -13.688 -10.383 11.648 1 89.25 227 THR B O 1
ATOM 4206 N N . GLY B 1 228 ? -13.578 -8.102 11.758 1 87.69 228 GLY B N 1
ATOM 4207 C CA . GLY B 1 228 ? -15.016 -7.879 11.805 1 87.69 228 GLY B CA 1
ATOM 4208 C C . GLY B 1 228 ? -15.523 -7.07 10.633 1 87.69 228 GLY B C 1
ATOM 4209 O O . GLY B 1 228 ? -14.75 -6.426 9.922 1 87.69 228 GLY B O 1
ATOM 4210 N N . ASP B 1 229 ? -16.812 -7.246 10.469 1 93.44 229 ASP B N 1
ATOM 4211 C CA . ASP B 1 229 ? -17.438 -6.461 9.406 1 93.44 229 ASP B CA 1
ATOM 4212 C C . ASP B 1 229 ? -17.766 -5.047 9.898 1 93.44 229 ASP B C 1
ATOM 4214 O O . ASP B 1 229 ? -18.047 -4.844 11.078 1 93.44 229 ASP B O 1
ATOM 4218 N N . THR B 1 230 ? -17.688 -4.125 8.984 1 95.25 230 THR B N 1
ATOM 4219 C CA . THR B 1 230 ? -17.922 -2.732 9.344 1 95.25 230 THR B CA 1
ATOM 4220 C C . THR B 1 230 ? -18.844 -2.061 8.336 1 95.25 230 THR B C 1
ATOM 4222 O O . THR B 1 230 ? -18.734 -2.289 7.133 1 95.25 230 THR B O 1
ATOM 4225 N N . ILE B 1 231 ? -19.734 -1.256 8.898 1 97 231 ILE B N 1
ATOM 4226 C CA . ILE B 1 231 ? -20.562 -0.38 8.086 1 97 231 ILE B CA 1
ATOM 4227 C C . ILE B 1 231 ? -20.109 1.066 8.234 1 97 231 ILE B C 1
ATOM 4229 O O . ILE B 1 231 ? -19.969 1.566 9.359 1 97 231 ILE B O 1
ATOM 4233 N N . THR B 1 232 ? -19.812 1.664 7.172 1 95.5 232 THR B N 1
ATOM 4234 C CA . THR B 1 232 ? -19.5 3.088 7.191 1 95.5 232 THR B CA 1
ATOM 4235 C C . THR B 1 232 ? -20.641 3.906 6.594 1 95.5 232 THR B C 1
ATOM 4237 O O . THR B 1 232 ? -21.031 3.689 5.445 1 95.5 232 THR B O 1
ATOM 4240 N N . LEU B 1 233 ? -21.188 4.824 7.363 1 96.81 233 LEU B N 1
ATOM 4241 C CA . LEU B 1 233 ? -22.266 5.699 6.926 1 96.81 233 LEU B CA 1
ATOM 4242 C C . LEU B 1 233 ? -21.766 7.117 6.688 1 96.81 233 LEU B C 1
ATOM 4244 O O . LEU B 1 233 ? -21.047 7.676 7.527 1 96.81 233 LEU B O 1
ATOM 4248 N N . TYR B 1 234 ? -22.141 7.535 5.512 1 94.19 234 TYR B N 1
ATOM 4249 C CA . TYR B 1 234 ? -21.797 8.914 5.195 1 94.19 234 TYR B CA 1
ATOM 4250 C C . TYR B 1 234 ? -23.016 9.82 5.32 1 94.19 234 TYR B C 1
ATOM 4252 O O . TYR B 1 234 ? -24.125 9.43 4.969 1 94.19 234 TYR B O 1
ATOM 4260 N N . HIS B 1 235 ? -22.812 11.023 5.859 1 90.62 235 HIS B N 1
ATOM 4261 C CA . HIS B 1 235 ? -23.844 12.055 5.977 1 90.62 235 HIS B CA 1
ATOM 4262 C C . HIS B 1 235 ? -25 11.57 6.828 1 90.62 235 HIS B C 1
ATOM 4264 O O . HIS B 1 235 ? -26.156 11.953 6.594 1 90.62 235 HIS B O 1
ATOM 4270 N N . ALA B 1 236 ? -24.734 10.609 7.641 1 92.44 236 ALA B N 1
ATOM 4271 C CA . ALA B 1 236 ? -25.797 10.148 8.531 1 92.44 236 ALA B CA 1
ATOM 4272 C C . ALA B 1 236 ? -25.828 10.969 9.82 1 92.44 236 ALA B C 1
ATOM 4274 O O . ALA B 1 236 ? -24.797 11.43 10.297 1 92.44 236 ALA B O 1
ATOM 4275 N N . GLU B 1 237 ? -27.016 11.125 10.305 1 92.56 237 GLU B N 1
ATOM 4276 C CA . GLU B 1 237 ? -27.156 11.789 11.602 1 92.56 237 GLU B CA 1
ATOM 4277 C C . GLU B 1 237 ? -26.703 10.883 12.742 1 92.56 237 GLU B C 1
ATOM 4279 O O . GLU B 1 237 ? -27.156 9.742 12.844 1 92.56 237 GLU B O 1
ATOM 4284 N N . GLU B 1 238 ? -25.859 11.461 13.523 1 93.31 238 GLU B N 1
ATOM 4285 C CA . GLU B 1 238 ? -25.312 10.664 14.609 1 93.31 238 GLU B CA 1
ATOM 4286 C C . GLU B 1 238 ? -26.406 10.125 15.523 1 93.31 238 GLU B C 1
ATOM 4288 O O . GLU B 1 238 ? -26.312 9 16.031 1 93.31 238 GLU B O 1
ATOM 4293 N N . SER B 1 239 ? -27.422 10.922 15.727 1 94.12 239 SER B N 1
ATOM 4294 C CA . SER B 1 239 ? -28.516 10.5 16.578 1 94.12 239 SER B CA 1
ATOM 4295 C C . SER B 1 239 ? -29.203 9.258 16.031 1 94.12 239 SER B C 1
ATOM 4297 O O . SER B 1 239 ? -29.594 8.367 16.781 1 94.12 239 SER B O 1
ATOM 4299 N N . ALA B 1 240 ? -29.359 9.188 14.75 1 93.31 240 ALA B N 1
ATOM 4300 C CA . ALA B 1 240 ? -30 8.039 14.109 1 93.31 240 ALA B CA 1
ATOM 4301 C C . ALA B 1 240 ? -29.125 6.789 14.25 1 93.31 240 ALA B C 1
ATOM 4303 O O . ALA B 1 240 ? -29.641 5.684 14.445 1 93.31 240 ALA B O 1
ATOM 4304 N N . VAL B 1 241 ? -27.844 6.988 14.141 1 94.5 241 VAL B N 1
ATOM 4305 C CA . VAL B 1 241 ? -26.906 5.879 14.266 1 94.5 241 VAL B CA 1
ATOM 4306 C C . VAL B 1 241 ? -26.875 5.375 15.703 1 94.5 241 VAL B C 1
ATOM 4308 O O . VAL B 1 241 ? -26.844 4.168 15.953 1 94.5 241 VAL B O 1
ATOM 4311 N N . ALA B 1 242 ? -26.891 6.355 16.594 1 93.75 242 ALA B N 1
ATOM 4312 C CA . ALA B 1 242 ? -26.922 6.004 18.016 1 93.75 242 ALA B CA 1
ATOM 4313 C C . ALA B 1 242 ? -28.156 5.176 18.359 1 93.75 242 ALA B C 1
ATOM 4315 O O . ALA B 1 242 ? -28.094 4.289 19.219 1 93.75 242 ALA B O 1
ATOM 4316 N N . ALA B 1 243 ? -29.188 5.418 17.688 1 92.38 243 ALA B N 1
ATOM 4317 C CA . ALA B 1 243 ? -30.469 4.758 17.953 1 92.38 243 ALA B CA 1
ATOM 4318 C C . ALA B 1 243 ? -30.422 3.285 17.547 1 92.38 243 ALA B C 1
ATOM 4320 O O . ALA B 1 243 ? -31.234 2.484 18 1 92.38 243 ALA B O 1
ATOM 4321 N N . LEU B 1 244 ? -29.5 2.891 16.703 1 91.81 244 LEU B N 1
ATOM 4322 C CA . LEU B 1 244 ? -29.359 1.496 16.297 1 91.81 244 LEU B CA 1
ATOM 4323 C C . LEU B 1 244 ? -28.875 0.636 17.453 1 91.81 244 LEU B C 1
ATOM 4325 O O . LEU B 1 244 ? -29 -0.591 17.422 1 91.81 244 LEU B O 1
ATOM 4329 N N . GLY B 1 245 ? -28.203 1.225 18.469 1 90.75 245 GLY B N 1
ATOM 4330 C CA . GLY B 1 245 ? -27.797 0.516 19.656 1 90.75 245 GLY B CA 1
ATOM 4331 C C . GLY B 1 245 ? -26.516 -0.283 19.469 1 90.75 245 GLY B C 1
ATOM 4332 O O . GLY B 1 245 ? -26.25 -1.222 20.219 1 90.75 245 GLY B O 1
ATOM 4333 N N . LEU B 1 246 ? -25.797 -0.01 18.453 1 93 246 LEU B N 1
ATOM 4334 C CA . LEU B 1 246 ? -24.547 -0.685 18.172 1 93 246 LEU B CA 1
ATOM 4335 C C . LEU B 1 246 ? -23.359 0.258 18.391 1 93 246 LEU B C 1
ATOM 4337 O O . LEU B 1 246 ? -23.5 1.478 18.281 1 93 246 LEU B O 1
ATOM 4341 N N . PRO B 1 247 ? -22.234 -0.355 18.75 1 93.12 247 PRO B N 1
ATOM 4342 C CA . PRO B 1 247 ? -21.047 0.487 18.891 1 93.12 247 PRO B CA 1
ATOM 4343 C C . PRO B 1 247 ? -20.672 1.176 17.578 1 93.12 247 PRO B C 1
ATOM 4345 O O . PRO B 1 247 ? -20.734 0.563 16.5 1 93.12 247 PRO B O 1
ATOM 4348 N N . TYR B 1 248 ? -20.375 2.484 17.672 1 94 248 TYR B N 1
ATOM 4349 C CA . TYR B 1 248 ? -19.938 3.215 16.484 1 94 248 TYR B CA 1
ATOM 4350 C C . TYR B 1 248 ? -18.859 4.238 16.828 1 94 248 TYR B C 1
ATOM 4352 O O . TYR B 1 248 ? -18.688 4.586 18 1 94 248 TYR B O 1
ATOM 4360 N N . GLU B 1 249 ? -18.047 4.57 15.875 1 90.44 249 GLU B N 1
ATOM 4361 C CA . GLU B 1 249 ? -17.016 5.582 16.031 1 90.44 249 GLU B CA 1
ATOM 4362 C C . GLU B 1 249 ? -17.047 6.59 14.883 1 90.44 249 GLU B C 1
ATOM 4364 O O . GLU B 1 249 ? -17.453 6.254 13.766 1 90.44 249 GLU B O 1
ATOM 4369 N N . LYS B 1 250 ? -16.703 7.762 15.258 1 85.62 250 LYS B N 1
ATOM 4370 C CA . LYS B 1 250 ? -16.609 8.805 14.242 1 85.62 250 LYS B CA 1
ATOM 4371 C C . LYS B 1 250 ? -15.234 8.789 13.562 1 85.62 250 LYS B C 1
ATOM 4373 O O . LYS B 1 250 ? -14.203 8.812 14.242 1 85.62 250 LYS B O 1
ATOM 4378 N N . VAL B 1 251 ? -15.18 8.68 12.281 1 78.62 251 VAL B N 1
ATOM 4379 C CA . VAL B 1 251 ? -13.961 8.727 11.484 1 78.62 251 VAL B CA 1
ATOM 4380 C C . VAL B 1 251 ? -14.086 9.812 10.414 1 78.62 251 VAL B C 1
ATOM 4382 O O . VAL B 1 251 ? -14.656 9.578 9.352 1 78.62 251 VAL B O 1
ATOM 4385 N N . GLY B 1 252 ? -13.422 10.852 10.664 1 72.44 252 GLY B N 1
ATOM 4386 C CA . GLY B 1 252 ? -13.656 11.977 9.781 1 72.44 252 GLY B CA 1
ATOM 4387 C C . GLY B 1 252 ? -15.102 12.43 9.75 1 72.44 252 GLY B C 1
ATOM 4388 O O . GLY B 1 252 ? -15.703 12.688 10.797 1 72.44 252 GLY B O 1
ATOM 4389 N N . ALA B 1 253 ? -15.609 12.438 8.516 1 77.25 253 ALA B N 1
ATOM 4390 C CA . ALA B 1 253 ? -16.984 12.883 8.359 1 77.25 253 ALA B CA 1
ATOM 4391 C C . ALA B 1 253 ? -17.953 11.688 8.312 1 77.25 253 ALA B C 1
ATOM 4393 O O . ALA B 1 253 ? -19.141 11.859 8.086 1 77.25 253 ALA B O 1
ATOM 4394 N N . ALA B 1 254 ? -17.391 10.547 8.633 1 90.12 254 ALA B N 1
ATOM 4395 C CA . ALA B 1 254 ? -18.203 9.336 8.523 1 90.12 254 ALA B CA 1
ATOM 4396 C C . ALA B 1 254 ? -18.406 8.688 9.891 1 90.12 254 ALA B C 1
ATOM 4398 O O . ALA B 1 254 ? -17.703 9.016 10.852 1 90.12 254 ALA B O 1
ATOM 4399 N N . LEU B 1 255 ? -19.484 7.887 9.992 1 94.88 255 LEU B N 1
ATOM 4400 C CA . LEU B 1 255 ? -19.75 7.059 11.164 1 94.88 255 LEU B CA 1
ATOM 4401 C C . LEU B 1 255 ? -19.547 5.582 10.844 1 94.88 255 LEU B C 1
ATOM 4403 O O . LEU B 1 255 ? -20.125 5.07 9.883 1 94.88 255 LEU B O 1
ATOM 4407 N N . GLN B 1 256 ? -18.719 4.973 11.586 1 94.44 256 GLN B N 1
ATOM 4408 C CA . GLN B 1 256 ? -18.422 3.564 11.344 1 94.44 256 GLN B CA 1
ATOM 4409 C C . GLN B 1 256 ? -19.047 2.684 12.422 1 94.44 256 GLN B C 1
ATOM 4411 O O . GLN B 1 256 ? -18.859 2.922 13.617 1 94.44 256 GLN B O 1
ATOM 4416 N N . ILE B 1 257 ? -19.797 1.687 11.969 1 96.06 257 ILE B N 1
ATOM 4417 C CA . ILE B 1 257 ? -20.484 0.768 12.867 1 96.06 257 ILE B CA 1
ATOM 4418 C C . ILE B 1 257 ? -19.891 -0.629 12.742 1 96.06 257 ILE B C 1
ATOM 4420 O O . ILE B 1 257 ? -19.766 -1.163 11.641 1 96.06 257 ILE B O 1
ATOM 4424 N N . ALA B 1 258 ? -19.516 -1.183 13.883 1 93.06 258 ALA B N 1
ATOM 4425 C CA . ALA B 1 258 ? -19.062 -2.568 13.898 1 93.06 258 ALA B CA 1
ATOM 4426 C C . ALA B 1 258 ? -20.234 -3.537 13.969 1 93.06 258 ALA B C 1
ATOM 4428 O O . ALA B 1 258 ? -21.141 -3.361 14.789 1 93.06 258 ALA B O 1
ATOM 4429 N N . VAL B 1 259 ? -20.25 -4.523 13.086 1 94.38 259 VAL B N 1
ATOM 4430 C CA . VAL B 1 259 ? -21.297 -5.551 13.109 1 94.38 259 VAL B CA 1
ATOM 4431 C C . VAL B 1 259 ? -20.641 -6.934 13.141 1 94.38 259 VAL B C 1
ATOM 4433 O O . VAL B 1 259 ? -19.531 -7.121 12.641 1 94.38 259 VAL B O 1
ATOM 4436 N N . PRO B 1 260 ? -21.25 -7.879 13.719 1 89.81 260 PRO B N 1
ATOM 4437 C CA . PRO B 1 260 ? -20.672 -9.219 13.805 1 89.81 260 PRO B CA 1
ATOM 4438 C C . PRO B 1 260 ? -20.516 -9.883 12.438 1 89.81 260 PRO B C 1
ATOM 4440 O O . PRO B 1 260 ? -19.594 -10.672 12.227 1 89.81 260 PRO B O 1
ATOM 4443 N N . ASP B 1 261 ? -21.5 -9.617 11.586 1 91.75 261 ASP B N 1
ATOM 4444 C CA . ASP B 1 261 ? -21.453 -10.156 10.234 1 91.75 261 ASP B CA 1
ATOM 4445 C C . ASP B 1 261 ? -22.344 -9.359 9.289 1 91.75 261 ASP B C 1
ATOM 4447 O O . ASP B 1 261 ? -23.047 -8.445 9.727 1 91.75 261 ASP B O 1
ATOM 4451 N N . THR B 1 262 ? -22.234 -9.727 8.023 1 95.19 262 THR B N 1
ATOM 4452 C CA . THR B 1 262 ? -22.969 -8.953 7.023 1 95.19 262 THR B CA 1
ATOM 4453 C C . THR B 1 262 ? -24.453 -9.289 7.051 1 95.19 262 THR B C 1
ATOM 4455 O O . THR B 1 262 ? -25.266 -8.523 6.539 1 95.19 262 THR B O 1
ATOM 4458 N N . ARG B 1 263 ? -24.844 -10.359 7.672 1 94.69 263 ARG B N 1
ATOM 4459 C CA . ARG B 1 263 ? -26.266 -10.641 7.863 1 94.69 263 ARG B CA 1
ATOM 4460 C C . ARG B 1 263 ? -26.906 -9.594 8.758 1 94.69 263 ARG B C 1
ATOM 4462 O O . ARG B 1 263 ? -28.047 -9.18 8.516 1 94.69 263 ARG B O 1
ATOM 4469 N N . THR B 1 264 ? -26.141 -9.25 9.742 1 95.25 264 THR B N 1
ATOM 4470 C CA . THR B 1 264 ? -26.609 -8.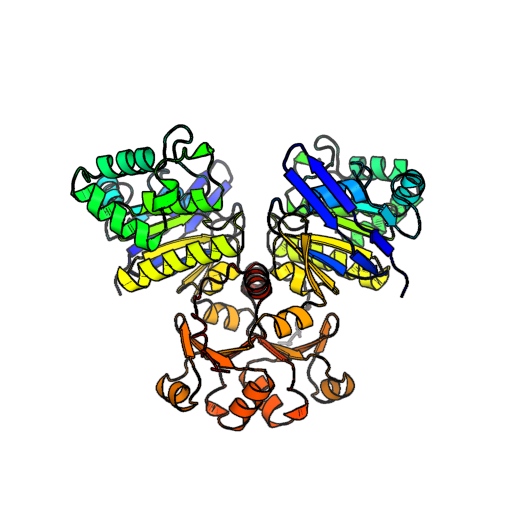188 10.625 1 95.25 264 THR B CA 1
ATOM 4471 C C . THR B 1 264 ? -26.766 -6.875 9.859 1 95.25 264 THR B C 1
ATOM 4473 O O . THR B 1 264 ? -27.734 -6.133 10.078 1 95.25 264 THR B O 1
ATOM 4476 N N . ALA B 1 265 ? -25.844 -6.602 9.008 1 96.81 265 ALA B N 1
ATOM 4477 C CA . ALA B 1 265 ? -25.953 -5.402 8.18 1 96.81 265 ALA B CA 1
ATOM 4478 C C . ALA B 1 265 ? -27.219 -5.414 7.344 1 96.81 265 ALA B C 1
ATOM 4480 O O . ALA B 1 265 ? -27.922 -4.398 7.246 1 96.81 265 ALA B O 1
ATOM 4481 N N . THR B 1 266 ? -27.484 -6.555 6.789 1 97.69 266 THR B N 1
ATOM 4482 C CA . THR B 1 266 ? -28.703 -6.711 5.996 1 97.69 266 THR B CA 1
ATOM 4483 C C . THR B 1 266 ? -29.938 -6.441 6.844 1 97.69 266 THR B C 1
ATOM 4485 O O . THR B 1 266 ? -30.859 -5.75 6.402 1 97.69 266 THR B O 1
ATOM 4488 N N . GLN B 1 267 ? -29.953 -6.926 8.031 1 96.69 267 GLN B N 1
ATOM 4489 C CA . GLN B 1 267 ? -31.078 -6.715 8.93 1 96.69 267 GLN B CA 1
ATOM 4490 C C . GLN B 1 267 ? -31.25 -5.234 9.25 1 96.69 267 GLN B C 1
ATOM 4492 O O . GLN B 1 267 ? -32.375 -4.73 9.281 1 96.69 267 GLN B O 1
ATOM 4497 N N . LEU B 1 268 ? -30.188 -4.594 9.477 1 96.56 268 LEU B N 1
ATOM 4498 C CA . LEU B 1 268 ? -30.234 -3.168 9.773 1 96.56 268 LEU B CA 1
ATOM 4499 C C . LEU B 1 268 ? -30.797 -2.387 8.586 1 96.56 268 LEU B C 1
ATOM 4501 O O . LEU B 1 268 ? -31.594 -1.456 8.773 1 96.56 268 LEU B O 1
ATOM 4505 N N . ILE B 1 269 ? -30.375 -2.799 7.418 1 97.19 269 ILE B N 1
ATOM 4506 C CA . ILE B 1 269 ? -30.828 -2.133 6.207 1 97.19 269 ILE B CA 1
ATOM 4507 C C . ILE B 1 269 ? -32.312 -2.361 6.023 1 97.19 269 ILE B C 1
ATOM 4509 O O . ILE B 1 269 ? -33.062 -1.44 5.664 1 97.19 269 ILE B O 1
ATOM 4513 N N . LEU B 1 270 ? -32.781 -3.537 6.301 1 96.88 270 LEU B N 1
ATOM 4514 C CA . LEU B 1 270 ? -34.219 -3.865 6.195 1 96.88 270 LEU B CA 1
ATOM 4515 C C . LEU B 1 270 ? -35.031 -3.061 7.199 1 96.88 270 LEU B C 1
ATOM 4517 O O . LEU B 1 270 ? -36.156 -2.646 6.902 1 96.88 270 LEU B O 1
ATOM 4521 N N . GLN B 1 271 ? -34.438 -2.77 8.328 1 95.12 271 GLN B N 1
ATOM 4522 C CA . GLN B 1 271 ? -35.156 -2.092 9.406 1 95.12 271 GLN B CA 1
ATOM 4523 C C . GLN B 1 271 ? -35.156 -0.582 9.195 1 95.12 271 GLN B C 1
ATOM 4525 O O . GLN B 1 271 ? -36.188 0.079 9.469 1 95.12 271 GLN B O 1
ATOM 4530 N N . GLN B 1 272 ? -34.062 -0.093 8.734 1 95.06 272 GLN B N 1
ATOM 4531 C CA . GLN B 1 272 ? -33.969 1.354 8.578 1 95.06 272 GLN B CA 1
ATOM 4532 C C . GLN B 1 272 ? -33.312 1.709 7.242 1 95.06 272 GLN B C 1
ATOM 4534 O O . GLN B 1 272 ? -32.25 2.357 7.211 1 95.06 272 GLN B O 1
ATOM 4539 N N . PRO B 1 273 ? -34.031 1.432 6.195 1 95.56 273 PRO B N 1
ATOM 4540 C CA . PRO B 1 273 ? -33.406 1.657 4.879 1 95.56 273 PRO B CA 1
ATOM 4541 C C . PRO B 1 273 ? -33.062 3.121 4.637 1 95.56 273 PRO B C 1
ATOM 4543 O O . PRO B 1 273 ? -32.156 3.42 3.855 1 95.56 273 PRO B O 1
ATOM 4546 N N . GLU B 1 274 ? -33.656 4.082 5.297 1 94.12 274 GLU B N 1
ATOM 4547 C CA . GLU B 1 274 ? -33.438 5.508 5.082 1 94.12 274 GLU B CA 1
ATOM 4548 C C . GLU B 1 274 ? -32.062 5.938 5.543 1 94.12 274 GLU B C 1
ATOM 4550 O O . GLU B 1 274 ? -31.531 6.957 5.094 1 94.12 274 GLU B O 1
ATOM 4555 N N . LEU B 1 275 ? -31.516 5.121 6.41 1 95.19 275 LEU B N 1
ATOM 4556 C CA . LEU B 1 275 ? -30.188 5.426 6.938 1 95.19 275 LEU B CA 1
ATOM 4557 C C . LEU B 1 275 ? -29.094 4.996 5.957 1 95.19 275 LEU B C 1
ATOM 4559 O O . LEU B 1 275 ? -27.953 5.457 6.051 1 95.19 275 LEU B O 1
ATOM 4563 N N . PHE B 1 276 ? -29.469 4.137 5.051 1 96.31 276 PHE B N 1
ATOM 4564 C CA . PHE B 1 276 ? -28.484 3.51 4.188 1 96.31 276 PHE B CA 1
ATOM 4565 C C . PHE B 1 276 ? -28.609 4.023 2.758 1 96.31 276 PHE B C 1
ATOM 4567 O O . PHE B 1 276 ? -28.891 3.252 1.839 1 96.31 276 PHE B O 1
ATOM 4574 N N . THR B 1 277 ? -28.266 5.289 2.631 1 93.69 277 THR B N 1
ATOM 4575 C CA . THR B 1 277 ? -28.328 5.957 1.334 1 93.69 277 THR B CA 1
ATOM 4576 C C . THR B 1 277 ? -26.938 6.203 0.783 1 93.69 277 THR B C 1
ATOM 4578 O O . THR B 1 277 ? -26.75 6.289 -0.432 1 93.69 277 THR B O 1
ATOM 4581 N N . ASP B 1 278 ? -25.969 6.418 1.634 1 94.81 278 ASP B N 1
ATOM 4582 C CA . ASP B 1 278 ? -24.547 6.621 1.334 1 94.81 278 ASP B CA 1
ATOM 4583 C C . ASP B 1 278 ? -23.656 5.898 2.348 1 94.81 278 ASP B C 1
ATOM 4585 O O . ASP B 1 278 ? -23.438 6.402 3.451 1 94.81 278 ASP B O 1
ATOM 4589 N N . TYR B 1 279 ? -23.234 4.66 1.842 1 96.5 279 TYR B N 1
ATOM 4590 C CA . TYR B 1 279 ? -22.594 3.824 2.85 1 96.5 279 TYR B CA 1
ATOM 4591 C C . TYR B 1 279 ? -21.703 2.773 2.199 1 96.5 279 TYR B C 1
ATOM 4593 O O . TYR B 1 279 ? -21.672 2.645 0.973 1 96.5 279 TYR B O 1
ATOM 4601 N N . GLU B 1 280 ? -20.938 2.127 2.963 1 96.5 280 GLU B N 1
ATOM 4602 C CA . GLU B 1 280 ? -20.109 0.985 2.584 1 96.5 280 GLU B CA 1
ATOM 4603 C C . GLU B 1 280 ? -20.234 -0.147 3.6 1 96.5 280 GLU B C 1
ATOM 4605 O O . GLU B 1 280 ? -20.5 0.096 4.777 1 96.5 280 GLU B O 1
ATOM 4610 N N . ILE B 1 281 ? -20.203 -1.309 3.154 1 97.19 281 ILE B N 1
ATOM 4611 C CA . ILE B 1 281 ? -20.078 -2.506 3.979 1 97.19 281 ILE B CA 1
ATOM 4612 C C . ILE B 1 281 ? -18.812 -3.273 3.596 1 97.19 281 ILE B C 1
ATOM 4614 O O . ILE B 1 281 ? -18.703 -3.779 2.477 1 97.19 281 ILE B O 1
ATOM 4618 N N . ILE B 1 282 ? -17.906 -3.457 4.59 1 93.94 282 ILE B N 1
ATOM 4619 C CA . ILE B 1 282 ? -16.625 -4.062 4.285 1 93.94 282 ILE B CA 1
ATOM 4620 C C . ILE B 1 282 ? -16.312 -5.164 5.293 1 93.94 282 ILE B C 1
ATOM 4622 O O . ILE B 1 282 ? -16.562 -5.004 6.492 1 93.94 282 ILE B O 1
ATOM 4626 N N . LYS B 1 283 ? -15.914 -6.426 4.906 1 91.19 283 LYS B N 1
ATOM 4627 C CA . LYS B 1 283 ? -15.562 -7.551 5.766 1 91.19 283 LYS B CA 1
ATOM 4628 C C . LYS B 1 283 ? -14.164 -7.379 6.348 1 91.19 283 LYS B C 1
ATOM 4630 O O . LYS B 1 283 ? -13.641 -8.289 6.996 1 91.19 283 LYS B O 1
ATOM 4635 N N . GLY B 1 284 ? -13.609 -6.242 6.344 1 85.44 284 GLY B N 1
ATOM 4636 C CA . GLY B 1 284 ? -12.273 -6.008 6.852 1 85.44 284 GLY B CA 1
ATOM 4637 C C . GLY B 1 284 ? -11.219 -5.945 5.758 1 85.44 284 GLY B C 1
ATOM 4638 O O . GLY B 1 284 ? -11.523 -6.164 4.582 1 85.44 284 GLY B O 1
ATOM 4639 N N . ARG B 1 285 ? -10.016 -5.66 6.191 1 86 285 ARG B N 1
ATOM 4640 C CA . ARG B 1 285 ? -8.883 -5.574 5.266 1 86 285 ARG B CA 1
ATOM 4641 C C . ARG B 1 285 ? -7.793 -6.57 5.641 1 86 285 ARG B C 1
ATOM 4643 O O . ARG B 1 285 ? -7.719 -7.02 6.789 1 86 285 ARG B O 1
ATOM 4650 N N . MET B 1 286 ? -7.039 -6.941 4.68 1 88.81 286 MET B N 1
ATOM 4651 C CA . MET B 1 286 ? -5.953 -7.879 4.938 1 88.81 286 MET B CA 1
ATOM 4652 C C . MET B 1 286 ? -4.949 -7.289 5.918 1 88.81 286 MET B C 1
ATOM 4654 O O . MET B 1 286 ? -4.316 -8.023 6.684 1 88.81 286 MET B O 1
ATOM 4658 N N . ASP B 1 287 ? -4.859 -5.992 5.965 1 86.75 287 ASP B N 1
ATOM 4659 C CA . ASP B 1 287 ? -4.043 -5.332 6.977 1 86.75 287 ASP B CA 1
ATOM 4660 C C . ASP B 1 287 ? -4.512 -5.695 8.383 1 86.75 287 ASP B C 1
ATOM 4662 O O . ASP B 1 287 ? -3.691 -5.973 9.258 1 86.75 287 ASP B O 1
ATOM 4666 N N . ASP B 1 288 ? -5.797 -5.719 8.539 1 87.06 288 ASP B N 1
ATOM 4667 C CA . ASP B 1 288 ? -6.363 -6.035 9.844 1 87.06 288 ASP B CA 1
ATOM 4668 C C . ASP B 1 288 ? -6.133 -7.5 10.203 1 87.06 288 ASP B C 1
ATOM 4670 O O . ASP B 1 288 ? -5.891 -7.828 11.367 1 87.06 288 ASP B O 1
ATOM 4674 N N . VAL B 1 289 ? -6.246 -8.297 9.188 1 91.06 289 VAL B N 1
ATOM 4675 C CA . VAL B 1 289 ? -5.957 -9.711 9.398 1 91.06 289 VAL B CA 1
ATOM 4676 C C . VAL B 1 289 ? -4.52 -9.875 9.891 1 91.06 289 VAL B C 1
ATOM 4678 O O . VAL B 1 289 ? -4.273 -10.555 10.891 1 91.06 289 VAL B O 1
ATOM 4681 N N . PHE B 1 290 ? -3.646 -9.242 9.258 1 88.38 290 PHE B N 1
ATOM 4682 C CA . PHE B 1 290 ? -2.232 -9.328 9.602 1 88.38 290 PHE B CA 1
ATOM 4683 C C . PHE B 1 290 ? -1.992 -8.859 11.031 1 88.38 290 PHE B C 1
ATOM 4685 O O . PHE B 1 290 ? -1.287 -9.523 11.797 1 88.38 290 PHE B O 1
ATOM 4692 N N . LEU B 1 291 ? -2.523 -7.789 11.32 1 87.75 291 LEU B N 1
ATOM 4693 C CA . LEU B 1 291 ? -2.367 -7.246 12.664 1 87.75 291 LEU B CA 1
ATOM 4694 C C . LEU B 1 291 ? -2.936 -8.203 13.711 1 87.75 291 LEU B C 1
ATOM 4696 O O . LEU B 1 291 ? -2.336 -8.398 14.773 1 87.75 291 LEU B O 1
ATOM 4700 N N . ALA B 1 292 ? -4.012 -8.797 13.422 1 88.94 292 ALA B N 1
ATOM 4701 C CA . ALA B 1 292 ? -4.66 -9.727 14.344 1 88.94 292 ALA B CA 1
ATOM 4702 C C . ALA B 1 292 ? -3.807 -10.969 14.555 1 88.94 292 ALA B C 1
ATOM 4704 O O . ALA B 1 292 ? -3.627 -11.422 15.688 1 88.94 292 ALA B O 1
ATOM 4705 N N . VAL B 1 293 ? -3.309 -11.469 13.492 1 90.88 293 VAL B N 1
ATOM 4706 C CA . VAL B 1 293 ? -2.6 -12.742 13.547 1 90.88 293 VAL B CA 1
ATOM 4707 C C . VAL B 1 293 ? -1.231 -12.547 14.195 1 90.88 293 VAL B C 1
ATOM 4709 O O . VAL B 1 293 ? -0.705 -13.461 14.836 1 90.88 293 VAL B O 1
ATOM 4712 N N . THR B 1 294 ? -0.693 -11.383 14.023 1 85.69 294 THR B N 1
ATOM 4713 C CA . THR B 1 294 ? 0.633 -11.125 14.578 1 85.69 294 THR B CA 1
ATOM 4714 C C . THR B 1 294 ? 0.534 -10.594 16 1 85.69 294 THR B C 1
ATOM 4716 O O . THR B 1 294 ? 1.537 -10.523 16.719 1 85.69 294 THR B O 1
ATOM 4719 N N . GLY B 1 295 ? -0.653 -10.492 16.578 1 73.12 295 GLY B N 1
ATOM 4720 C CA . GLY B 1 295 ? -0.865 -10 17.938 1 73.12 295 GLY B CA 1
ATOM 4721 C C . GLY B 1 295 ? -0.503 -8.539 18.109 1 73.12 295 GLY B C 1
ATOM 4722 O O . GLY B 1 295 ? -0.345 -8.062 19.234 1 73.12 295 GLY B O 1
ATOM 4723 N N . LYS B 1 296 ? -0.174 -7.984 17.234 1 62.97 296 LYS B N 1
ATOM 4724 C CA . LYS B 1 296 ? 0.267 -6.594 17.297 1 62.97 296 LYS B CA 1
ATOM 4725 C C . LYS B 1 296 ? -0.922 -5.637 17.25 1 62.97 296 LYS B C 1
ATOM 4727 O O . LYS B 1 296 ? -0.782 -4.484 16.828 1 62.97 296 LYS B O 1
ATOM 4732 N N . ASN B 1 297 ? -2.162 -6.258 17.641 1 54.59 297 ASN B N 1
ATOM 4733 C CA . ASN B 1 297 ? -3.322 -5.379 17.734 1 54.59 297 ASN B CA 1
ATOM 4734 C C . ASN B 1 297 ? -3.168 -4.359 18.844 1 54.59 297 ASN B C 1
ATOM 4736 O O . ASN B 1 297 ? -2.707 -4.695 19.938 1 54.59 297 ASN B O 1
ATOM 4740 N N . MET B 1 298 ? -2.996 -3.252 18.703 1 43.44 298 MET B N 1
ATOM 4741 C CA . MET B 1 298 ? -2.889 -2.23 19.75 1 43.44 298 MET B CA 1
ATOM 4742 C C . MET B 1 298 ? -4.043 -2.336 20.734 1 43.44 298 MET B C 1
ATOM 4744 O O . MET B 1 298 ? -4.113 -1.569 21.688 1 43.44 298 MET B O 1
ATOM 4748 N N . GLY B 1 299 ? -5.328 -2.607 20.438 1 38.59 299 GLY B N 1
ATOM 4749 C CA . GLY B 1 299 ? -6.285 -2.418 21.516 1 38.59 299 GLY B CA 1
ATOM 4750 C C . GLY B 1 299 ? -6.176 -3.465 22.609 1 38.59 299 GLY B C 1
ATOM 4751 O O . GLY B 1 299 ? -6.141 -4.664 22.312 1 38.59 299 GLY B O 1
ATOM 4752 N N . GLY B 1 300 ? -5.492 -3.244 23.75 1 33.81 300 GLY B N 1
ATOM 4753 C CA . GLY B 1 300 ? -5.66 -3.846 25.062 1 33.81 300 GLY B CA 1
ATOM 4754 C C . GLY B 1 300 ? -7.109 -4.152 25.391 1 33.81 300 GLY B C 1
ATOM 4755 O O . GLY B 1 300 ? -7.805 -3.322 25.984 1 33.81 300 GLY B O 1
ATOM 4756 N N . ALA B 1 301 ? -8.102 -4.66 24.812 1 29.92 301 ALA B N 1
ATOM 4757 C CA . ALA B 1 301 ? -9.078 -5.195 25.766 1 29.92 301 ALA B CA 1
ATOM 4758 C C . ALA B 1 301 ? -8.438 -6.219 26.688 1 29.92 301 ALA B C 1
ATOM 4760 O O . ALA B 1 301 ? -7.863 -7.211 26.234 1 29.92 301 ALA B O 1
ATOM 4761 N N . ASP B 1 302 ? -8 -5.867 27.922 1 30.09 302 ASP B N 1
ATOM 4762 C CA . ASP B 1 302 ? -7.934 -6.691 29.125 1 30.09 302 ASP B CA 1
ATOM 4763 C C . ASP B 1 302 ? -9.086 -7.691 29.172 1 30.09 302 ASP B C 1
ATOM 4765 O O . ASP B 1 302 ? -10.25 -7.301 29.156 1 30.09 302 ASP B O 1
ATOM 4769 N N . ASN B 1 303 ? -9.125 -8.758 28.562 1 28.78 303 ASN B N 1
ATOM 4770 C CA . ASN B 1 303 ? -9.883 -9.883 29.109 1 28.78 303 ASN B CA 1
ATOM 4771 C C . ASN B 1 303 ? -9.797 -9.914 30.641 1 28.78 303 ASN B C 1
ATOM 4773 O O . ASN B 1 303 ? -8.719 -10.094 31.203 1 28.78 303 ASN B O 1
ATOM 4777 N N . VAL B 1 304 ? -10.812 -9.289 31.484 1 27.83 304 VAL B N 1
ATOM 4778 C CA . VAL B 1 304 ? -11.188 -9.672 32.844 1 27.83 304 VAL B CA 1
ATOM 4779 C C . VAL B 1 304 ? -11.281 -11.195 32.938 1 27.83 304 VAL B C 1
ATOM 4781 O O . VAL B 1 304 ? -12.062 -11.82 32.219 1 27.83 304 VAL B O 1
ATOM 4784 N N . GLU B 1 305 ? -10.289 -11.906 33.219 1 26.44 305 GLU B N 1
ATOM 4785 C CA . GLU B 1 305 ? -10.25 -13.25 33.812 1 26.44 305 GLU B CA 1
ATOM 4786 C C . GLU B 1 305 ? -11.352 -13.438 34.844 1 26.44 305 GLU B C 1
ATOM 4788 O O . GLU B 1 305 ? -11.367 -12.75 35.875 1 26.44 305 GLU B O 1
ATOM 4793 N N . SER B 1 306 ? -12.625 -13.523 34.531 1 25.89 306 SER B N 1
ATOM 4794 C CA . SER B 1 306 ? -13.508 -14.172 35.5 1 25.89 306 SER B CA 1
ATOM 4795 C C . SER B 1 306 ? -12.898 -15.461 36.031 1 25.89 306 SER B C 1
ATOM 4797 O O . SER B 1 306 ? -12.453 -16.312 35.25 1 25.89 306 SER B O 1
ATOM 4799 N N . HIS B 1 307 ? -12.242 -15.352 37.312 1 25.23 307 HIS B N 1
ATOM 4800 C CA . HIS B 1 307 ? -12 -16.406 38.281 1 25.23 307 HIS B CA 1
ATOM 4801 C C . HIS B 1 307 ? -13.219 -17.312 38.438 1 25.23 307 HIS B C 1
ATOM 4803 O O . HIS B 1 307 ? -14.219 -16.922 39.031 1 25.23 307 HIS B O 1
ATOM 4809 N N . VAL B 1 308 ? -13.641 -18.016 37.594 1 21.59 308 VAL B N 1
ATOM 4810 C CA . VAL B 1 308 ? -14.492 -19.125 38 1 21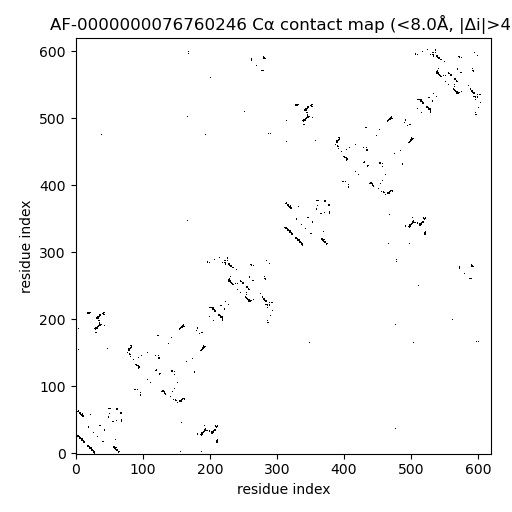.59 308 VAL B CA 1
ATOM 4811 C C . VAL B 1 308 ? -13.75 -20.031 38.969 1 21.59 308 VAL B C 1
ATOM 4813 O O . VAL B 1 308 ? -12.648 -20.516 38.688 1 21.59 308 VAL B O 1
ATOM 4816 N N . SER B 1 309 ? -13.93 -19.781 40.25 1 21.94 309 SER B N 1
ATOM 4817 C CA . SER B 1 309 ? -13.93 -20.719 41.375 1 21.94 309 SER B CA 1
ATOM 4818 C C . SER B 1 309 ? -14.602 -22.031 41 1 21.94 309 SER B C 1
ATOM 4820 O O . SER B 1 309 ? -15.766 -22.047 40.562 1 21.94 309 SER B O 1
ATOM 4822 N N . ALA B 1 310 ? -13.672 -22.891 40.562 1 19.75 310 ALA B N 1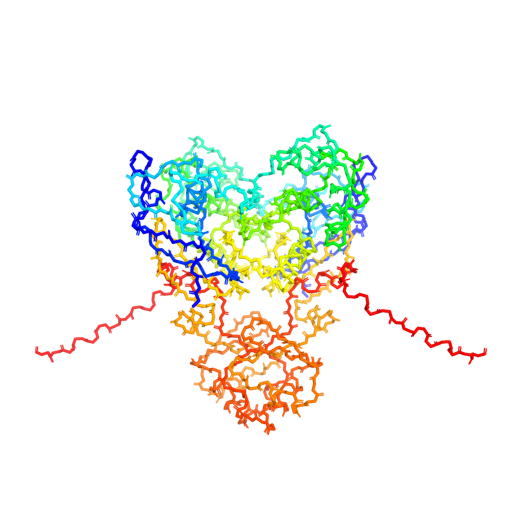
ATOM 4823 C CA . ALA B 1 310 ? -13.898 -24.219 41.125 1 19.75 310 ALA B CA 1
ATOM 4824 C C . ALA B 1 310 ? -13.297 -24.312 42.531 1 19.75 310 ALA B C 1
ATOM 4826 O O . ALA B 1 310 ? -12.211 -23.766 42.781 1 19.75 310 ALA B O 1
#

Nearest PDB structures (foldseek):
  4yer-assembly1_B  TM=8.924E-01  e=4.097E-32  Thermotoga maritima MSB8
  1vpl-assembly1_A-2  TM=9.197E-01  e=8.806E-23  Thermotoga maritima MSB8
  7lkp-assembly1_A  TM=9.195E-01  e=1.625E-23  Homo sapiens
  8edw-assembly1_A  TM=8.145E-01  e=6.628E-25  Homo sapiens
  4rvc-assembly1_A  TM=9.018E-01  e=9.848E-22  Geobacillus kaustophilus GBlys

Radius of gyration: 26.4 Å; Cα contacts (8 Å, |Δi|>4): 1182; chains: 2; bounding box: 62×70×79 Å

Foldseek 3Di:
DDWQKWWAQWWDDDVPATQAGGDTDTFHFLFFEEEAEDPSLNVVVVVCCQQLNDPTPDTWMDGPRHTCPPQNVVLLLQEFEQAPDAPFDQADALQVSLQVLCVVNPQDDPSQVVLVVVLCVLLVCVVRRGPGLNPDDLLNNLSSSVCSRCSSPHQEYEYEASCPPHDPVSVVSVVSSVVCCSVPVSHGYYYYHHDQQVLLPGQKYFYTGSNYTLDIDHNVVLLLVQHFKKKKFAPADPVVVVVVVFDWDDDPRIIMGTDRDVVVVVVVCVVCVVRVPGMDIDSDTSVRSNCRSVVVPPDPPPPPPPPPDD/DDWQKWWAQWWADDVPATQAGGDTDTFHFLFFEEEAEDPSLNVVVVVCCQQLNDPTPDTWMDGPRHTCPPQNVVVLLQEFEFAPDAPFDQADALQVSLQVLCVVNPQDDPSQVVLVVVLCVLLVCVVRRGPGLNPDDLLNNLSSSVCSRCSSPHQEYEYEASCPPHDPVSVVSVVSSVVCCSVPVSHHYYYYHHDQQVLLPGQKYFYTGSNYTLDIDHNLVLLLVFHFKKKKFAPADPVVVVVVVFDWDDDPRIIMGTDRDVVVVVVVCVVCVVRVPGMDIDSDTSVRSNCRSVVVPPDPPPPPPPPPDD

Sequence (620 aa):
MENCIEIQHLQKSFGTVHAVNDLSLQVKQGELFAFLGINGAGKSTTISMLCGQLRQDAGSVRIQGKDTLEDMPQIRQSLGVVFQHSVLDKQLSVLDNLKTRAALYGITGRAFQKRLIELDKLLELKLLLKRSVGKLSGGQRRRIDIARAIFHQPQLLILDEPTTGLDPQTRKSVWRVIGELRKKKHMTVFLTTHYMEEAADADHVVILDEGRILAEGTPLELKNRYTGDTITLYHAEESAVAALGLPYEKVGAALQIAVPDTRTATQLILQQPELFTDYEIIKGRMDDVFLAVTGKNMGGADNVESHVSAMENCIEIQHLQKSFGTVHAVNDLSLQVKQGELFAFLGINGAGKSTTISMLCGQLRQDAGSVRIQGKDTLEDMPQIRQSLGVVFQHSVLDKQLSVLDNLKTRAALYGITGRAFQKRLIELDKLLELKLLLKRSVGKLSGGQRRRIDIARAIFHQPQLLILDEPTTGLDPQTRKSVWRVIGELRKKKHMTVFLTTHYMEEAADADHVVILDEGRILAEGTPLELKNRYTGDTITLYHAEESAVAALGLPYEKVGAALQIAVPDTRTATQLILQQPELFTDYEIIKGRMDDVFLAVTGKNMGGADNVESHVSA

Organism: NCBI:txid411473

Solvent-accessible surface area (backbone atoms only — not comparable to full-atom values): 32937 Å² total; per-residue (Å²): 134,60,58,35,34,42,36,41,49,25,25,32,67,58,89,90,43,52,39,31,47,58,35,63,51,75,37,50,61,42,33,40,35,24,44,31,31,50,92,79,16,26,63,66,63,50,50,32,36,72,70,54,77,38,84,66,74,41,59,47,48,27,46,68,84,35,41,41,90,79,37,41,79,65,45,52,63,34,48,16,60,34,57,66,64,80,85,72,59,42,86,36,28,40,46,55,50,43,49,56,56,32,46,78,72,68,37,50,71,68,57,34,53,54,51,49,53,58,47,26,75,66,59,66,39,74,90,44,33,80,37,42,44,64,76,46,54,73,54,57,44,47,47,51,43,49,48,57,27,44,63,78,61,37,52,33,38,36,30,36,37,78,52,69,95,46,45,70,61,48,37,52,51,52,50,49,42,53,50,49,41,30,73,76,65,48,28,18,33,43,34,35,36,70,52,41,74,68,41,60,76,26,62,32,34,36,36,33,51,67,13,27,76,69,48,72,41,33,42,66,56,42,23,64,73,49,37,53,22,35,36,38,31,46,86,57,58,64,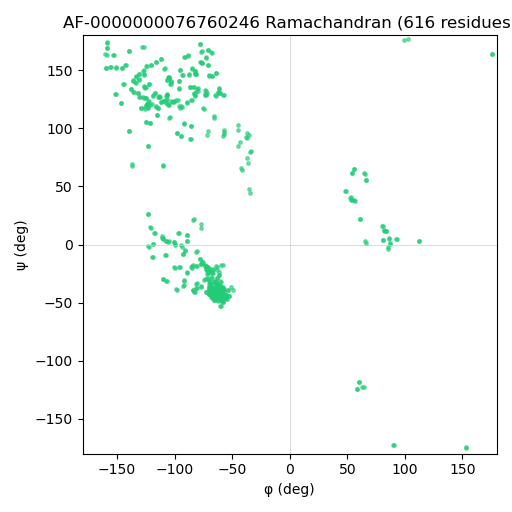69,64,54,54,68,69,74,52,64,68,45,80,55,88,83,28,41,36,32,63,37,90,37,42,46,54,51,43,51,49,39,67,73,41,50,84,69,44,51,40,52,32,32,43,50,57,48,52,56,48,25,50,31,48,68,67,62,61,52,77,78,76,74,76,78,78,74,77,77,73,81,125,134,62,58,34,34,42,35,42,49,25,23,34,65,59,90,91,43,52,39,30,48,58,35,63,53,74,38,49,63,43,33,40,35,26,45,30,31,50,92,78,15,25,61,68,63,49,50,32,36,72,70,53,77,38,82,63,73,39,58,45,48,28,47,69,82,36,40,40,89,80,36,43,77,65,45,52,62,36,47,16,61,33,55,67,65,81,83,71,59,42,86,37,28,40,45,54,50,43,49,55,58,31,46,77,72,69,38,51,72,66,57,34,53,53,50,49,53,57,47,27,74,65,60,66,40,75,89,45,33,82,38,40,43,62,75,46,52,73,54,57,44,48,47,49,43,49,49,57,27,44,66,77,62,37,54,32,38,37,31,35,38,76,51,69,94,47,45,68,61,46,36,51,51,52,50,49,43,53,48,47,40,31,72,76,65,47,27,17,33,45,33,34,34,69,52,42,74,68,40,60,77,26,62,33,34,36,35,35,50,67,12,26,77,72,48,71,40,34,43,66,57,41,22,66,72,49,35,53,21,37,37,37,31,46,84,57,55,64,68,64,53,56,68,69,74,52,65,64,47,80,55,86,83,27,40,35,32,63,37,90,37,43,46,55,51,44,51,49,41,67,73,42,50,85,68,44,51,40,50,33,31,41,50,56,48,54,58,48,25,49,30,48,70,69,61,60,52,76,78,76,74,74,78,79,74,76,79,72,80,125

InterPro domains:
  IPR003439 ABC transporter-like, ATP-binding domain [PF00005] (20-164)
  IPR003439 ABC transporter-like, ATP-binding domain [PS50893] (5-235)
  IPR003593 AAA+ ATPase domain [SM00382] (29-212)
  IPR017871 ABC transporter-like, conserved site [PS00211] (136-150)
  IPR027417 P-loop containing nucleoside triphosphate hydrolase [G3DSA:3.40.50.300] (1-239)
  IPR027417 P-loop containing nucleoside triphosphate hydrolase [SSF52540] (3-227)
  IPR050763 ABC transporter ATP-binding component [PTHR42711] (1-298)